Protein AF-Q0CDV8-F1 (afdb_monomer)

Secondary structure (DSSP, 8-state):
----------PPP---PPP-----------PPPB--SEEEEESSHHHHHTTSS-SS--GGGEEEE-TTS-SSS-EEEE-TTSSEEEEE--SSHHHHHHHHHHHHH-SSB-BTT-EEEEEEEEEEPTTT--TT-EEEEEEEEE-S-SEE--TTT--TT-SSSEE-TT-SSTTSPPSS--S-SEEE--HHHHHHHHHHHTTS-----HHHHHHHHTTTTSGGGTTTTSPP-EEEEEEEE-SS----HHHHHHHHHHHHHHTTT---EEEEESSHHHHHHHHHHHHHTTSB-GGGEEEEEEEEEESSPPTT--HHHHHHT---S-HHHHHHHHHHHHHHHHHHHHHTIIIIITT----SS--EETT-TTSS--SSS-------S-TTHHHHHTTSS----------------------------------------------------------------------------------------PPP---------------------------------PPP-------------------------------------------------

InterPro domains:
  IPR009486 Purine nucleoside permease [PF06516] (35-354)
  IPR009486 Purine nucleoside permease [PTHR38643] (19-380)

Organism: Aspergillus terreus (strain NIH 2624 / FGSC A1156) (NCBI:txid341663)

Mean predicted aligned error: 18.51 Å

Solvent-accessible surface area (backbone atoms only — not comparable to full-atom values): 36299 Å² total; per-residue (Å²): 132,88,83,88,82,84,88,87,88,85,82,84,88,80,88,83,86,77,83,82,77,77,78,76,80,76,72,78,73,78,73,82,52,52,54,26,52,34,36,39,37,18,34,48,64,73,51,46,51,56,54,50,88,44,94,90,50,51,33,80,65,36,78,46,76,42,83,62,29,24,95,90,37,38,43,36,29,16,24,84,86,34,46,40,33,37,40,40,19,41,70,34,34,70,33,15,29,42,16,47,34,32,56,58,70,35,84,61,48,45,38,55,68,22,27,37,40,36,38,39,64,17,32,12,29,40,68,59,28,17,52,20,11,37,37,35,33,37,39,29,28,33,66,65,80,44,41,77,48,62,75,92,75,54,57,93,89,56,92,61,48,54,26,32,38,71,44,93,49,61,79,51,67,61,61,51,86,92,47,61,54,38,36,31,35,17,49,48,46,38,54,52,40,51,60,32,25,61,72,40,80,67,45,77,40,72,53,25,60,56,50,24,55,56,30,66,88,42,81,66,23,53,38,22,54,45,78,52,49,76,44,82,36,16,34,36,19,26,83,64,92,74,65,14,65,66,60,50,59,45,42,43,48,42,41,24,56,55,38,62,69,71,50,45,63,26,35,36,40,33,32,58,40,26,39,47,50,32,42,46,58,27,29,72,68,70,30,31,41,57,57,39,42,41,46,38,36,14,8,26,37,65,29,42,47,44,82,93,52,55,38,68,48,46,75,75,70,51,87,45,48,9,45,69,24,5,40,52,26,49,35,48,27,43,50,37,32,54,49,52,47,63,75,37,20,91,84,42,44,67,85,48,57,72,60,81,58,60,58,39,39,64,74,27,77,77,45,86,65,60,87,34,58,80,89,69,74,82,69,92,67,72,73,68,65,65,71,56,64,78,73,71,83,83,76,81,91,75,86,91,82,89,89,83,86,88,83,86,90,82,89,80,90,77,90,89,87,90,86,87,86,83,84,89,87,83,90,87,89,83,91,87,82,89,90,84,91,91,86,88,86,86,86,85,84,86,85,86,84,90,87,89,86,86,85,87,89,86,89,89,85,89,88,84,79,88,86,87,88,88,85,87,80,90,87,83,89,80,91,87,84,84,90,85,85,88,88,85,91,84,88,88,85,89,82,86,89,81,85,90,88,90,90,82,89,80,90,88,86,88,78,82,85,85,84,86,79,88,82,77,87,82,87,87,85,88,85,85,88,77,89,84,81,82,88,83,88,83,86,84,89,85,90,92,87,81,89,80,91,85,90,87,79,91,80,86,89,83,90,88,79,90,85,90,83,89,85,88,133

Foldseek 3Di:
DDDDDDDDDDDDDDDDDDDDDDPDPPDPPLQDALEAQEEEEAADDLLVVLVDPDPVFHQQLDWAAFPQADPVFRTWTATPSSRYIYGHQ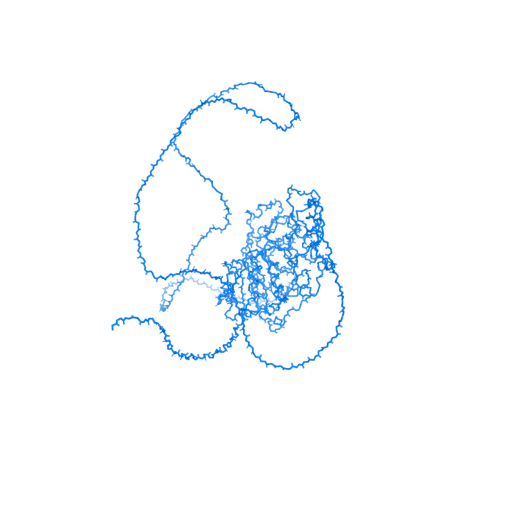HAFLVSLLRNLLRVLPDSRHQALQHFYEYFYAWAWALLFAAFQAKEWAFKEFALAQAQFDDPVPDDPPALHRGDHDPDDHALDEHPDDDWLGMFGEFVQLSVVLLVLLQVFPFDDDPLLQVLLVLQVVDPSSPNHNDDHYYDYFHEYAYSDLAAADSVVVSSQSSQCSQLVNPGHYTTYGRNDSSNQVSQLVSVLVSSHDRNNYIYMYTHQFHRHDHPPDDGVCRPPPDDNRRNVSRSNSSCRSVVSSVVCCVVCVVPESSVGDDGPADGGICVCSVHDHRPGDDPDDPPPDDPVVVVPVVVPPDDDDDDDDDDDDDDDDDDDDDDDDDDDDDDDDDDDDDDDDDDDDDDDDDDDDDDDDDDDDDDDDDDDDDDDDDDDDDDDDDDDDDDDDDDDDDDDDDDDDDDDDDDDDDYDDDDDDDDDDDDDDDDDDDPDDDDDDDDDDDDDDDDDDDDDDDDDDDDDDDDDDDDDDDDDDDDDD

pLDDT: mean 71.14, std 32.16, range [22.19, 98.94]

Radius of gyration: 39.82 Å; Cα contacts (8 Å, |Δi|>4): 845; chains: 1; bounding box: 115×128×134 Å

Structure (mmCIF, N/CA/C/O backbone):
data_AF-Q0CDV8-F1
#
_entry.id   AF-Q0CDV8-F1
#
loop_
_atom_site.group_PDB
_atom_site.id
_atom_site.type_symbol
_atom_site.label_atom_id
_atom_site.label_alt_id
_atom_site.label_comp_id
_atom_site.label_asym_id
_atom_site.label_entity_id
_atom_site.label_seq_id
_atom_site.pdbx_PDB_ins_code
_atom_site.Cartn_x
_atom_site.Cartn_y
_atom_site.Cartn_z
_atom_site.occupancy
_atom_site.B_iso_or_equiv
_atom_site.auth_seq_id
_atom_site.auth_comp_id
_atom_site.auth_asym_id
_atom_site.auth_atom_id
_atom_site.pdbx_PDB_model_num
ATOM 1 N N . MET A 1 1 ? 35.871 -28.100 99.421 1.00 38.22 1 MET A N 1
ATOM 2 C CA . MET A 1 1 ? 37.229 -28.207 98.842 1.00 38.22 1 MET A CA 1
ATOM 3 C C . MET A 1 1 ? 37.082 -28.898 97.495 1.00 38.22 1 MET A C 1
ATOM 5 O O . MET A 1 1 ? 36.375 -29.890 97.465 1.00 38.22 1 MET A O 1
ATOM 9 N N . GLN A 1 2 ? 37.705 -28.362 96.437 1.00 35.00 2 GLN A N 1
ATOM 10 C CA . GLN A 1 2 ? 37.652 -28.840 95.038 1.00 35.00 2 GLN A CA 1
ATOM 11 C C . GLN A 1 2 ? 36.293 -28.752 94.288 1.00 35.00 2 GLN A C 1
ATOM 13 O O . GLN A 1 2 ? 35.215 -28.861 94.861 1.00 35.00 2 GLN A O 1
ATOM 18 N N . LEU A 1 3 ? 36.422 -28.488 92.981 1.00 38.22 3 LEU A N 1
ATOM 19 C CA . LEU A 1 3 ? 35.448 -28.537 91.867 1.00 38.22 3 LEU A CA 1
ATOM 20 C C . LEU A 1 3 ? 35.633 -29.892 91.120 1.00 38.22 3 LEU A C 1
ATOM 22 O O . LEU A 1 3 ? 36.629 -30.551 91.438 1.00 38.22 3 LEU A O 1
ATOM 26 N N . PRO A 1 4 ? 34.806 -30.335 90.130 1.00 56.88 4 PRO A N 1
ATOM 27 C CA . PRO A 1 4 ? 33.959 -29.578 89.178 1.00 56.88 4 PRO A CA 1
ATOM 28 C C . PRO A 1 4 ? 32.495 -30.146 89.110 1.00 56.88 4 PRO A C 1
ATOM 30 O O . PRO A 1 4 ? 32.027 -30.599 90.145 1.00 56.88 4 PRO A O 1
ATOM 33 N N . SER A 1 5 ? 31.660 -30.136 88.045 1.00 38.69 5 SER A N 1
ATOM 34 C CA . SER A 1 5 ? 31.843 -29.836 86.608 1.00 38.69 5 SER A CA 1
ATOM 35 C C . SER A 1 5 ? 30.549 -29.530 85.813 1.00 38.69 5 SER A C 1
ATOM 37 O O . SER A 1 5 ? 29.449 -29.811 86.266 1.00 38.69 5 SER A O 1
ATOM 39 N N . LEU A 1 6 ? 30.757 -28.998 84.599 1.00 39.25 6 LEU A N 1
ATOM 40 C CA . LEU A 1 6 ? 29.980 -29.070 83.339 1.00 39.25 6 LEU A CA 1
ATOM 41 C C . LEU A 1 6 ? 28.431 -29.206 83.305 1.00 39.25 6 LEU A C 1
ATOM 43 O O . LEU A 1 6 ? 27.868 -30.260 83.564 1.00 39.25 6 LEU A O 1
ATOM 47 N N . ALA A 1 7 ? 27.828 -28.180 82.684 1.00 34.78 7 ALA A N 1
ATOM 48 C CA . ALA A 1 7 ? 26.868 -28.228 81.561 1.00 34.78 7 ALA A CA 1
ATOM 49 C C . ALA A 1 7 ? 25.500 -28.946 81.676 1.00 34.78 7 ALA A C 1
ATOM 51 O O . ALA A 1 7 ? 25.410 -30.169 81.629 1.00 34.78 7 ALA A O 1
ATOM 52 N N . SER A 1 8 ? 24.417 -28.170 81.497 1.00 37.88 8 SER A N 1
ATOM 53 C CA . SER A 1 8 ? 23.579 -28.200 80.270 1.00 37.88 8 SER A CA 1
ATOM 54 C C . SER A 1 8 ? 22.548 -27.058 80.251 1.00 37.88 8 SER A C 1
ATOM 56 O O . SER A 1 8 ? 22.254 -26.473 81.290 1.00 37.88 8 SER A O 1
ATOM 58 N N . ALA A 1 9 ? 22.026 -26.703 79.070 1.00 36.91 9 ALA A N 1
ATOM 59 C CA . ALA A 1 9 ? 21.113 -25.568 78.889 1.00 36.91 9 ALA A CA 1
ATOM 60 C C . ALA A 1 9 ? 19.629 -25.986 78.855 1.00 36.91 9 ALA A C 1
ATOM 62 O O . ALA A 1 9 ? 19.287 -27.040 78.324 1.00 36.91 9 ALA A O 1
ATOM 63 N N . LEU A 1 10 ? 18.748 -25.106 79.342 1.00 36.41 10 LEU A N 1
ATOM 64 C CA . LEU A 1 10 ? 17.293 -25.180 79.181 1.00 36.41 10 LEU A CA 1
ATOM 65 C C . LEU A 1 10 ? 16.822 -23.935 78.418 1.00 36.41 10 LEU A C 1
ATOM 67 O O . LEU A 1 10 ? 16.976 -22.814 78.900 1.00 36.41 10 LEU A O 1
ATOM 71 N N . LEU A 1 11 ? 16.266 -24.133 77.221 1.00 37.03 11 LEU A N 1
ATOM 72 C CA . LEU A 1 11 ? 15.681 -23.066 76.404 1.00 37.03 11 LEU A CA 1
ATOM 73 C C . LEU A 1 11 ? 14.189 -22.915 76.718 1.00 37.03 11 LEU A C 1
ATOM 75 O O . LEU A 1 11 ? 13.436 -23.886 76.663 1.00 37.03 11 LEU A O 1
ATOM 79 N N . TYR A 1 12 ? 13.766 -21.688 77.022 1.00 37.69 12 TYR A N 1
ATOM 80 C CA . TYR A 1 12 ? 12.359 -21.351 77.232 1.00 37.69 12 TYR A CA 1
ATOM 81 C C . TYR A 1 12 ? 11.588 -21.301 75.908 1.00 37.69 12 TYR A C 1
ATOM 83 O O . TYR A 1 12 ? 12.103 -20.847 74.885 1.00 37.69 12 TYR A O 1
ATOM 91 N N . ALA A 1 13 ? 10.324 -21.721 75.950 1.00 43.72 13 ALA A N 1
ATOM 92 C CA . ALA A 1 13 ? 9.393 -21.568 74.842 1.00 43.72 13 ALA A CA 1
ATOM 93 C C . ALA A 1 13 ? 8.724 -20.182 74.864 1.00 43.72 13 ALA A C 1
ATOM 95 O O . ALA A 1 13 ? 8.273 -19.733 75.915 1.00 43.72 13 ALA A O 1
ATOM 96 N N . SER A 1 14 ? 8.574 -19.572 73.686 1.00 41.81 14 SER A N 1
ATOM 97 C CA . SER A 1 14 ? 7.681 -18.433 73.441 1.00 41.81 14 SER A CA 1
ATOM 98 C C . SER A 1 14 ? 6.965 -18.643 72.112 1.00 41.81 14 SER A C 1
ATOM 100 O O . SER A 1 14 ? 7.610 -18.778 71.073 1.00 41.81 14 SER A O 1
ATOM 102 N N . ALA A 1 15 ? 5.633 -18.678 72.140 1.00 45.91 15 ALA A N 1
ATOM 103 C CA . ALA A 1 15 ? 4.800 -18.856 70.955 1.00 45.91 15 ALA A CA 1
ATOM 104 C C . ALA A 1 15 ? 4.156 -17.522 70.550 1.00 45.91 15 ALA A C 1
ATOM 106 O O . ALA A 1 15 ? 3.223 -17.058 71.202 1.00 45.91 15 ALA A O 1
ATOM 107 N N . CYS A 1 16 ? 4.627 -16.921 69.456 1.00 38.19 16 CYS A N 1
ATOM 108 C CA . CYS A 1 16 ? 3.953 -15.778 68.840 1.00 38.19 16 CYS A CA 1
ATOM 109 C C . CYS A 1 16 ? 2.885 -16.264 67.854 1.00 38.19 16 CYS A C 1
ATOM 111 O O . CYS A 1 16 ? 3.200 -16.868 66.829 1.00 38.19 16 CYS A O 1
ATOM 113 N N . LEU A 1 17 ? 1.621 -15.964 68.151 1.00 49.03 17 LEU A N 1
ATOM 114 C CA . LEU A 1 17 ? 0.517 -16.095 67.203 1.00 49.03 17 LEU A CA 1
ATOM 115 C C . LEU A 1 17 ? 0.576 -14.937 66.198 1.00 49.03 17 LEU A C 1
ATOM 117 O O . LEU A 1 17 ? 0.549 -13.774 66.596 1.00 49.03 17 LEU A O 1
ATOM 121 N N . LEU A 1 18 ? 0.620 -15.251 64.902 1.00 41.59 18 LEU A N 1
ATOM 122 C CA . LEU A 1 18 ? 0.420 -14.276 63.828 1.00 41.59 18 LEU A CA 1
ATOM 123 C C . LEU A 1 18 ? -1.012 -14.405 63.283 1.00 41.59 18 LEU A C 1
ATOM 125 O O . LEU A 1 18 ? -1.446 -15.527 63.008 1.00 41.59 18 LEU A O 1
ATOM 129 N N . PRO A 1 19 ? -1.759 -13.298 63.111 1.00 46.38 19 PRO A N 1
ATOM 130 C CA . PRO A 1 19 ? -3.092 -13.346 62.529 1.00 46.38 19 PRO A CA 1
ATOM 131 C C . PRO A 1 19 ? -3.009 -13.672 61.033 1.00 46.38 19 PRO A C 1
ATOM 133 O O . PRO A 1 19 ? -2.243 -13.063 60.286 1.00 46.38 19 PRO A O 1
ATOM 136 N N . SER A 1 20 ? -3.831 -14.619 60.580 1.00 42.25 20 SER A N 1
ATOM 137 C CA . SER A 1 20 ? -3.969 -14.915 59.154 1.00 42.25 20 SER A CA 1
ATOM 138 C C . SER A 1 20 ? -4.764 -13.800 58.479 1.00 42.25 20 SER A C 1
ATOM 140 O O . SER A 1 20 ? -5.992 -13.791 58.553 1.00 42.25 20 SER A O 1
ATOM 142 N N . VAL A 1 21 ? -4.077 -12.883 57.794 1.00 44.66 21 VAL A N 1
ATOM 143 C CA . VAL A 1 21 ? -4.729 -11.934 56.881 1.00 44.66 21 VAL A CA 1
ATOM 144 C C . VAL A 1 21 ? -5.452 -12.743 55.805 1.00 44.66 21 VAL A C 1
ATOM 146 O O . VAL A 1 21 ? -4.826 -13.491 55.054 1.00 44.66 21 VAL A O 1
ATOM 149 N N . ALA A 1 22 ? -6.779 -12.631 55.754 1.00 46.66 22 ALA A N 1
ATOM 150 C CA . ALA A 1 22 ? -7.547 -13.170 54.644 1.00 46.66 22 ALA A CA 1
ATOM 151 C C . ALA A 1 22 ? -7.160 -12.386 53.386 1.00 46.66 22 ALA A C 1
ATOM 153 O O . ALA A 1 22 ? -7.276 -11.162 53.368 1.00 46.66 22 ALA A O 1
ATOM 154 N N . GLY A 1 23 ? -6.664 -13.081 52.362 1.00 41.12 23 GLY A N 1
ATOM 155 C CA . GLY A 1 23 ? -6.346 -12.453 51.085 1.00 41.12 23 GLY A CA 1
ATOM 156 C C . GLY A 1 23 ? -7.629 -11.948 50.442 1.00 41.12 23 GLY A C 1
ATOM 157 O O . GLY A 1 23 ? -8.415 -12.759 49.946 1.00 41.12 23 GLY A O 1
ATOM 158 N N . ASP A 1 24 ? -7.844 -10.632 50.483 1.00 41.88 24 ASP A N 1
ATOM 159 C CA . ASP A 1 24 ? -8.965 -10.021 49.785 1.00 41.88 24 ASP A CA 1
ATOM 160 C C . ASP A 1 24 ? -8.849 -10.364 48.300 1.00 41.88 24 ASP A C 1
ATOM 162 O O . ASP A 1 24 ? -7.802 -10.186 47.670 1.00 41.88 24 ASP A O 1
ATOM 166 N N . SER A 1 25 ? -9.912 -10.954 47.767 1.00 42.53 25 SER A N 1
ATOM 167 C CA . SER A 1 25 ? -9.935 -11.448 46.399 1.00 42.53 25 SER A CA 1
ATOM 168 C C . SER A 1 25 ? -10.268 -10.279 45.495 1.00 42.53 25 SER A C 1
ATOM 170 O O . SER A 1 25 ? -11.411 -10.133 45.055 1.00 42.53 25 SER A O 1
ATOM 172 N N . THR A 1 26 ? -9.258 -9.439 45.254 1.00 41.06 26 THR A N 1
ATOM 173 C CA . THR A 1 26 ? -9.325 -8.309 44.334 1.00 41.06 26 THR A CA 1
ATOM 174 C C . THR A 1 26 ? -9.873 -8.795 43.001 1.00 41.06 26 THR A C 1
ATOM 176 O O . THR A 1 26 ? -9.188 -9.425 42.194 1.00 41.06 26 THR A O 1
ATOM 179 N N . LYS A 1 27 ? -11.156 -8.506 42.765 1.00 41.84 27 LYS A N 1
ATOM 180 C CA . LYS A 1 27 ? -11.743 -8.632 41.438 1.00 41.84 27 LYS A CA 1
ATOM 181 C C . LYS A 1 27 ? -10.866 -7.781 40.533 1.00 41.84 27 LYS A C 1
ATOM 183 O O . LYS A 1 27 ? -10.787 -6.572 40.749 1.00 41.84 27 LYS A O 1
ATOM 188 N N . HIS A 1 28 ? -10.220 -8.392 39.540 1.00 42.75 28 HIS A N 1
ATOM 189 C CA . HIS A 1 28 ? -9.692 -7.619 38.427 1.00 42.75 28 HIS A CA 1
ATOM 190 C C . HIS A 1 28 ? -10.870 -6.825 37.868 1.00 42.75 28 HIS A C 1
ATOM 192 O O . HIS A 1 28 ? -11.780 -7.401 37.270 1.00 42.75 28 HIS A O 1
ATOM 198 N N . ALA A 1 29 ? -10.876 -5.514 38.112 1.00 44.78 29 ALA A N 1
ATOM 199 C CA . ALA A 1 29 ? -11.695 -4.614 37.331 1.00 44.78 29 ALA A CA 1
ATOM 200 C C . ALA A 1 29 ? -11.285 -4.861 35.881 1.00 44.78 29 ALA A C 1
ATOM 202 O O . ALA A 1 29 ? -10.101 -4.761 35.550 1.00 44.78 29 ALA A O 1
ATOM 203 N N . SER A 1 30 ? -12.235 -5.267 35.042 1.00 49.03 30 SER A N 1
ATOM 204 C CA . SER A 1 30 ? -11.990 -5.370 33.612 1.00 49.03 30 SER A CA 1
ATOM 205 C C . SER A 1 30 ? -11.626 -3.971 33.136 1.00 49.03 30 SER A C 1
ATOM 207 O O . SER A 1 30 ? -12.508 -3.112 33.073 1.00 49.03 30 SER A O 1
ATOM 209 N N . GLN A 1 31 ? -10.339 -3.729 32.861 1.00 65.06 31 GLN A N 1
ATOM 210 C CA . GLN A 1 31 ? -9.922 -2.508 32.184 1.00 65.06 31 GLN A CA 1
ATOM 211 C C . GLN A 1 31 ? -10.778 -2.399 30.927 1.00 65.06 31 GLN A C 1
ATOM 213 O O . GLN A 1 31 ? -10.859 -3.351 30.146 1.00 65.06 31 GLN A O 1
ATOM 218 N N . HIS A 1 32 ? -11.486 -1.279 30.801 1.00 83.62 32 HIS A N 1
ATOM 219 C CA . HIS A 1 32 ? -12.286 -1.017 29.622 1.00 83.62 32 HIS A CA 1
ATOM 220 C C . HIS A 1 32 ? -11.325 -0.970 28.436 1.00 83.62 32 HIS A C 1
ATOM 222 O O . HIS A 1 32 ? -10.371 -0.193 28.440 1.00 83.62 32 HIS A O 1
ATOM 228 N N . LYS A 1 33 ? -11.514 -1.896 27.498 1.00 94.69 33 LYS A N 1
ATOM 229 C CA . LYS A 1 33 ? -10.622 -2.060 26.358 1.00 94.69 33 LYS A CA 1
ATOM 230 C C . LYS A 1 33 ? -10.873 -0.961 25.343 1.00 94.69 33 LYS A C 1
ATOM 232 O O . LYS A 1 33 ? -12.019 -0.604 25.087 1.00 94.69 33 LYS A O 1
ATOM 237 N N . ILE A 1 34 ? -9.795 -0.492 24.737 1.00 97.94 34 ILE A N 1
ATOM 238 C CA . ILE A 1 34 ? -9.833 0.488 23.659 1.00 97.94 34 ILE A CA 1
ATOM 239 C C . ILE A 1 34 ? -10.344 -0.230 22.401 1.00 97.94 34 ILE A C 1
ATOM 241 O O . ILE A 1 34 ? -9.712 -1.177 21.932 1.00 97.94 34 ILE A O 1
ATOM 245 N N . ALA A 1 35 ? -11.516 0.169 21.907 1.00 98.12 35 ALA A N 1
ATOM 246 C CA . ALA A 1 35 ? -12.254 -0.532 20.854 1.00 98.12 35 ALA A CA 1
ATOM 247 C C . ALA A 1 35 ? -12.554 0.402 19.662 1.00 98.12 35 ALA A C 1
ATOM 249 O O . ALA A 1 35 ? -13.695 0.842 19.496 1.00 98.12 35 ALA A O 1
ATOM 250 N N . PRO A 1 36 ? -11.537 0.750 18.852 1.00 98.62 36 PRO A N 1
ATOM 251 C CA . PRO A 1 36 ? -11.692 1.690 17.753 1.00 98.62 36 PRO A CA 1
ATOM 252 C C . PRO A 1 36 ? -12.557 1.123 16.630 1.00 98.62 36 PRO A C 1
ATOM 254 O O . PRO A 1 36 ? -12.465 -0.054 16.271 1.00 98.62 36 PRO A O 1
ATOM 257 N N . LYS A 1 37 ? -13.359 1.997 16.022 1.00 98.88 37 LYS A N 1
ATOM 258 C CA . LYS A 1 37 ? -14.086 1.719 14.779 1.00 98.88 37 LYS A CA 1
ATOM 259 C C . LYS A 1 37 ? -13.117 1.668 13.599 1.00 98.88 37 LYS A C 1
ATOM 261 O O . LYS A 1 37 ? -13.233 0.778 12.759 1.00 98.88 37 LYS A O 1
ATOM 266 N N . VAL A 1 38 ? -12.137 2.578 13.572 1.00 98.94 38 VAL A N 1
ATOM 267 C CA . VAL A 1 38 ? -11.094 2.660 12.539 1.00 98.94 38 VAL A CA 1
ATOM 268 C C . VAL A 1 38 ? -9.705 2.746 13.173 1.00 98.94 38 VAL A C 1
ATOM 270 O O . VAL A 1 38 ? -9.490 3.486 14.129 1.00 98.94 38 VAL A O 1
ATOM 273 N N . PHE A 1 39 ? -8.756 1.998 12.620 1.00 98.88 39 PHE A N 1
ATOM 274 C CA . PHE A 1 39 ? -7.349 1.985 12.997 1.00 98.88 39 PHE A CA 1
ATOM 275 C C . PHE A 1 39 ? -6.506 2.288 11.756 1.00 98.88 39 PHE A C 1
ATOM 277 O O . PHE A 1 39 ? -6.445 1.488 10.822 1.00 98.88 39 PHE A O 1
ATOM 284 N N . ILE A 1 40 ? -5.885 3.461 11.735 1.00 98.94 40 ILE A N 1
ATOM 285 C CA . ILE A 1 40 ? -4.991 3.914 10.671 1.00 98.94 40 ILE A CA 1
ATOM 286 C C . ILE A 1 40 ? -3.602 3.313 10.925 1.00 98.94 40 ILE A C 1
ATOM 288 O O . ILE A 1 40 ? -3.099 3.360 12.048 1.00 98.94 40 ILE A O 1
ATOM 292 N N . VAL A 1 41 ? -2.984 2.732 9.901 1.00 98.88 41 VAL A N 1
ATOM 293 C CA . VAL A 1 41 ? -1.628 2.173 9.981 1.00 98.88 41 VAL A CA 1
ATOM 294 C C . VAL A 1 41 ? -0.751 2.895 8.968 1.00 98.88 41 VAL A C 1
ATOM 296 O O . VAL A 1 41 ? -0.916 2.706 7.765 1.00 98.88 41 VAL A O 1
ATOM 299 N N . SER A 1 42 ? 0.161 3.713 9.482 1.00 98.75 42 SER A N 1
ATOM 300 C CA . SER A 1 42 ? 1.206 4.418 8.733 1.00 98.75 42 SER A CA 1
ATOM 301 C C . SER A 1 42 ? 2.569 3.800 9.060 1.00 98.75 42 SER A C 1
ATOM 303 O O . SER A 1 42 ? 2.694 3.041 10.024 1.00 98.75 42 SER A O 1
ATOM 305 N N . MET A 1 43 ? 3.600 4.104 8.280 1.00 97.94 43 MET A N 1
ATOM 306 C CA . MET A 1 43 ? 4.909 3.457 8.369 1.00 97.94 43 MET A CA 1
ATOM 307 C C . MET A 1 43 ? 5.962 4.389 8.971 1.00 97.94 43 MET A C 1
ATOM 309 O O . MET A 1 43 ? 6.733 3.951 9.828 1.00 97.94 43 MET A O 1
ATOM 313 N N . PHE A 1 44 ? 5.926 5.679 8.621 1.00 97.75 44 PHE A N 1
ATOM 314 C CA . PHE A 1 44 ? 6.812 6.719 9.161 1.00 97.75 44 PHE A CA 1
ATOM 315 C C . PHE A 1 44 ? 6.093 8.066 9.396 1.00 97.75 44 PHE A C 1
ATOM 317 O O . PHE A 1 44 ? 4.922 8.239 9.054 1.00 97.75 44 PHE A O 1
ATOM 324 N N . GLU A 1 45 ? 6.768 9.021 10.050 1.00 97.81 45 GLU A N 1
ATOM 325 C CA . GLU A 1 45 ? 6.133 10.228 10.611 1.00 97.81 45 GLU A CA 1
ATOM 326 C C . GLU A 1 45 ? 5.402 11.122 9.583 1.00 97.81 45 GLU A C 1
ATOM 328 O O . GLU A 1 45 ? 4.237 11.420 9.829 1.00 97.81 45 GLU A O 1
ATOM 333 N N . PRO A 1 46 ? 5.971 11.512 8.425 1.00 98.31 46 PRO A N 1
ATOM 334 C CA . PRO A 1 46 ? 5.255 12.251 7.377 1.00 98.31 46 PRO A CA 1
ATOM 335 C C . PRO A 1 46 ? 3.903 11.663 6.938 1.00 98.31 46 PRO A C 1
ATOM 337 O O . PRO A 1 46 ? 2.966 12.421 6.694 1.00 98.31 46 PRO A O 1
ATOM 340 N N . GLU A 1 47 ? 3.763 10.336 6.868 1.00 98.38 47 GLU A N 1
ATOM 341 C CA . GLU A 1 47 ? 2.485 9.677 6.546 1.00 98.38 47 GLU A CA 1
ATOM 342 C C . GLU A 1 47 ? 1.484 9.741 7.701 1.00 98.38 47 GLU A C 1
ATOM 344 O O . GLU A 1 47 ? 0.273 9.734 7.480 1.00 98.38 47 GLU A O 1
ATOM 349 N N . ALA A 1 48 ? 1.991 9.786 8.935 1.00 98.38 48 ALA A N 1
ATOM 350 C CA . ALA A 1 48 ? 1.187 9.874 10.141 1.00 98.38 48 ALA A CA 1
ATOM 351 C C . ALA A 1 48 ? 0.737 11.317 10.427 1.00 98.38 48 ALA A C 1
ATOM 353 O O . ALA A 1 48 ? -0.414 11.542 10.808 1.00 98.38 48 ALA A O 1
ATOM 354 N N . ALA A 1 49 ? 1.618 12.287 10.176 1.00 98.06 49 ALA A N 1
ATOM 355 C CA . ALA A 1 49 ? 1.463 13.695 10.522 1.00 98.06 49 ALA A CA 1
ATOM 356 C C . ALA A 1 49 ? 0.351 14.413 9.748 1.00 98.06 49 ALA A C 1
ATOM 358 O O . ALA A 1 49 ? -0.269 15.329 10.284 1.00 98.06 49 ALA A O 1
ATOM 359 N N . VAL A 1 50 ? 0.025 13.969 8.528 1.00 97.62 50 VAL A N 1
ATOM 360 C CA . VAL A 1 50 ? -1.122 14.505 7.765 1.00 97.62 50 VAL A CA 1
ATOM 361 C C . VAL A 1 50 ? -2.485 14.207 8.403 1.00 97.62 50 VAL A C 1
ATOM 363 O O . VAL A 1 50 ? -3.490 14.771 7.980 1.00 97.62 50 VAL A O 1
ATOM 366 N N . TRP A 1 51 ? -2.529 13.360 9.434 1.00 98.00 51 TRP A N 1
ATOM 367 C CA . TRP A 1 51 ? -3.729 13.061 10.218 1.00 98.00 51 TRP A CA 1
ATOM 368 C C . TRP A 1 51 ? -3.789 13.822 11.556 1.00 98.00 51 TRP A C 1
ATOM 370 O O . TRP A 1 51 ? -4.717 13.612 12.337 1.00 98.00 51 TRP A O 1
ATOM 380 N N . TRP A 1 52 ? -2.809 14.682 11.857 1.00 96.94 52 TRP A N 1
ATOM 381 C CA . TRP A 1 52 ? -2.718 15.425 13.121 1.00 96.94 52 TRP A CA 1
ATOM 382 C C . TRP A 1 52 ? -3.130 16.891 12.940 1.00 96.94 52 TRP A C 1
ATOM 384 O O . TRP A 1 52 ? -2.831 17.515 11.926 1.00 96.94 52 TRP A O 1
ATOM 394 N N . GLY A 1 53 ? -3.819 17.465 13.933 1.00 92.12 53 GLY A N 1
ATOM 395 C CA . GLY A 1 53 ? -4.254 18.872 13.895 1.00 92.12 53 GLY A CA 1
ATOM 396 C C . GLY A 1 53 ? -5.305 19.207 12.822 1.00 92.12 53 GLY A C 1
ATOM 397 O O . GLY A 1 53 ? -5.565 20.383 12.566 1.00 92.12 53 GLY A O 1
ATOM 398 N N . ILE A 1 54 ? -5.903 18.191 12.197 1.00 91.94 54 ILE A N 1
ATOM 399 C CA . ILE A 1 54 ? -6.954 18.317 11.181 1.00 91.94 54 ILE A CA 1
ATOM 400 C C . ILE A 1 54 ? -8.306 18.714 11.813 1.00 91.94 54 ILE A C 1
ATOM 402 O O . ILE A 1 54 ? -8.551 18.422 12.984 1.00 91.94 54 ILE A O 1
ATOM 406 N N . PRO A 1 55 ? -9.223 19.360 11.065 1.00 89.69 55 PRO A N 1
ATOM 407 C CA . PRO A 1 55 ? -10.514 19.795 11.609 1.00 89.69 55 PRO A CA 1
ATOM 408 C C . PRO A 1 55 ? -11.518 18.652 11.838 1.00 89.69 55 PRO A C 1
ATOM 410 O O . PRO A 1 55 ? -12.502 18.855 12.544 1.00 89.69 55 PRO A O 1
ATOM 413 N N . ASP A 1 56 ? -11.301 17.480 11.231 1.00 93.31 56 ASP A N 1
ATOM 414 C CA . ASP A 1 56 ? -12.247 16.358 11.269 1.00 93.31 56 ASP A CA 1
ATOM 415 C C . ASP A 1 56 ? -12.142 15.511 12.553 1.00 93.31 56 ASP A C 1
ATOM 417 O O . ASP A 1 56 ? -13.157 15.006 13.031 1.00 93.31 56 ASP A O 1
ATOM 421 N N . PHE A 1 57 ? -10.939 15.349 13.121 1.00 95.62 57 PHE A N 1
ATOM 422 C CA . PHE A 1 57 ? -10.703 14.667 14.400 1.00 95.62 57 PHE A CA 1
ATOM 423 C C . PHE A 1 57 ? -9.295 14.942 14.957 1.00 95.62 57 PHE A C 1
ATOM 425 O O . PHE A 1 57 ? -8.359 15.202 14.210 1.00 95.62 57 PHE A O 1
ATOM 432 N N . ASP A 1 58 ? -9.126 14.821 16.277 1.00 96.31 58 ASP A N 1
ATOM 433 C CA . ASP A 1 58 ? -7.824 14.920 16.951 1.00 96.31 58 ASP A CA 1
ATOM 434 C C . ASP A 1 58 ? -7.359 13.542 17.442 1.00 96.31 58 ASP A C 1
ATOM 436 O O . ASP A 1 58 ? -7.917 13.008 18.401 1.00 96.31 58 ASP A O 1
ATOM 440 N N . LEU A 1 59 ? -6.342 12.967 16.791 1.00 97.31 59 LEU A N 1
ATOM 441 C CA . LEU A 1 59 ? -5.716 11.700 17.194 1.00 97.31 59 LEU A CA 1
ATOM 442 C C . LEU A 1 59 ? -4.816 11.817 18.432 1.00 97.31 59 LEU A C 1
ATOM 444 O O . LEU A 1 59 ? -4.535 10.800 19.058 1.00 97.31 59 LEU A O 1
ATOM 448 N N . LEU A 1 60 ? -4.344 13.013 18.794 1.00 97.00 60 LEU A N 1
ATOM 449 C CA . LEU A 1 60 ? -3.340 13.199 19.850 1.00 97.00 60 LEU A CA 1
ATOM 450 C C . LEU A 1 60 ? -3.964 13.366 21.249 1.00 97.00 60 LEU A C 1
ATOM 452 O O . LEU A 1 60 ? -3.264 13.655 22.220 1.00 97.00 60 LEU A O 1
ATOM 456 N N . ALA A 1 61 ? -5.278 13.148 21.365 1.00 97.44 61 ALA A N 1
ATOM 457 C CA . ALA A 1 61 ? -6.024 13.227 22.617 1.00 97.44 61 ALA A CA 1
ATOM 458 C C . ALA A 1 61 ? -5.620 12.144 23.639 1.00 97.44 61 ALA A C 1
ATOM 460 O O . ALA A 1 61 ? -5.633 12.413 24.843 1.00 97.44 61 ALA A O 1
ATOM 461 N N . HIS A 1 62 ? -5.235 10.943 23.183 1.00 97.75 62 HIS A N 1
ATOM 462 C CA . HIS A 1 62 ? -4.642 9.890 24.019 1.00 97.75 62 HIS A CA 1
ATOM 463 C C . HIS A 1 62 ? -3.435 9.249 23.331 1.00 97.75 62 HIS A C 1
ATOM 465 O O . HIS A 1 62 ? -3.543 8.794 22.195 1.00 97.75 62 HIS A O 1
ATOM 471 N N . ASN A 1 63 ? -2.326 9.112 24.064 1.00 97.31 63 ASN A N 1
ATOM 472 C CA . ASN A 1 63 ? -1.146 8.351 23.644 1.00 97.31 63 ASN A CA 1
ATOM 473 C C . ASN A 1 63 ? -1.038 7.082 24.501 1.00 97.31 63 ASN A C 1
ATOM 475 O O . ASN A 1 63 ? -0.988 7.160 25.731 1.00 97.31 63 ASN A O 1
ATOM 479 N N . ILE A 1 64 ? -1.028 5.912 23.862 1.00 98.06 64 ILE A N 1
ATOM 480 C CA . ILE A 1 64 ? -1.073 4.601 24.519 1.00 98.06 64 ILE A CA 1
ATOM 481 C C . ILE A 1 64 ? 0.180 3.801 24.160 1.00 98.06 64 ILE A C 1
ATOM 483 O O . ILE A 1 64 ? 0.240 3.175 23.104 1.00 98.06 64 ILE A O 1
ATOM 487 N N . THR A 1 65 ? 1.166 3.777 25.057 1.00 97.62 65 THR A N 1
ATOM 488 C CA . THR A 1 65 ? 2.425 3.045 24.854 1.00 97.62 65 THR A CA 1
ATOM 489 C C . THR A 1 65 ? 2.207 1.532 24.822 1.00 97.62 65 THR A C 1
ATOM 491 O O . THR A 1 65 ? 1.696 0.948 25.784 1.00 97.62 65 THR A O 1
ATOM 494 N N . VAL A 1 66 ? 2.632 0.868 23.743 1.00 97.25 66 VAL A N 1
ATOM 495 C CA . VAL A 1 66 ? 2.443 -0.577 23.539 1.00 97.25 66 VAL A CA 1
ATOM 496 C C . VAL A 1 66 ? 3.782 -1.324 23.612 1.00 97.25 66 VAL A C 1
ATOM 498 O O . VAL A 1 66 ? 4.646 -1.137 22.755 1.00 97.25 66 VAL A O 1
ATOM 501 N N . PRO A 1 67 ? 3.981 -2.233 24.587 1.00 96.00 67 PRO A N 1
ATOM 502 C CA . PRO A 1 67 ? 5.201 -3.034 24.672 1.00 96.00 67 PRO A CA 1
ATOM 503 C C . PRO A 1 67 ? 5.467 -3.865 23.403 1.00 96.00 67 PRO A C 1
ATOM 505 O O . PRO A 1 67 ? 4.693 -4.755 23.043 1.00 96.00 67 PRO A O 1
ATOM 508 N N . GLY A 1 68 ? 6.598 -3.594 22.748 1.00 95.38 68 GLY A N 1
ATOM 509 C CA . GLY A 1 68 ? 7.015 -4.246 21.500 1.00 95.38 68 GLY A CA 1
ATOM 510 C C . GLY A 1 68 ? 6.515 -3.574 20.214 1.00 95.38 68 GLY A C 1
ATOM 511 O O . GLY A 1 68 ? 6.764 -4.107 19.138 1.00 95.38 68 GLY A O 1
ATOM 512 N N . ALA A 1 69 ? 5.866 -2.408 20.307 1.00 96.94 69 ALA A N 1
ATOM 513 C CA . ALA A 1 69 ? 5.835 -1.460 19.194 1.00 96.94 69 ALA A CA 1
ATOM 514 C C . ALA A 1 69 ? 7.246 -0.908 18.890 1.00 96.94 69 ALA A C 1
ATOM 516 O O . ALA A 1 69 ? 8.200 -1.160 19.637 1.00 96.94 69 ALA A O 1
ATOM 517 N N . SER A 1 70 ? 7.374 -0.164 17.788 1.00 96.62 70 SER A N 1
ATOM 518 C CA . SER A 1 70 ? 8.634 0.440 17.345 1.00 96.62 70 SER A CA 1
ATOM 519 C C . SER A 1 70 ? 9.295 1.268 18.460 1.00 96.62 70 SER A C 1
ATOM 521 O O . SER A 1 70 ? 8.614 2.036 19.136 1.00 96.62 70 SER A O 1
ATOM 523 N N . PRO A 1 71 ? 10.625 1.188 18.656 1.00 94.88 71 PRO A N 1
ATOM 524 C CA . PRO A 1 71 ? 11.320 2.037 19.624 1.00 94.88 71 PRO A CA 1
ATOM 525 C C . PRO A 1 71 ? 11.366 3.517 19.206 1.00 94.88 71 PRO A C 1
ATOM 527 O O . PRO A 1 71 ? 11.668 4.358 20.050 1.00 94.88 71 PRO A O 1
ATOM 530 N N . LEU A 1 72 ? 11.087 3.830 17.933 1.00 96.12 72 LEU A N 1
ATOM 531 C CA . LEU A 1 72 ? 10.906 5.201 17.437 1.00 96.12 72 LEU A CA 1
ATOM 532 C C . LEU A 1 72 ? 9.455 5.671 17.604 1.00 96.12 72 LEU A C 1
ATOM 534 O O . LEU A 1 72 ? 9.218 6.831 17.921 1.00 96.12 72 LEU A O 1
ATOM 538 N N . PHE A 1 73 ? 8.498 4.752 17.444 1.00 96.56 73 PHE A N 1
ATOM 539 C CA . PHE A 1 73 ? 7.061 5.018 17.505 1.00 96.56 73 PHE A CA 1
ATOM 540 C C . PHE A 1 73 ? 6.373 4.035 18.478 1.00 96.56 73 PHE A C 1
ATOM 542 O O . PHE A 1 73 ? 5.739 3.065 18.051 1.00 96.56 73 PHE A O 1
ATOM 549 N N . PRO A 1 74 ? 6.548 4.219 19.802 1.00 96.81 74 PRO A N 1
ATOM 550 C CA . PRO A 1 74 ? 6.114 3.242 20.803 1.00 96.81 74 PRO A CA 1
ATOM 551 C C . PRO A 1 74 ? 4.635 3.379 21.198 1.00 96.81 74 PRO A C 1
ATOM 553 O O . PRO A 1 74 ? 4.114 2.522 21.918 1.00 96.81 74 PRO A O 1
ATOM 556 N N . ASP A 1 75 ? 3.976 4.456 20.766 1.00 97.88 75 ASP A N 1
ATOM 557 C CA . ASP A 1 75 ? 2.617 4.830 21.149 1.00 97.88 75 ASP A CA 1
ATOM 558 C C . ASP A 1 75 ? 1.608 4.571 20.020 1.00 97.88 75 ASP A C 1
ATOM 560 O O . ASP A 1 75 ? 1.885 4.765 18.837 1.00 97.88 75 ASP A O 1
ATOM 564 N N . VAL A 1 76 ? 0.399 4.168 20.409 1.00 98.62 76 VAL A N 1
ATOM 565 C CA . VAL A 1 76 ? -0.812 4.290 19.591 1.00 98.62 76 VAL A CA 1
ATOM 566 C C . VAL A 1 76 ? -1.484 5.612 19.954 1.00 98.62 76 VAL A C 1
ATOM 568 O O . VAL A 1 76 ? -1.749 5.857 21.132 1.00 98.62 76 VAL A O 1
ATOM 571 N N . HIS A 1 77 ? -1.786 6.438 18.958 1.00 98.50 77 HIS A N 1
ATOM 572 C CA . HIS A 1 77 ? -2.531 7.688 19.122 1.00 98.50 77 HIS A CA 1
ATOM 573 C C . HIS A 1 77 ? -4.029 7.416 18.926 1.00 98.50 77 HIS A C 1
ATOM 575 O O . HIS A 1 77 ? -4.383 6.682 18.007 1.00 98.50 77 HIS A O 1
ATOM 581 N N . CYS A 1 78 ? -4.916 7.952 19.766 1.00 98.62 78 CYS A N 1
ATOM 582 C CA . CYS A 1 78 ? -6.367 7.762 19.643 1.00 98.62 78 CYS A CA 1
ATOM 583 C C . CYS A 1 78 ? -7.169 9.038 19.931 1.00 98.62 78 CYS A C 1
ATOM 585 O O . CYS A 1 78 ? -6.829 9.828 20.815 1.00 98.62 78 CYS A O 1
ATOM 587 N N . THR A 1 79 ? -8.313 9.171 19.251 1.00 98.62 79 THR A N 1
ATOM 588 C CA . THR A 1 79 ? -9.304 10.225 19.509 1.00 98.62 79 THR A CA 1
ATOM 589 C C . THR A 1 79 ? -9.839 10.187 20.934 1.00 98.62 79 THR A C 1
ATOM 591 O O . THR A 1 79 ? -9.828 9.146 21.587 1.00 98.62 79 THR A O 1
ATOM 594 N N . ALA A 1 80 ? -10.355 11.316 21.429 1.00 97.56 80 ALA A N 1
ATOM 595 C CA . ALA A 1 80 ? -10.823 11.446 22.814 1.00 97.56 80 ALA A CA 1
ATOM 596 C C . ALA A 1 80 ? -11.876 10.387 23.222 1.00 97.56 80 ALA A C 1
ATOM 598 O O . ALA A 1 80 ? -11.899 9.943 24.373 1.00 97.56 80 ALA A O 1
ATOM 599 N N . ASP A 1 81 ? -12.713 9.968 22.268 1.00 97.06 81 ASP A N 1
ATOM 600 C CA . ASP A 1 81 ? -13.734 8.917 22.373 1.00 97.06 81 ASP A CA 1
ATOM 601 C C . ASP A 1 81 ? -13.228 7.503 22.011 1.00 97.06 81 ASP A C 1
ATOM 603 O O . ASP A 1 81 ? -13.964 6.529 22.151 1.00 97.06 81 ASP A O 1
ATOM 607 N N . HIS A 1 82 ? -11.968 7.391 21.589 1.00 98.06 82 HIS A N 1
ATOM 608 C CA . HIS A 1 82 ? -11.279 6.200 21.093 1.00 98.06 82 HIS A CA 1
ATOM 609 C C . HIS A 1 82 ? -11.887 5.550 19.836 1.00 98.06 82 HIS A C 1
ATOM 611 O O . HIS A 1 82 ? -11.539 4.413 19.519 1.00 98.06 82 HIS A O 1
ATOM 617 N N . HIS A 1 83 ? -12.773 6.226 19.094 1.00 98.12 83 HIS A N 1
ATOM 618 C CA . HIS A 1 83 ? -13.351 5.659 17.870 1.00 98.12 83 HIS A CA 1
ATOM 619 C C . HIS A 1 83 ? -12.353 5.557 16.708 1.00 98.12 83 HIS A C 1
ATOM 621 O O . HIS A 1 83 ? -12.515 4.669 15.866 1.00 98.12 83 HIS A O 1
ATOM 627 N N . ILE A 1 84 ? -11.338 6.421 16.661 1.00 98.81 84 ILE A N 1
ATOM 628 C CA . ILE A 1 84 ? -10.264 6.378 15.665 1.00 98.81 84 ILE A CA 1
ATOM 629 C C . ILE A 1 84 ? -8.935 6.271 16.411 1.00 98.81 84 ILE A C 1
ATOM 631 O O . ILE A 1 84 ? -8.680 7.040 17.336 1.00 98.81 84 ILE A O 1
ATOM 635 N N . CYS A 1 85 ? -8.088 5.332 16.000 1.00 98.88 85 CYS A N 1
ATOM 636 C CA . CYS A 1 85 ? -6.710 5.224 16.472 1.00 98.88 85 CYS A CA 1
ATOM 637 C C . CYS A 1 85 ? -5.730 5.165 15.294 1.00 98.88 85 CYS A C 1
ATOM 639 O O . CYS A 1 85 ? -6.118 4.844 14.171 1.00 98.88 85 CYS A O 1
ATOM 641 N N . GLN A 1 86 ? -4.457 5.444 15.553 1.00 98.81 86 GLN A N 1
ATOM 642 C CA . GLN A 1 86 ? -3.364 5.401 14.589 1.00 98.81 86 GLN A CA 1
ATOM 643 C C . GLN A 1 86 ? -2.126 4.738 15.201 1.00 98.81 86 GLN A C 1
ATOM 645 O O . GLN A 1 86 ? -1.812 4.934 16.376 1.00 98.81 86 GLN A O 1
ATOM 650 N N . LEU A 1 87 ? -1.423 3.956 14.385 1.00 98.19 87 LEU A N 1
ATOM 651 C CA . LEU A 1 87 ? -0.133 3.344 14.686 1.00 98.19 87 LEU A CA 1
ATOM 652 C C . LEU A 1 87 ? 0.861 3.725 13.590 1.00 98.19 87 LEU A C 1
ATOM 654 O O . LEU A 1 87 ? 0.511 3.679 12.410 1.00 98.19 87 LEU A O 1
ATOM 658 N N . VAL A 1 88 ? 2.097 4.030 13.981 1.00 98.62 88 VAL A N 1
ATOM 659 C CA . VAL A 1 88 ? 3.230 4.169 13.058 1.00 98.62 88 VAL A CA 1
ATOM 660 C C . VAL A 1 88 ? 4.129 2.947 13.234 1.00 98.62 88 VAL A C 1
ATOM 662 O O . VAL A 1 88 ? 4.582 2.666 14.344 1.00 98.62 88 VAL A O 1
ATOM 665 N N . THR A 1 89 ? 4.342 2.151 12.185 1.00 98.38 89 THR A N 1
ATOM 666 C CA . THR A 1 89 ? 4.984 0.834 12.345 1.00 98.38 89 THR A CA 1
ATOM 667 C C . THR A 1 89 ? 6.500 0.883 12.487 1.00 98.38 89 THR A C 1
ATOM 669 O O . THR A 1 89 ? 7.075 -0.020 13.105 1.00 98.38 89 THR A O 1
ATOM 672 N N . GLY A 1 90 ? 7.137 1.908 11.916 1.00 96.94 90 GLY A N 1
ATOM 673 C CA . GLY A 1 90 ? 8.501 1.823 11.401 1.00 96.94 90 GLY A CA 1
ATOM 674 C C . GLY A 1 90 ? 8.520 1.136 10.028 1.00 96.94 90 GLY A C 1
ATOM 675 O O . GLY A 1 90 ? 7.741 0.211 9.787 1.00 96.94 90 GLY A O 1
ATOM 676 N N . GLU A 1 91 ? 9.406 1.591 9.147 1.00 96.50 91 GLU A N 1
ATOM 677 C CA . GLU A 1 91 ? 9.550 1.113 7.762 1.00 96.50 91 GLU A CA 1
ATOM 678 C C . GLU A 1 91 ? 10.115 -0.319 7.685 1.00 96.50 91 GLU A C 1
ATOM 680 O O . GLU A 1 91 ? 10.894 -0.743 8.549 1.00 96.50 91 GLU A O 1
ATOM 685 N N . GLY A 1 92 ? 9.757 -1.055 6.629 1.00 96.94 92 GLY A N 1
ATOM 686 C CA . GLY A 1 92 ? 10.263 -2.404 6.336 1.00 96.94 92 GLY A CA 1
ATOM 687 C C . GLY A 1 92 ? 9.556 -3.558 7.067 1.00 96.94 92 GLY A C 1
ATOM 688 O O . GLY A 1 92 ? 8.937 -3.393 8.126 1.00 96.94 92 GLY A O 1
ATOM 689 N N . GLU A 1 93 ? 9.667 -4.774 6.514 1.00 97.44 93 GLU A N 1
ATOM 690 C CA . GLU A 1 93 ? 8.805 -5.915 6.873 1.00 97.44 93 GLU A CA 1
ATOM 691 C C . GLU A 1 93 ? 8.932 -6.326 8.348 1.00 97.44 93 GLU A C 1
ATOM 693 O O . GLU A 1 93 ? 7.948 -6.681 9.002 1.00 97.44 93 GLU A O 1
ATOM 698 N N . ILE A 1 94 ? 10.143 -6.258 8.906 1.00 97.31 94 ILE A N 1
ATOM 699 C CA . ILE A 1 94 ? 10.421 -6.685 10.286 1.00 97.31 94 ILE A CA 1
ATOM 700 C C . ILE A 1 94 ? 9.783 -5.731 11.308 1.00 97.31 94 ILE A C 1
ATOM 702 O O . ILE A 1 94 ? 9.239 -6.199 12.315 1.00 97.31 94 ILE A O 1
ATOM 706 N N . ASN A 1 95 ? 9.811 -4.420 11.052 1.00 98.12 95 ASN A N 1
ATOM 707 C CA . ASN A 1 95 ? 9.184 -3.423 11.921 1.00 98.12 95 ASN A CA 1
ATOM 708 C C . ASN A 1 95 ? 7.659 -3.529 11.830 1.00 98.12 95 ASN A C 1
ATOM 710 O O . ASN A 1 95 ? 7.002 -3.694 12.858 1.00 98.12 95 ASN A O 1
ATOM 714 N N . ALA A 1 96 ? 7.110 -3.570 10.612 1.00 98.56 96 ALA A N 1
ATOM 715 C CA . ALA A 1 96 ? 5.687 -3.780 10.360 1.00 98.56 96 ALA A CA 1
ATOM 716 C C . ALA A 1 96 ? 5.131 -5.028 11.068 1.00 98.56 96 ALA A C 1
ATOM 718 O O . ALA A 1 96 ? 4.212 -4.922 11.885 1.00 98.56 96 ALA A O 1
ATOM 719 N N . ALA A 1 97 ? 5.730 -6.203 10.842 1.00 98.56 97 ALA A N 1
ATOM 720 C CA . ALA A 1 97 ? 5.271 -7.447 11.458 1.00 98.56 97 ALA A CA 1
ATOM 721 C C . ALA A 1 97 ? 5.352 -7.417 12.994 1.00 98.56 97 ALA A C 1
ATOM 723 O O . ALA A 1 97 ? 4.449 -7.922 13.663 1.00 98.56 97 ALA A O 1
ATOM 724 N N . THR A 1 98 ? 6.419 -6.843 13.562 1.00 98.56 98 THR A N 1
ATOM 725 C CA . THR A 1 98 ? 6.634 -6.812 15.020 1.00 98.56 98 THR A CA 1
ATOM 726 C C . THR A 1 98 ? 5.686 -5.827 15.699 1.00 98.56 98 THR A C 1
ATOM 728 O O . THR A 1 98 ? 4.954 -6.207 16.617 1.00 98.56 98 THR A O 1
ATOM 731 N N . THR A 1 99 ? 5.639 -4.588 15.205 1.00 98.75 99 THR A N 1
ATOM 732 C CA . THR A 1 99 ? 4.845 -3.499 15.778 1.00 98.75 99 THR A CA 1
ATOM 733 C C . THR A 1 99 ? 3.347 -3.797 15.696 1.00 98.75 99 THR A C 1
ATOM 735 O O . THR A 1 99 ? 2.644 -3.708 16.707 1.00 98.75 99 THR A O 1
ATOM 738 N N . VAL A 1 100 ? 2.853 -4.251 14.536 1.00 98.88 100 VAL A N 1
ATOM 739 C CA . VAL A 1 100 ? 1.434 -4.609 14.363 1.00 98.88 100 VAL A CA 1
ATOM 740 C C . VAL A 1 100 ? 1.068 -5.811 15.234 1.00 98.88 100 VAL A C 1
ATOM 742 O O . VAL A 1 100 ? 0.050 -5.760 15.926 1.00 98.88 100 VAL A O 1
ATOM 745 N N . ALA A 1 101 ? 1.902 -6.861 15.289 1.00 98.81 101 ALA A N 1
ATOM 746 C CA . ALA A 1 101 ? 1.650 -8.020 16.150 1.00 98.81 101 ALA A CA 1
ATOM 747 C C . ALA A 1 101 ? 1.549 -7.634 17.637 1.00 98.81 101 ALA A C 1
ATOM 749 O O . ALA A 1 101 ? 0.638 -8.096 18.330 1.00 98.81 101 ALA A O 1
ATOM 750 N N . SER A 1 102 ? 2.433 -6.760 18.125 1.00 98.69 102 SER A N 1
ATOM 751 C CA . SER A 1 102 ? 2.387 -6.269 19.506 1.00 98.69 102 SER A CA 1
ATOM 752 C C . SER A 1 102 ? 1.087 -5.531 19.834 1.00 98.69 102 SER A C 1
ATOM 754 O O . SER A 1 102 ? 0.527 -5.742 20.911 1.00 98.69 102 SER A O 1
ATOM 756 N N . VAL A 1 103 ? 0.555 -4.729 18.906 1.00 98.62 103 VAL A N 1
ATOM 757 C CA . VAL A 1 103 ? -0.736 -4.041 19.080 1.00 98.62 103 VAL A CA 1
ATOM 758 C C . VAL A 1 103 ? -1.906 -5.028 19.064 1.00 98.62 103 VAL A C 1
ATOM 760 O O . VAL A 1 103 ? -2.682 -5.065 20.021 1.00 98.62 103 VAL A O 1
ATOM 763 N N . VAL A 1 104 ? -2.028 -5.876 18.038 1.00 98.62 104 VAL A N 1
ATOM 764 C CA . VAL A 1 104 ? -3.223 -6.730 17.850 1.00 98.62 104 VAL A CA 1
ATOM 765 C C . VAL A 1 104 ? -3.330 -7.893 18.844 1.00 98.62 104 VAL A C 1
ATOM 767 O O . VAL A 1 104 ? -4.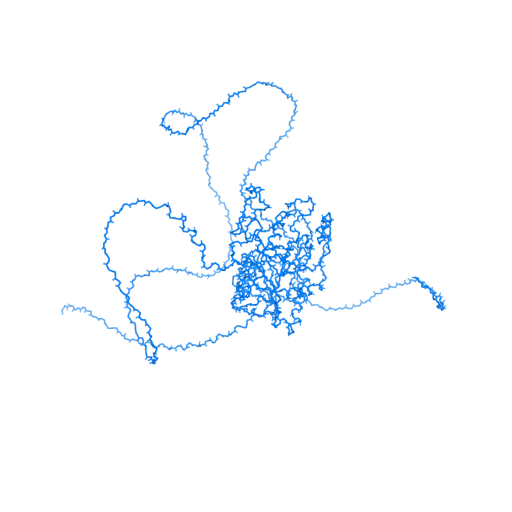428 -8.395 19.093 1.00 98.62 104 VAL A O 1
ATOM 770 N N . PHE A 1 105 ? -2.219 -8.313 19.459 1.00 98.56 105 PHE A N 1
ATOM 771 C CA . PHE A 1 105 ? -2.231 -9.293 20.553 1.00 98.56 105 PHE A CA 1
ATOM 772 C C . PHE A 1 105 ? -2.261 -8.665 21.958 1.00 98.56 105 PHE A C 1
ATOM 774 O O . PHE A 1 105 ? -2.457 -9.401 22.933 1.00 98.56 105 PHE A O 1
ATOM 781 N N . SER A 1 106 ? -2.130 -7.339 22.080 1.00 97.81 106 SER A N 1
ATOM 782 C CA . SER A 1 106 ? -2.175 -6.628 23.363 1.00 97.81 106 SER A CA 1
ATOM 783 C C . SER A 1 106 ? -3.501 -6.831 24.109 1.00 97.81 106 SER A C 1
ATOM 785 O O . SER A 1 106 ? -4.580 -6.968 23.529 1.00 97.81 106 SER A O 1
ATOM 787 N N . SER A 1 107 ? -3.439 -6.822 25.442 1.00 96.19 107 SER A N 1
ATOM 788 C CA . SER A 1 107 ? -4.630 -6.845 26.297 1.00 96.19 107 SER A CA 1
ATOM 789 C C . SER A 1 107 ? -5.369 -5.505 26.358 1.00 96.19 107 SER A C 1
ATOM 791 O O . SER A 1 107 ? -6.506 -5.491 26.825 1.00 96.19 107 SER A O 1
ATOM 793 N N . LEU A 1 108 ? -4.742 -4.410 25.910 1.00 97.44 108 LEU A N 1
ATOM 794 C CA . LEU A 1 108 ? -5.286 -3.046 25.973 1.00 97.44 108 LEU A CA 1
ATOM 795 C C . LEU A 1 108 ? -6.483 -2.833 25.031 1.00 97.44 108 LEU A C 1
ATOM 797 O O . LEU A 1 108 ? -7.396 -2.081 25.366 1.00 97.44 108 LEU A O 1
ATOM 801 N N . PHE A 1 109 ? -6.495 -3.513 23.883 1.00 98.38 109 PHE A N 1
ATOM 802 C CA . PHE A 1 109 ? -7.454 -3.271 22.805 1.00 98.38 109 PHE A CA 1
ATOM 803 C C . PHE A 1 109 ? -8.506 -4.381 22.665 1.00 98.38 109 PHE A C 1
ATOM 805 O O . PHE A 1 109 ? -8.271 -5.535 23.043 1.00 98.38 109 PHE A O 1
ATOM 812 N N . ASP A 1 110 ? -9.659 -4.052 22.085 1.00 98.38 110 ASP A N 1
ATOM 813 C CA . ASP A 1 110 ? -10.575 -5.006 21.451 1.00 98.38 110 ASP A CA 1
ATOM 814 C C . ASP A 1 110 ? -10.727 -4.632 19.976 1.00 98.38 110 ASP A C 1
ATOM 816 O O . ASP A 1 110 ? -11.374 -3.642 19.652 1.00 98.38 110 ASP A O 1
ATOM 820 N N . LEU A 1 111 ? -10.086 -5.395 19.088 1.00 98.75 111 LEU A N 1
ATOM 821 C CA . LEU A 1 111 ? -10.008 -5.064 17.662 1.00 98.75 111 LEU A CA 1
ATOM 822 C C . LEU A 1 111 ? -10.936 -5.933 16.799 1.00 98.75 111 LEU A C 1
ATOM 824 O O . LEU A 1 111 ? -10.831 -5.955 15.573 1.00 98.75 111 LEU A O 1
ATOM 828 N N . THR A 1 112 ? -11.861 -6.661 17.434 1.00 98.38 112 THR A N 1
ATOM 829 C CA . THR A 1 112 ? -12.722 -7.663 16.781 1.00 98.38 112 THR A CA 1
ATOM 830 C C . THR A 1 112 ? -13.671 -7.081 15.732 1.00 98.38 112 THR A C 1
ATOM 832 O O . THR A 1 112 ? -14.050 -7.786 14.799 1.00 98.38 112 THR A O 1
ATOM 835 N N . HIS A 1 113 ? -14.031 -5.802 15.861 1.00 98.50 113 HIS A N 1
ATOM 836 C CA . HIS A 1 113 ? -14.941 -5.087 14.956 1.00 98.50 113 HIS A CA 1
ATOM 837 C C . HIS A 1 113 ? -14.266 -3.898 14.245 1.00 98.50 113 HIS A C 1
ATOM 839 O O . HIS A 1 113 ? -14.927 -3.144 13.537 1.00 98.50 113 HIS A O 1
ATOM 845 N N . THR A 1 114 ? -12.954 -3.733 14.419 1.00 98.94 114 THR A N 1
ATOM 846 C CA . THR A 1 114 ? -12.175 -2.596 13.917 1.00 98.94 114 THR A CA 1
ATOM 847 C C . THR A 1 114 ? -11.872 -2.714 12.426 1.00 98.94 114 THR A C 1
ATOM 849 O O . THR A 1 114 ? -11.517 -3.790 11.944 1.00 98.94 114 THR A O 1
ATOM 852 N N . TYR A 1 115 ? -11.951 -1.593 11.708 1.00 98.94 115 TYR A N 1
ATOM 853 C CA . TYR A 1 115 ? -11.444 -1.455 10.344 1.00 98.94 115 TYR A CA 1
ATOM 854 C C . TYR A 1 115 ? -9.994 -1.004 10.342 1.00 98.94 115 TYR A C 1
ATOM 856 O O . TYR A 1 115 ? -9.667 -0.001 10.966 1.00 98.94 115 TYR A O 1
ATOM 864 N N . PHE A 1 116 ? -9.137 -1.713 9.614 1.00 98.94 116 PHE A N 1
ATOM 865 C CA . PHE A 1 116 ? -7.730 -1.346 9.464 1.00 98.94 116 PHE A CA 1
ATOM 866 C C . PHE A 1 116 ? -7.541 -0.636 8.128 1.00 98.94 116 PHE A C 1
ATOM 868 O O . PHE A 1 116 ? -7.729 -1.252 7.081 1.00 98.94 116 PHE A O 1
ATOM 875 N N . LEU A 1 117 ? -7.181 0.646 8.170 1.00 98.94 117 LEU A N 1
ATOM 876 C CA . LEU A 1 117 ? -6.810 1.440 7.003 1.00 98.94 117 LEU A CA 1
ATOM 877 C C . LEU A 1 117 ? -5.285 1.550 6.965 1.00 98.94 117 LEU A C 1
ATOM 879 O O . LEU A 1 117 ? -4.695 2.402 7.625 1.00 98.94 117 LEU A O 1
ATOM 883 N N . ILE A 1 118 ? -4.657 0.655 6.209 1.00 98.94 118 ILE A N 1
ATOM 884 C CA . ILE A 1 118 ? -3.221 0.686 5.933 1.00 98.94 118 ILE A CA 1
ATOM 885 C C . ILE A 1 118 ? -3.011 1.791 4.892 1.00 98.94 118 ILE A C 1
ATOM 887 O O . ILE A 1 118 ? -3.582 1.707 3.804 1.00 98.94 118 ILE A O 1
ATOM 891 N N . ALA A 1 119 ? -2.293 2.853 5.261 1.00 98.69 119 ALA A N 1
ATOM 892 C CA . ALA A 1 119 ? -2.221 4.110 4.521 1.00 98.69 119 ALA A CA 1
ATOM 893 C C . ALA A 1 119 ? -0.807 4.708 4.566 1.00 98.69 119 ALA A C 1
ATOM 895 O O . ALA A 1 119 ? -0.425 5.349 5.549 1.00 98.69 119 ALA A O 1
ATOM 896 N N . GLY A 1 120 ? -0.078 4.536 3.462 1.00 98.62 120 GLY A N 1
ATOM 897 C CA . GLY A 1 120 ? 1.269 5.070 3.260 1.00 98.62 120 GLY A CA 1
ATOM 898 C C . GLY A 1 120 ? 1.576 5.389 1.794 1.00 98.62 120 GLY A C 1
ATOM 899 O O . GLY A 1 120 ? 0.793 5.065 0.900 1.00 98.62 120 GLY A O 1
ATOM 900 N N . ILE A 1 121 ? 2.703 6.034 1.516 1.00 98.81 121 ILE A N 1
ATOM 901 C CA . ILE A 1 121 ? 3.143 6.326 0.145 1.00 98.81 121 ILE A CA 1
ATOM 902 C C . ILE A 1 121 ? 3.673 5.066 -0.562 1.00 98.81 121 ILE A C 1
ATOM 904 O O . ILE A 1 121 ? 3.816 4.001 0.042 1.00 98.81 121 ILE A O 1
ATOM 908 N N . ALA A 1 122 ? 3.908 5.173 -1.868 1.00 98.50 122 ALA A N 1
ATOM 909 C CA . ALA A 1 122 ? 4.382 4.102 -2.734 1.00 98.50 122 ALA A CA 1
ATOM 910 C C . ALA A 1 122 ? 5.025 4.644 -4.016 1.00 98.50 122 ALA A C 1
ATOM 912 O O . ALA A 1 122 ? 4.557 5.637 -4.580 1.00 98.50 122 ALA A O 1
ATOM 913 N N . GLY A 1 123 ? 5.979 3.897 -4.572 1.00 98.50 123 GLY A N 1
ATOM 914 C CA . GLY A 1 123 ? 6.349 4.051 -5.976 1.00 98.50 123 GLY A CA 1
ATOM 915 C C . GLY A 1 123 ? 5.221 3.530 -6.872 1.00 98.50 123 GLY A C 1
ATOM 916 O O . GLY A 1 123 ? 4.727 2.418 -6.681 1.00 98.50 123 GLY A O 1
ATOM 917 N N . ILE A 1 124 ? 4.771 4.321 -7.846 1.00 98.62 124 ILE A N 1
ATOM 918 C CA . ILE A 1 124 ? 3.662 3.982 -8.750 1.00 98.62 124 ILE A CA 1
ATOM 919 C C . ILE A 1 124 ? 4.193 3.392 -10.068 1.00 98.62 124 ILE A C 1
ATOM 921 O O . ILE A 1 124 ? 5.159 3.887 -10.649 1.00 98.62 124 ILE A O 1
ATOM 925 N N . ASN A 1 125 ? 3.545 2.351 -10.588 1.00 98.50 125 ASN A N 1
ATOM 926 C CA . ASN A 1 125 ? 3.812 1.824 -11.928 1.00 98.50 125 ASN A CA 1
ATOM 927 C C . ASN A 1 125 ? 3.218 2.783 -12.989 1.00 98.50 125 ASN A C 1
ATOM 929 O O . ASN A 1 125 ? 1.990 2.927 -13.035 1.00 98.50 125 ASN A O 1
ATOM 933 N N . PRO A 1 126 ? 4.022 3.396 -13.882 1.00 98.31 126 PRO A N 1
ATOM 934 C CA . PRO A 1 126 ? 3.535 4.339 -14.897 1.00 98.31 126 PRO A CA 1
ATOM 935 C C . PRO A 1 126 ? 2.592 3.721 -15.948 1.00 98.31 126 PRO A C 1
ATOM 937 O O . PRO A 1 126 ? 1.910 4.450 -16.668 1.00 98.31 126 PRO A O 1
ATOM 940 N N . GLU A 1 127 ? 2.515 2.390 -16.043 1.00 97.56 127 GLU A N 1
ATOM 941 C CA . GLU A 1 127 ? 1.563 1.673 -16.913 1.00 97.56 127 GLU A CA 1
ATOM 942 C C . GLU A 1 127 ? 0.182 1.495 -16.248 1.00 97.56 127 GLU A C 1
ATOM 944 O O . GLU A 1 127 ? -0.799 1.137 -16.902 1.00 97.56 127 GLU A O 1
ATOM 949 N N . ALA A 1 128 ? 0.079 1.763 -14.940 1.00 97.69 128 ALA A N 1
ATOM 950 C CA . ALA A 1 128 ? -1.132 1.554 -14.148 1.00 97.69 128 ALA A CA 1
ATOM 951 C C . ALA A 1 128 ? -1.643 2.803 -13.407 1.00 97.69 128 ALA A C 1
ATOM 953 O O . ALA A 1 128 ? -2.844 2.870 -13.140 1.00 97.69 128 ALA A O 1
ATOM 954 N N . GLY A 1 129 ? -0.783 3.781 -13.101 1.00 97.88 129 GLY A N 1
ATOM 955 C CA . GLY A 1 129 ? -1.145 4.988 -12.353 1.00 97.88 129 GLY A CA 1
ATOM 956 C C . GLY A 1 129 ? -0.237 6.195 -12.618 1.00 97.88 129 GLY A C 1
ATOM 957 O O . GLY A 1 129 ? 0.570 6.201 -13.543 1.00 97.88 129 GLY A O 1
ATOM 958 N N . THR A 1 130 ? -0.396 7.224 -11.785 1.00 98.69 130 THR A N 1
ATOM 959 C CA . THR A 1 130 ? 0.246 8.549 -11.870 1.00 98.69 130 THR A CA 1
ATOM 960 C C . THR A 1 130 ? 0.803 8.962 -10.507 1.00 98.69 130 THR A C 1
ATOM 962 O O . THR A 1 130 ? 0.265 8.554 -9.476 1.00 98.69 130 THR A O 1
ATOM 965 N N . LEU A 1 131 ? 1.816 9.840 -10.498 1.00 98.81 131 LEU A N 1
ATOM 966 C CA . LEU A 1 131 ? 2.217 10.594 -9.303 1.00 98.81 131 LEU A CA 1
ATOM 967 C C . LEU A 1 131 ? 1.003 11.252 -8.633 1.00 98.81 131 LEU A C 1
ATOM 969 O O . LEU A 1 131 ? 0.061 11.667 -9.317 1.00 98.81 131 LEU A O 1
ATOM 973 N N . ALA A 1 132 ? 1.049 11.313 -7.304 1.00 98.69 132 ALA A N 1
ATOM 974 C CA . ALA A 1 132 ? -0.012 11.725 -6.387 1.00 98.69 132 ALA A CA 1
ATOM 975 C C . ALA A 1 132 ? -1.349 10.958 -6.513 1.00 98.69 132 ALA A C 1
ATOM 977 O O . ALA A 1 132 ? -2.275 11.230 -5.751 1.00 98.69 132 ALA A O 1
ATOM 978 N N . GLY A 1 133 ? -1.472 9.992 -7.432 1.00 98.75 133 GLY A N 1
ATOM 979 C CA . GLY A 1 133 ? -2.640 9.120 -7.540 1.00 98.75 133 GLY A CA 1
ATOM 980 C C . GLY A 1 133 ? -2.788 8.203 -6.326 1.00 98.75 133 GLY A C 1
ATOM 981 O O . GLY A 1 133 ? -1.810 7.903 -5.640 1.00 98.75 133 GLY A O 1
ATOM 982 N N . VAL A 1 134 ? -4.016 7.748 -6.078 1.00 98.94 134 VAL A N 1
ATOM 983 C CA . VAL A 1 134 ? -4.381 6.908 -4.928 1.00 98.94 134 VAL A CA 1
ATOM 984 C C . VAL A 1 134 ? -4.731 5.511 -5.428 1.00 98.94 134 VAL A C 1
ATOM 986 O O . VAL A 1 134 ? -5.640 5.358 -6.242 1.00 98.94 134 VAL A O 1
ATOM 989 N N . ALA A 1 135 ? -4.040 4.491 -4.939 1.00 98.88 135 ALA A N 1
ATOM 990 C CA . ALA A 1 135 ? -4.297 3.090 -5.239 1.00 98.88 135 ALA A CA 1
ATOM 991 C C . ALA A 1 135 ? -4.993 2.403 -4.060 1.00 98.88 135 ALA A C 1
ATOM 993 O O . ALA A 1 135 ? -4.507 2.460 -2.932 1.00 98.88 135 ALA A O 1
ATOM 994 N N . LEU A 1 136 ? -6.110 1.725 -4.330 1.00 98.88 136 LEU A N 1
ATOM 995 C CA . LEU A 1 136 ? -6.750 0.801 -3.392 1.00 98.88 136 LEU A CA 1
ATOM 996 C C . LEU A 1 136 ? -6.467 -0.634 -3.853 1.00 98.88 136 LEU A C 1
ATOM 998 O O . LEU A 1 136 ? -6.876 -1.019 -4.956 1.00 98.88 136 LEU A O 1
ATOM 1002 N N . SER A 1 137 ? -5.786 -1.414 -3.009 1.00 98.81 137 SER A N 1
ATOM 1003 C CA . SER A 1 137 ? -5.274 -2.751 -3.350 1.00 98.81 137 SER A CA 1
ATOM 1004 C C . SER A 1 137 ? -6.248 -3.884 -2.998 1.00 98.81 137 SER A C 1
ATOM 1006 O O . SER A 1 137 ? -6.955 -3.801 -1.993 1.00 98.81 137 SER A O 1
ATOM 1008 N N . ARG A 1 138 ? -6.314 -4.952 -3.815 1.00 98.19 138 ARG A N 1
ATOM 1009 C CA . ARG A 1 138 ? -6.992 -6.224 -3.460 1.00 98.19 138 ARG A CA 1
ATOM 1010 C C . ARG A 1 138 ? -5.985 -7.281 -3.006 1.00 98.19 138 ARG A C 1
ATOM 1012 O O . ARG A 1 138 ? -6.254 -7.990 -2.043 1.00 98.19 138 ARG A O 1
ATOM 1019 N N . PHE A 1 139 ? -4.841 -7.367 -3.667 1.00 98.69 139 PHE A N 1
ATOM 1020 C CA . PHE A 1 139 ? -3.710 -8.199 -3.295 1.00 98.69 139 PHE A CA 1
ATOM 1021 C C . PHE A 1 139 ? -2.554 -7.363 -2.758 1.00 98.69 139 PHE A C 1
ATOM 1023 O O . PHE A 1 139 ? -2.299 -6.253 -3.234 1.00 98.69 139 PHE A O 1
ATOM 1030 N N . ALA A 1 140 ? -1.809 -7.970 -1.839 1.00 98.56 140 ALA A N 1
ATOM 1031 C CA . ALA A 1 140 ? -0.435 -7.603 -1.537 1.00 98.56 140 ALA A CA 1
ATOM 1032 C C . ALA A 1 140 ? 0.462 -8.818 -1.833 1.00 98.56 140 ALA A C 1
ATOM 1034 O O . ALA A 1 140 ? 0.215 -9.928 -1.341 1.00 98.56 140 ALA A O 1
ATOM 1035 N N . VAL A 1 141 ? 1.451 -8.632 -2.708 1.00 98.38 141 VAL A N 1
ATOM 1036 C CA . VAL A 1 141 ? 2.296 -9.709 -3.246 1.00 98.38 141 VAL A CA 1
ATOM 1037 C C . VAL A 1 141 ? 3.749 -9.462 -2.872 1.00 98.38 141 VAL A C 1
ATOM 1039 O O . VAL A 1 141 ? 4.334 -8.472 -3.295 1.00 98.38 141 VAL A O 1
ATOM 1042 N N . GLN A 1 142 ? 4.354 -10.383 -2.132 1.00 97.50 142 GLN A N 1
ATOM 1043 C CA . GLN A 1 142 ? 5.743 -10.288 -1.700 1.00 97.50 142 GLN A CA 1
ATOM 1044 C C . GLN A 1 142 ? 6.671 -10.764 -2.833 1.00 97.50 142 GLN A C 1
ATOM 1046 O O . GLN A 1 142 ? 7.018 -11.942 -2.933 1.00 97.50 142 GLN A O 1
ATOM 1051 N N . VAL A 1 143 ? 7.026 -9.848 -3.737 1.00 96.81 143 VAL A N 1
ATOM 1052 C CA . VAL A 1 143 ? 7.688 -10.175 -5.012 1.00 96.81 143 VAL A CA 1
ATOM 1053 C C . VAL A 1 143 ? 9.170 -10.537 -4.868 1.00 96.81 143 VAL A C 1
ATOM 1055 O O . VAL A 1 143 ? 9.697 -11.255 -5.722 1.00 96.81 143 VAL A O 1
ATOM 1058 N N . ALA A 1 144 ? 9.830 -10.088 -3.795 1.00 95.19 144 ALA A N 1
ATOM 1059 C CA . ALA A 1 144 ? 11.262 -10.279 -3.561 1.00 95.19 144 ALA A CA 1
ATOM 1060 C C . ALA A 1 144 ? 11.603 -11.568 -2.787 1.00 95.19 144 ALA A C 1
ATOM 1062 O O . ALA A 1 144 ? 12.746 -12.026 -2.843 1.00 95.19 144 ALA A O 1
ATOM 1063 N N . LEU A 1 145 ? 10.631 -12.210 -2.123 1.00 94.94 145 LEU A N 1
ATOM 1064 C CA . LEU A 1 145 ? 10.803 -13.512 -1.459 1.00 94.94 145 LEU A CA 1
ATOM 1065 C C . LEU A 1 145 ? 10.947 -14.641 -2.491 1.00 94.94 145 LEU A C 1
ATOM 1067 O O . LEU A 1 145 ? 10.064 -15.476 -2.660 1.00 94.94 145 LEU A O 1
ATOM 1071 N N . GLN A 1 146 ? 12.088 -14.702 -3.170 1.00 95.75 146 GLN A N 1
ATOM 1072 C CA . GLN A 1 146 ? 12.414 -15.698 -4.196 1.00 95.75 146 GLN A CA 1
ATOM 1073 C C . GLN A 1 146 ? 13.843 -16.238 -4.004 1.00 95.75 146 GLN A C 1
ATOM 1075 O O . GLN A 1 146 ? 14.467 -16.040 -2.959 1.00 95.75 146 GLN A O 1
ATOM 1080 N N . TYR A 1 147 ? 14.368 -16.977 -4.982 1.00 96.25 147 TYR A N 1
ATOM 1081 C CA . TYR A 1 147 ? 15.812 -17.078 -5.176 1.00 96.25 147 TYR A CA 1
ATOM 1082 C C . TYR A 1 147 ? 16.278 -15.918 -6.057 1.00 96.25 147 TYR A C 1
ATOM 1084 O O . TYR A 1 147 ? 15.653 -15.640 -7.080 1.00 96.25 147 TYR A O 1
ATOM 1092 N N . GLU A 1 148 ? 17.404 -15.306 -5.699 1.00 95.81 148 GLU A N 1
ATOM 1093 C CA . GLU A 1 148 ? 18.114 -14.334 -6.531 1.00 95.81 148 GLU A CA 1
ATOM 1094 C C . GLU A 1 148 ? 19.502 -14.880 -6.909 1.00 95.81 148 GLU A C 1
ATOM 1096 O O . GLU A 1 148 ? 20.176 -15.519 -6.095 1.00 95.81 148 GLU A O 1
ATOM 1101 N N . ILE A 1 149 ? 19.925 -14.635 -8.151 1.00 95.31 149 ILE A N 1
ATOM 1102 C CA . ILE A 1 149 ? 21.289 -14.864 -8.650 1.00 95.31 149 ILE A CA 1
ATOM 1103 C C . ILE A 1 149 ? 21.916 -13.509 -8.980 1.00 95.31 149 ILE A C 1
ATOM 1105 O O . ILE A 1 149 ? 21.250 -12.664 -9.574 1.00 95.31 149 ILE A O 1
ATOM 1109 N N . ASP A 1 150 ? 23.198 -13.310 -8.660 1.00 95.12 150 ASP A N 1
ATOM 1110 C CA . ASP A 1 150 ? 23.919 -12.093 -9.050 1.00 95.12 150 ASP A CA 1
ATOM 1111 C C . ASP A 1 150 ? 23.795 -11.859 -10.563 1.00 95.12 150 ASP A C 1
ATOM 1113 O O . ASP A 1 150 ? 24.123 -12.732 -11.370 1.00 95.12 150 ASP A O 1
ATOM 1117 N N . LEU A 1 151 ? 23.327 -10.671 -10.957 1.00 92.12 151 LEU A N 1
ATOM 1118 C CA . LEU A 1 151 ? 23.035 -10.341 -12.354 1.00 92.12 151 LEU A CA 1
ATOM 1119 C C . LEU A 1 151 ? 24.260 -10.491 -13.281 1.00 92.12 151 LEU A C 1
ATOM 1121 O O . LEU A 1 151 ? 24.101 -10.684 -14.484 1.00 92.12 151 LEU A O 1
ATOM 1125 N N . ARG A 1 152 ? 25.482 -10.443 -12.732 1.00 95.62 152 ARG A N 1
ATOM 1126 C CA . ARG A 1 152 ? 26.751 -10.629 -13.461 1.00 95.62 152 ARG A CA 1
ATOM 1127 C C . ARG A 1 152 ? 27.088 -12.101 -13.722 1.00 95.62 152 ARG A C 1
ATOM 1129 O O . ARG A 1 152 ? 27.893 -12.385 -14.604 1.00 95.62 152 ARG A O 1
ATOM 1136 N N . GLU A 1 153 ? 26.481 -13.018 -12.972 1.00 96.38 153 GLU A N 1
ATOM 1137 C CA . GLU A 1 153 ? 26.618 -14.476 -13.109 1.00 96.38 153 GLU A CA 1
ATOM 1138 C C . GLU A 1 153 ? 25.371 -15.122 -13.750 1.00 96.38 153 GLU A C 1
ATOM 1140 O O . GLU A 1 153 ? 25.297 -16.345 -13.893 1.00 96.38 153 GLU A O 1
ATOM 1145 N N . LEU A 1 154 ? 24.384 -14.311 -14.153 1.00 94.56 154 LEU A N 1
ATOM 1146 C CA . LEU A 1 154 ? 23.095 -14.783 -14.646 1.00 94.56 154 LEU A CA 1
ATOM 1147 C C . LEU A 1 154 ? 23.231 -15.579 -15.967 1.00 94.56 154 LEU A C 1
ATOM 1149 O O . LEU A 1 154 ? 23.824 -15.080 -16.929 1.00 94.56 154 LEU A O 1
ATOM 1153 N N . PRO A 1 155 ? 22.653 -16.794 -16.076 1.00 91.62 155 PRO A N 1
ATOM 1154 C CA . PRO A 1 155 ? 22.661 -17.555 -17.323 1.00 91.62 155 PRO A CA 1
ATOM 1155 C C . PRO A 1 155 ? 21.952 -16.811 -18.460 1.00 91.62 155 PRO A C 1
ATOM 1157 O O . PRO A 1 155 ? 20.865 -16.273 -18.273 1.00 91.62 155 PRO A O 1
ATOM 1160 N N . ALA A 1 156 ? 22.501 -16.872 -19.676 1.00 91.88 156 ALA A N 1
ATOM 1161 C CA . ALA A 1 156 ? 21.979 -16.156 -20.852 1.00 91.88 156 ALA A CA 1
ATOM 1162 C C . ALA A 1 156 ? 20.542 -16.540 -21.285 1.00 91.88 156 ALA A C 1
ATOM 1164 O O . ALA A 1 156 ? 19.987 -15.928 -22.195 1.00 91.88 156 ALA A O 1
ATOM 1165 N N . ASN A 1 157 ? 19.938 -17.556 -20.661 1.00 90.31 157 ASN A N 1
ATOM 1166 C CA . ASN A 1 157 ? 18.548 -17.971 -20.860 1.00 90.31 157 ASN A CA 1
ATOM 1167 C C . ASN A 1 157 ? 17.588 -17.508 -19.739 1.00 90.31 157 ASN A C 1
ATOM 1169 O O . ASN A 1 157 ? 16.428 -17.921 -19.739 1.00 90.31 157 ASN A O 1
ATOM 1173 N N . PHE A 1 158 ? 18.055 -16.711 -18.772 1.00 94.38 158 PHE A N 1
ATOM 1174 C CA . PHE A 1 158 ? 17.240 -16.086 -17.726 1.00 94.38 158 PHE A CA 1
ATOM 1175 C C . PHE A 1 158 ? 17.004 -14.609 -18.073 1.00 94.38 158 PHE A C 1
ATOM 1177 O O . PHE A 1 158 ? 17.930 -13.888 -18.431 1.00 94.38 158 PHE A O 1
ATOM 1184 N N . SER A 1 159 ? 15.760 -14.144 -17.946 1.00 90.94 159 SER A N 1
ATOM 1185 C CA . SER A 1 159 ? 15.364 -12.752 -18.224 1.00 90.94 159 SER A CA 1
ATOM 1186 C C . SER A 1 159 ? 15.338 -11.845 -16.986 1.00 90.94 159 SER A C 1
ATOM 1188 O O . SER A 1 159 ? 14.971 -10.680 -17.090 1.00 90.94 159 SER A O 1
ATOM 1190 N N . THR A 1 160 ? 15.639 -12.393 -15.810 1.00 95.44 160 THR A N 1
ATOM 1191 C CA . THR A 1 160 ? 15.701 -11.708 -14.510 1.00 95.44 160 THR A CA 1
ATOM 1192 C C . THR A 1 160 ? 16.537 -12.559 -13.550 1.00 95.44 160 THR A C 1
ATOM 1194 O O . THR A 1 160 ? 16.643 -13.773 -13.745 1.00 95.44 160 THR A O 1
ATOM 1197 N N . SER A 1 161 ? 17.129 -11.934 -12.530 1.00 94.50 161 SER A N 1
ATOM 1198 C CA . SER A 1 161 ? 17.827 -12.608 -11.429 1.00 94.50 161 SER A CA 1
ATOM 1199 C C . SER A 1 161 ? 16.892 -13.402 -10.509 1.00 94.50 161 SER A C 1
ATOM 1201 O O . SER A 1 161 ? 17.348 -14.348 -9.867 1.00 94.50 161 SER A O 1
ATOM 1203 N N . TYR A 1 162 ? 15.603 -13.049 -10.475 1.00 95.81 162 TYR A N 1
ATOM 1204 C CA . TYR A 1 162 ? 14.600 -13.597 -9.559 1.00 95.81 162 TYR A CA 1
ATOM 1205 C C . TYR A 1 162 ? 13.885 -14.831 -10.132 1.00 95.81 162 TYR A C 1
ATOM 1207 O O . TYR A 1 162 ? 13.382 -14.810 -11.260 1.00 95.81 162 TYR A O 1
ATOM 1215 N N . PHE A 1 163 ? 13.795 -15.907 -9.345 1.00 95.50 163 PHE A N 1
ATOM 1216 C CA . PHE A 1 163 ? 12.908 -17.039 -9.632 1.00 95.50 163 PHE A CA 1
ATOM 1217 C C . PHE A 1 163 ? 12.409 -17.738 -8.349 1.00 95.50 163 PHE A C 1
ATOM 1219 O O . PHE A 1 163 ? 13.184 -17.885 -7.402 1.00 95.50 163 PHE A O 1
ATOM 1226 N N . PRO A 1 164 ? 11.147 -18.212 -8.275 1.00 94.81 164 PRO A N 1
ATOM 1227 C CA . PRO A 1 164 ? 10.558 -18.645 -7.000 1.00 94.81 164 PRO A CA 1
ATOM 1228 C C . PRO A 1 164 ? 11.198 -19.886 -6.360 1.00 94.81 164 PRO A C 1
ATOM 1230 O O . PRO A 1 164 ? 11.797 -20.733 -7.029 1.00 94.81 164 PRO A O 1
ATOM 1233 N N . GLN A 1 165 ? 11.011 -20.060 -5.050 1.00 94.75 165 GLN A N 1
ATOM 1234 C CA . GLN A 1 165 ? 11.537 -21.221 -4.334 1.00 94.75 165 GLN A CA 1
ATOM 1235 C C . GLN A 1 165 ? 10.901 -22.517 -4.847 1.00 94.75 165 GLN A C 1
ATOM 1237 O O . GLN A 1 165 ? 9.714 -22.593 -5.172 1.00 94.75 165 GLN A O 1
ATOM 1242 N N . GLY A 1 166 ? 11.719 -23.563 -4.964 1.00 94.25 166 GLY A N 1
ATOM 1243 C CA . GLY A 1 166 ? 11.314 -24.840 -5.555 1.00 94.25 166 GLY A CA 1
ATOM 1244 C C . GLY A 1 166 ? 11.072 -24.822 -7.075 1.00 94.25 166 GLY A C 1
ATOM 1245 O O . GLY A 1 166 ? 10.825 -25.894 -7.630 1.00 94.25 166 GLY A O 1
ATOM 1246 N N . ALA A 1 167 ? 11.164 -23.667 -7.747 1.00 93.81 167 ALA A N 1
ATOM 1247 C CA . ALA A 1 167 ? 11.165 -23.553 -9.206 1.00 93.81 167 ALA A CA 1
ATOM 1248 C C . ALA A 1 167 ? 12.576 -23.767 -9.796 1.00 93.81 167 ALA A C 1
ATOM 1250 O O . ALA A 1 167 ? 13.564 -23.893 -9.069 1.00 93.81 167 ALA A O 1
ATOM 1251 N N . THR A 1 168 ? 12.681 -23.814 -11.129 1.00 93.69 168 THR A N 1
ATOM 1252 C CA . THR A 1 168 ? 13.967 -23.929 -11.852 1.00 93.69 168 THR A CA 1
ATOM 1253 C C . THR A 1 168 ? 14.141 -22.909 -12.982 1.00 93.69 168 THR A C 1
ATOM 1255 O O . THR A 1 168 ? 15.116 -22.995 -13.727 1.00 93.69 168 THR A O 1
ATOM 1258 N N . ALA A 1 169 ? 13.194 -21.986 -13.153 1.00 93.62 169 ALA A N 1
ATOM 1259 C CA . ALA A 1 169 ? 13.252 -20.881 -14.109 1.00 93.62 169 ALA A CA 1
ATOM 1260 C C . ALA A 1 169 ? 12.350 -19.719 -13.636 1.00 93.62 169 ALA A C 1
ATOM 1262 O O . ALA A 1 169 ? 11.423 -19.969 -12.856 1.00 93.62 169 ALA A O 1
ATOM 1263 N N . PRO A 1 170 ? 12.570 -18.477 -14.112 1.00 94.31 170 PRO A N 1
ATOM 1264 C CA . PRO A 1 170 ? 11.688 -17.345 -13.828 1.00 94.31 170 PRO A CA 1
ATOM 1265 C C . PRO A 1 170 ? 10.247 -17.583 -14.299 1.00 94.31 170 PRO A C 1
ATOM 1267 O O . PRO A 1 170 ? 10.001 -18.382 -15.204 1.00 94.31 170 PRO A O 1
ATOM 1270 N N . PHE A 1 171 ? 9.300 -16.864 -13.691 1.00 92.69 171 PHE A N 1
ATOM 1271 C CA . PHE A 1 171 ? 7.863 -16.872 -14.030 1.00 92.69 171 PHE A CA 1
ATOM 1272 C C . PHE A 1 171 ? 7.167 -18.251 -13.964 1.00 92.69 171 PHE A C 1
ATOM 1274 O O . PHE A 1 171 ? 6.062 -18.429 -14.469 1.00 92.69 171 PHE A O 1
ATOM 1281 N N . GLN A 1 172 ? 7.785 -19.233 -13.305 1.00 92.94 172 GLN A N 1
ATOM 1282 C CA . GLN A 1 172 ? 7.097 -20.427 -12.811 1.00 92.94 172 GLN A CA 1
ATOM 1283 C C . GLN A 1 172 ? 6.334 -20.091 -11.517 1.00 92.94 172 GLN A C 1
ATOM 1285 O O . GLN A 1 172 ? 6.648 -19.111 -10.846 1.00 92.94 172 GLN A O 1
ATOM 1290 N N . TYR A 1 173 ? 5.357 -20.913 -11.125 1.00 91.56 173 TYR A N 1
ATOM 1291 C CA . TYR A 1 173 ? 4.724 -20.785 -9.806 1.00 91.56 173 TYR A CA 1
ATOM 1292 C C . TYR A 1 173 ? 5.646 -21.357 -8.706 1.00 91.56 173 TYR A C 1
ATOM 1294 O O . TYR A 1 173 ? 6.266 -22.397 -8.961 1.00 91.56 173 TYR A O 1
ATOM 1302 N N . PRO A 1 174 ? 5.730 -20.765 -7.494 1.00 91.19 174 PRO A N 1
ATOM 1303 C CA . PRO A 1 174 ? 6.496 -21.328 -6.379 1.00 91.19 174 PRO A CA 1
ATOM 1304 C C . PRO A 1 174 ? 6.172 -22.803 -6.100 1.00 91.19 174 PRO A C 1
ATOM 1306 O O . PRO A 1 174 ? 5.018 -23.215 -5.957 1.00 91.19 174 PRO A O 1
ATOM 1309 N N . GLY A 1 175 ? 7.233 -23.611 -6.041 1.00 91.38 175 GLY A N 1
ATOM 1310 C CA . GLY A 1 175 ? 7.207 -25.040 -5.728 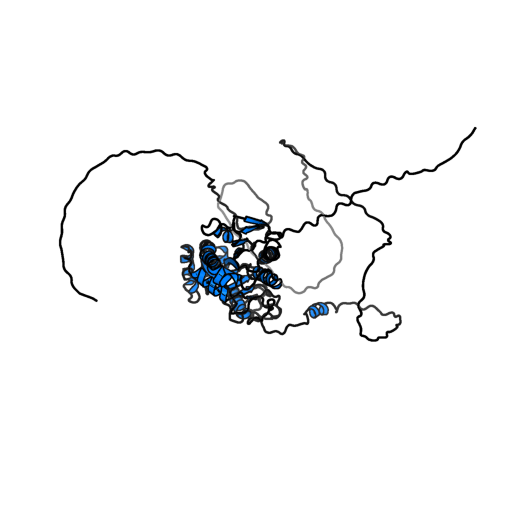1.00 91.38 175 GLY A CA 1
ATOM 1311 C C . GLY A 1 175 ? 7.506 -25.350 -4.258 1.00 91.38 175 GLY A C 1
ATOM 1312 O O . GLY A 1 175 ? 7.308 -26.488 -3.826 1.00 91.38 175 GLY A O 1
ATOM 1313 N N . ASP A 1 176 ? 7.975 -24.363 -3.499 1.00 93.06 176 ASP A N 1
ATOM 1314 C CA . ASP A 1 176 ? 7.990 -24.272 -2.039 1.00 93.06 176 ASP A CA 1
ATOM 1315 C C . ASP A 1 176 ? 7.318 -22.934 -1.677 1.00 93.06 176 ASP A C 1
ATOM 1317 O O . ASP A 1 176 ? 7.592 -21.935 -2.331 1.00 93.06 176 ASP A O 1
ATOM 1321 N N . ILE A 1 177 ? 6.410 -22.938 -0.695 1.00 91.44 177 ILE A N 1
ATOM 1322 C CA . ILE A 1 177 ? 5.593 -21.782 -0.276 1.00 91.44 177 ILE A CA 1
ATOM 1323 C C . ILE A 1 177 ? 5.729 -21.650 1.247 1.00 91.44 177 ILE A C 1
ATOM 1325 O O . ILE A 1 177 ? 5.640 -22.661 1.956 1.00 91.44 177 ILE A O 1
ATOM 1329 N N . TYR A 1 178 ? 5.969 -20.438 1.741 1.00 93.62 178 TYR A N 1
ATOM 1330 C CA . TYR A 1 178 ? 6.213 -20.105 3.146 1.00 93.62 178 TYR A CA 1
ATOM 1331 C C . TYR A 1 178 ? 4.982 -19.514 3.850 1.00 93.62 178 TYR A C 1
ATOM 1333 O O . TYR A 1 178 ? 4.868 -19.680 5.065 1.00 93.62 178 TYR A O 1
ATOM 1341 N N . GLY A 1 179 ? 4.050 -18.910 3.106 1.00 93.81 179 GLY A N 1
ATOM 1342 C CA . GLY A 1 179 ? 2.740 -18.438 3.572 1.00 93.81 179 GLY A CA 1
ATOM 1343 C C . GLY A 1 179 ? 2.487 -16.950 3.324 1.00 93.81 179 GLY A C 1
ATOM 1344 O O . GLY A 1 179 ? 1.336 -16.536 3.232 1.00 93.81 179 GLY A O 1
ATOM 1345 N N . THR A 1 180 ? 3.546 -16.156 3.172 1.00 96.00 180 THR A N 1
ATOM 1346 C CA . THR A 1 180 ? 3.487 -14.690 3.063 1.00 96.00 180 THR A CA 1
ATOM 1347 C C . THR A 1 180 ? 3.603 -14.173 1.626 1.00 96.00 180 THR A C 1
ATOM 1349 O O . THR A 1 180 ? 3.675 -12.965 1.421 1.00 96.00 180 THR A O 1
ATOM 1352 N N . GLU A 1 181 ? 3.625 -15.059 0.624 1.00 96.19 181 GLU A N 1
ATOM 1353 C CA . GLU A 1 181 ? 3.797 -14.723 -0.796 1.00 96.19 181 GLU A CA 1
ATOM 1354 C C . GLU A 1 181 ? 2.671 -13.843 -1.360 1.00 96.19 181 GLU A C 1
ATOM 1356 O O . GLU A 1 181 ? 2.940 -12.908 -2.112 1.00 96.19 181 GLU A O 1
ATOM 1361 N N . VAL A 1 182 ? 1.413 -14.143 -1.017 1.00 97.56 182 VAL A N 1
ATOM 1362 C CA . VAL A 1 182 ? 0.224 -13.424 -1.503 1.00 97.56 182 VAL A CA 1
ATOM 1363 C C . VAL A 1 182 ? -0.842 -13.380 -0.412 1.00 97.56 182 VAL A C 1
ATOM 1365 O O . VAL A 1 182 ? -1.294 -14.431 0.057 1.00 97.56 182 VAL A O 1
ATOM 1368 N N . PHE A 1 183 ? -1.302 -12.172 -0.090 1.00 98.38 183 PHE A N 1
ATOM 1369 C CA . PHE A 1 183 ? -2.518 -11.933 0.686 1.00 98.38 183 PHE A CA 1
ATOM 1370 C C . PHE A 1 183 ? -3.601 -11.326 -0.200 1.00 98.38 183 PHE A C 1
ATOM 1372 O O . PHE A 1 183 ? -3.295 -10.472 -1.030 1.00 98.38 183 PHE A O 1
ATOM 1379 N N . GLU A 1 184 ? -4.858 -11.714 0.011 1.00 98.44 184 GLU A N 1
ATOM 1380 C CA . GLU A 1 184 ? -6.027 -11.070 -0.596 1.00 98.44 184 GLU A CA 1
ATOM 1381 C C . GLU A 1 184 ? -6.914 -10.433 0.483 1.00 98.44 184 GLU A C 1
ATOM 1383 O O . GLU A 1 184 ? -7.279 -11.094 1.457 1.00 98.44 184 GLU A O 1
ATOM 1388 N N . VAL A 1 185 ? -7.278 -9.160 0.310 1.00 98.69 185 VAL A N 1
ATOM 1389 C CA . VAL A 1 185 ? -8.227 -8.431 1.166 1.00 98.69 185 VAL A CA 1
ATOM 1390 C C . VAL A 1 185 ? -9.617 -8.348 0.526 1.00 98.69 185 VAL A C 1
ATOM 1392 O O . VAL A 1 185 ? -9.827 -8.673 -0.642 1.00 98.69 185 VAL A O 1
ATOM 1395 N N . ASN A 1 186 ? -10.605 -7.926 1.310 1.00 98.69 186 ASN A N 1
ATOM 1396 C CA . ASN A 1 186 ? -12.017 -7.923 0.933 1.00 98.69 186 ASN A CA 1
ATOM 1397 C C . ASN A 1 186 ? -12.307 -6.991 -0.263 1.00 98.69 186 ASN A C 1
ATOM 1399 O O . ASN A 1 186 ? -12.357 -5.769 -0.116 1.00 98.69 186 ASN A O 1
ATOM 1403 N N . ALA A 1 187 ? -12.564 -7.559 -1.446 1.00 98.38 187 ALA A N 1
ATOM 1404 C CA . ALA A 1 187 ? -12.775 -6.786 -2.673 1.00 98.38 187 ALA A CA 1
ATOM 1405 C C . ALA A 1 187 ? -14.065 -5.945 -2.649 1.00 98.38 187 ALA A C 1
ATOM 1407 O O . ALA A 1 187 ? -14.110 -4.876 -3.259 1.00 98.38 187 ALA A O 1
ATOM 1408 N N . ALA A 1 188 ? -15.099 -6.384 -1.922 1.00 98.81 188 ALA A N 1
ATOM 1409 C CA . ALA A 1 188 ? -16.319 -5.600 -1.735 1.00 98.81 188 ALA A CA 1
ATOM 1410 C C . ALA A 1 188 ? -16.052 -4.359 -0.865 1.00 98.81 188 ALA A C 1
ATOM 1412 O O . ALA A 1 188 ? -16.478 -3.256 -1.209 1.00 98.81 188 ALA A O 1
ATOM 1413 N N . LEU A 1 189 ? -15.275 -4.515 0.214 1.00 98.94 189 LEU A N 1
ATOM 1414 C CA . LEU A 1 189 ? -14.830 -3.391 1.041 1.00 98.94 189 LEU A CA 1
ATOM 1415 C C . LEU A 1 189 ? -13.888 -2.455 0.270 1.00 98.94 189 LEU A C 1
ATOM 1417 O O . LEU A 1 189 ? -14.047 -1.241 0.363 1.00 98.94 189 LEU A O 1
ATOM 1421 N N . ARG A 1 190 ? -12.973 -2.992 -0.548 1.00 98.75 190 ARG A N 1
ATOM 1422 C CA . ARG A 1 190 ? -12.099 -2.199 -1.431 1.00 98.75 190 ARG A CA 1
ATOM 1423 C C . ARG A 1 190 ? -12.904 -1.327 -2.399 1.00 98.75 190 ARG A C 1
ATOM 1425 O O . ARG A 1 190 ? -12.591 -0.152 -2.553 1.00 98.75 190 ARG A O 1
ATOM 1432 N N . GLY A 1 191 ? -13.955 -1.873 -3.017 1.00 98.81 191 GLY A N 1
ATOM 1433 C CA . GLY A 1 191 ? -14.833 -1.115 -3.918 1.00 98.81 191 GLY A CA 1
ATOM 1434 C C . GLY A 1 191 ? -15.600 0.007 -3.206 1.00 98.81 191 GLY A C 1
ATOM 1435 O O . GLY A 1 191 ? -15.728 1.110 -3.743 1.00 98.81 191 GLY A O 1
ATOM 1436 N N . LEU A 1 192 ? -16.048 -0.229 -1.966 1.00 98.81 192 LEU A N 1
ATOM 1437 C CA . LEU A 1 192 ? -16.641 0.811 -1.117 1.00 98.81 192 LEU A CA 1
ATOM 1438 C C . LEU A 1 192 ? -15.607 1.886 -0.740 1.00 98.81 192 LEU A C 1
ATOM 1440 O O . LEU A 1 192 ? -15.883 3.072 -0.905 1.00 98.81 192 LEU A O 1
ATOM 1444 N N . ALA A 1 193 ? -14.404 1.491 -0.317 1.00 98.88 193 ALA A N 1
ATOM 1445 C CA . ALA A 1 193 ? -13.303 2.398 0.017 1.00 98.88 193 ALA A CA 1
ATOM 1446 C C . ALA A 1 193 ? -12.892 3.274 -1.178 1.00 98.88 193 ALA A C 1
ATOM 1448 O O . ALA A 1 193 ? -12.800 4.491 -1.046 1.00 98.88 193 ALA A O 1
ATOM 1449 N N . ALA A 1 194 ? -12.751 2.690 -2.370 1.00 98.88 194 ALA A N 1
ATOM 1450 C CA . ALA A 1 194 ? -12.482 3.435 -3.596 1.00 98.88 194 ALA A CA 1
ATOM 1451 C C . ALA A 1 194 ? -13.636 4.389 -3.961 1.00 98.88 194 ALA A C 1
ATOM 1453 O O . ALA A 1 194 ? -13.394 5.489 -4.449 1.00 98.88 194 ALA A O 1
ATOM 1454 N N . THR A 1 195 ? -14.891 4.014 -3.696 1.00 98.81 195 THR A N 1
ATOM 1455 C CA . THR A 1 195 ? -16.060 4.891 -3.907 1.00 98.81 195 THR A CA 1
ATOM 1456 C C . THR A 1 195 ? -16.094 6.064 -2.923 1.00 98.81 195 THR A C 1
ATOM 1458 O O . THR A 1 195 ? -16.474 7.166 -3.309 1.00 98.81 195 THR A O 1
ATOM 1461 N N . MET A 1 196 ? -15.647 5.860 -1.681 1.00 98.81 196 MET A N 1
ATOM 1462 C CA . MET A 1 196 ? -15.476 6.930 -0.694 1.00 98.81 196 MET A CA 1
ATOM 1463 C C . MET A 1 196 ? -14.322 7.867 -1.077 1.00 98.81 196 MET A C 1
ATOM 1465 O O . MET A 1 196 ? -14.541 9.064 -1.239 1.00 98.81 196 MET A O 1
ATOM 1469 N N . ALA A 1 197 ? -13.127 7.325 -1.329 1.00 98.88 197 ALA A N 1
ATOM 1470 C CA . ALA A 1 197 ? -11.943 8.090 -1.726 1.00 98.88 197 ALA A CA 1
ATOM 1471 C C . ALA A 1 197 ? -12.154 8.939 -2.997 1.00 98.88 197 ALA A C 1
ATOM 1473 O O . ALA A 1 197 ? -11.597 10.027 -3.108 1.00 98.88 197 ALA A O 1
ATOM 1474 N N . ARG A 1 198 ? -12.989 8.488 -3.949 1.00 98.75 198 ARG A N 1
ATOM 1475 C CA . ARG A 1 198 ? -13.335 9.229 -5.186 1.00 98.75 198 ARG A CA 1
ATOM 1476 C C . ARG A 1 198 ? -14.076 10.554 -4.959 1.00 98.75 198 ARG A C 1
ATOM 1478 O O . ARG A 1 198 ? -14.240 11.300 -5.919 1.00 98.75 198 ARG A O 1
ATOM 1485 N N . LYS A 1 199 ? -14.519 10.856 -3.735 1.00 98.50 199 LYS A N 1
ATOM 1486 C CA . LYS A 1 199 ? -15.068 12.172 -3.366 1.00 98.50 199 LYS A CA 1
ATOM 1487 C C . LYS A 1 199 ? -13.987 13.247 -3.190 1.00 98.50 199 LYS A C 1
ATOM 1489 O O . LYS A 1 199 ? -14.309 14.430 -3.244 1.00 98.50 199 LYS A O 1
ATOM 1494 N N . ALA A 1 200 ? -12.741 12.850 -2.930 1.00 98.44 200 ALA A N 1
ATOM 1495 C CA . ALA A 1 200 ? -11.669 13.766 -2.570 1.00 98.44 200 ALA A CA 1
ATOM 1496 C C . ALA A 1 200 ? -11.168 14.584 -3.769 1.00 98.44 200 ALA A C 1
ATOM 1498 O O . ALA A 1 200 ? -10.848 14.036 -4.825 1.00 98.44 200 ALA A O 1
ATOM 1499 N N . GLU A 1 201 ? -11.010 15.894 -3.576 1.00 98.31 201 GLU A N 1
ATOM 1500 C CA . GLU A 1 201 ? -10.204 16.724 -4.471 1.00 98.31 201 GLU A CA 1
ATOM 1501 C C . GLU A 1 201 ? -8.725 16.427 -4.196 1.00 98.31 201 GLU A C 1
ATOM 1503 O O . GLU A 1 201 ? -8.197 16.805 -3.150 1.00 98.31 201 GLU A O 1
ATOM 1508 N N . LEU A 1 202 ? -8.056 15.713 -5.103 1.00 98.75 202 LEU A N 1
ATOM 1509 C CA . LEU A 1 202 ? -6.670 15.283 -4.912 1.00 98.75 202 LEU A CA 1
ATOM 1510 C C . LEU A 1 202 ? -5.670 16.421 -5.182 1.00 98.75 202 LEU A C 1
ATOM 1512 O O . LEU A 1 202 ? -5.750 17.117 -6.194 1.00 98.75 202 LEU A O 1
ATOM 1516 N N . ALA A 1 203 ? -4.699 16.573 -4.281 1.00 98.62 203 ALA A N 1
ATOM 1517 C CA . ALA A 1 203 ? -3.557 17.467 -4.419 1.00 98.62 203 ALA A CA 1
ATOM 1518 C C . ALA A 1 203 ? -2.652 17.057 -5.590 1.00 98.62 203 ALA A C 1
ATOM 1520 O O . ALA A 1 203 ? -2.532 15.876 -5.929 1.00 98.62 203 ALA A O 1
ATOM 1521 N N . ASP A 1 204 ? -1.984 18.047 -6.186 1.00 98.56 204 ASP A N 1
ATOM 1522 C CA . ASP A 1 204 ? -1.052 17.862 -7.296 1.00 98.56 204 ASP A CA 1
ATOM 1523 C C . ASP A 1 204 ? -0.032 19.015 -7.358 1.00 98.56 204 ASP A C 1
ATOM 1525 O O . ASP A 1 204 ? -0.383 20.165 -7.084 1.00 98.56 204 ASP A O 1
ATOM 1529 N N . SER A 1 205 ? 1.206 18.747 -7.781 1.00 98.44 205 SER A N 1
ATOM 1530 C CA . SER A 1 205 ? 2.279 19.748 -7.887 1.00 98.44 205 SER A CA 1
ATOM 1531 C C . SER A 1 205 ? 2.614 20.095 -9.343 1.00 98.44 205 SER A C 1
ATOM 1533 O O . SER A 1 205 ? 2.451 19.286 -10.259 1.00 98.44 205 SER A O 1
ATOM 1535 N N . THR A 1 206 ? 3.114 21.311 -9.585 1.00 98.44 206 THR A N 1
ATOM 1536 C CA . THR A 1 206 ? 3.576 21.727 -10.924 1.00 98.44 206 THR A CA 1
ATOM 1537 C C . THR A 1 206 ? 4.699 20.820 -11.429 1.00 98.44 206 THR A C 1
ATOM 1539 O O . THR A 1 206 ? 4.638 20.348 -12.562 1.00 98.44 206 THR A O 1
ATOM 1542 N N . LEU A 1 207 ? 5.663 20.483 -10.564 1.00 98.50 207 LEU A N 1
ATOM 1543 C CA . LEU A 1 207 ? 6.769 19.598 -10.924 1.00 98.50 207 LEU A CA 1
ATOM 1544 C C . LEU A 1 207 ? 6.285 18.182 -11.266 1.00 98.50 207 LEU A C 1
ATOM 1546 O O . LEU A 1 207 ? 6.735 17.626 -12.263 1.00 98.50 207 LEU A O 1
ATOM 1550 N N . ALA A 1 208 ? 5.307 17.626 -10.540 1.00 98.62 208 ALA A N 1
ATOM 1551 C CA . ALA A 1 208 ? 4.707 16.345 -10.910 1.00 98.62 208 ALA A CA 1
ATOM 1552 C C . ALA A 1 208 ? 4.013 16.419 -12.279 1.00 98.62 208 ALA A C 1
ATOM 1554 O O . ALA A 1 208 ? 4.126 15.487 -13.077 1.00 98.62 208 ALA A O 1
ATOM 1555 N N . LYS A 1 209 ? 3.286 17.507 -12.581 1.00 98.56 209 LYS A N 1
ATOM 1556 C CA . LYS A 1 209 ? 2.615 17.711 -13.887 1.00 98.56 209 LYS A CA 1
ATOM 1557 C C . LYS A 1 209 ? 3.620 17.732 -15.039 1.00 98.56 209 LYS A C 1
ATOM 1559 O O . LYS A 1 209 ? 3.398 17.063 -16.048 1.00 98.56 209 LYS A O 1
ATOM 1564 N N . GLU A 1 210 ? 4.736 18.436 -14.861 1.00 98.38 210 GLU A N 1
ATOM 1565 C CA . GLU A 1 210 ? 5.842 18.503 -15.824 1.00 98.38 210 GLU A CA 1
ATOM 1566 C C . GLU A 1 210 ? 6.586 17.165 -15.952 1.00 98.38 210 GLU A C 1
ATOM 1568 O O . GLU A 1 210 ? 6.838 16.694 -17.063 1.00 98.38 210 GLU A O 1
ATOM 1573 N N . TYR A 1 211 ? 6.895 16.504 -14.831 1.00 98.62 211 TYR A N 1
ATOM 1574 C CA . TYR A 1 211 ? 7.620 15.233 -14.814 1.00 98.62 211 TYR A CA 1
ATOM 1575 C C . TYR A 1 211 ? 6.863 14.131 -15.560 1.00 98.62 211 TYR A C 1
ATOM 1577 O O . TYR A 1 211 ? 7.459 13.372 -16.326 1.00 98.62 211 TYR A O 1
ATOM 1585 N N . ARG A 1 212 ? 5.536 14.086 -15.405 1.00 98.56 212 ARG A N 1
ATOM 1586 C CA . ARG A 1 212 ? 4.657 13.130 -16.090 1.00 98.56 212 ARG A CA 1
ATOM 1587 C C . ARG A 1 212 ? 4.674 13.253 -17.613 1.00 98.56 212 ARG A C 1
ATOM 1589 O O . ARG A 1 212 ? 4.566 12.235 -18.292 1.00 98.56 212 ARG A O 1
ATOM 1596 N N . GLN A 1 213 ? 4.924 14.440 -18.171 1.00 98.00 213 GLN A N 1
ATOM 1597 C CA . GLN A 1 213 ? 5.034 14.602 -19.630 1.00 98.00 213 GLN A CA 1
ATOM 1598 C C . GLN A 1 213 ? 6.234 13.851 -20.230 1.00 98.00 213 GLN A C 1
ATOM 1600 O O . GLN A 1 213 ? 6.208 13.502 -21.409 1.00 98.00 213 GLN A O 1
ATOM 1605 N N . LYS A 1 214 ? 7.254 13.509 -19.426 1.00 98.19 214 LYS A N 1
ATOM 1606 C CA . LYS A 1 214 ? 8.404 12.696 -19.866 1.00 98.19 214 LYS A CA 1
ATOM 1607 C C . LYS A 1 214 ? 8.000 11.285 -20.317 1.00 98.19 214 LYS A C 1
ATOM 1609 O O . LYS A 1 214 ? 8.744 10.657 -21.062 1.00 98.19 214 LYS A O 1
ATOM 1614 N N . TYR A 1 215 ? 6.830 10.799 -19.896 1.00 98.31 215 TYR A N 1
ATOM 1615 C CA . TYR A 1 215 ? 6.291 9.486 -20.258 1.00 98.31 215 TYR A CA 1
ATOM 1616 C C . TYR A 1 215 ? 5.435 9.494 -21.539 1.00 98.31 215 TYR A C 1
ATOM 1618 O O . TYR A 1 215 ? 5.169 8.430 -22.096 1.00 98.31 215 TYR A O 1
ATOM 1626 N N . ALA A 1 216 ? 5.032 10.668 -22.041 1.00 97.44 216 ALA A N 1
ATOM 1627 C CA . ALA A 1 216 ? 4.041 10.809 -23.116 1.00 97.44 216 ALA A CA 1
ATOM 1628 C C . ALA A 1 216 ? 4.477 10.270 -24.497 1.00 97.44 216 ALA A C 1
ATOM 1630 O O . ALA A 1 216 ? 3.665 10.201 -25.418 1.00 97.44 216 ALA A O 1
ATOM 1631 N N . SER A 1 217 ? 5.744 9.879 -24.658 1.00 95.75 217 SER A N 1
ATOM 1632 C CA . SER A 1 217 ? 6.284 9.281 -25.885 1.00 95.75 217 SER A CA 1
ATOM 1633 C C . SER A 1 217 ? 5.937 7.797 -26.073 1.00 95.75 217 SER A C 1
ATOM 1635 O O . SER A 1 217 ? 6.062 7.294 -27.189 1.00 95.75 217 SER A O 1
ATOM 1637 N N . GLU A 1 218 ? 5.473 7.091 -25.033 1.00 96.44 218 GLU A N 1
ATOM 1638 C CA . GLU A 1 218 ? 5.081 5.677 -25.113 1.00 96.44 218 GLU A CA 1
ATOM 1639 C C . GLU A 1 218 ? 3.637 5.456 -24.632 1.00 96.44 218 GLU A C 1
ATOM 1641 O O . GLU A 1 218 ? 3.316 5.643 -23.461 1.00 96.44 218 GLU A O 1
ATOM 1646 N N . ALA A 1 219 ? 2.760 4.972 -25.520 1.00 96.31 219 ALA A N 1
ATOM 1647 C CA . ALA A 1 219 ? 1.317 4.852 -25.260 1.00 96.31 219 ALA A CA 1
ATOM 1648 C C . ALA A 1 219 ? 0.934 3.956 -24.057 1.00 96.31 219 ALA A C 1
ATOM 1650 O O . ALA A 1 219 ? -0.129 4.152 -23.459 1.00 96.31 219 ALA A O 1
ATOM 1651 N N . ARG A 1 220 ? 1.800 3.004 -23.666 1.00 95.94 220 ARG A N 1
ATOM 1652 C CA . ARG A 1 220 ? 1.615 2.183 -22.452 1.00 95.94 220 ARG A CA 1
ATOM 1653 C C . ARG A 1 220 ? 1.618 3.013 -21.165 1.00 95.94 220 ARG A C 1
ATOM 1655 O O . ARG A 1 220 ? 0.953 2.641 -20.210 1.00 95.94 220 ARG A O 1
ATOM 1662 N N . TYR A 1 221 ? 2.285 4.167 -21.167 1.00 97.62 221 TYR A N 1
ATOM 1663 C CA . TYR A 1 221 ? 2.353 5.085 -20.032 1.00 97.62 221 TYR A CA 1
ATOM 1664 C C . TYR A 1 221 ? 1.265 6.176 -20.058 1.00 97.62 221 TYR A C 1
ATOM 1666 O O . TYR A 1 221 ? 1.408 7.227 -19.435 1.00 97.62 221 TYR A O 1
ATOM 1674 N N . SER A 1 222 ? 0.151 5.951 -20.761 1.00 97.25 222 SER A N 1
ATOM 1675 C CA . SER A 1 222 ? -0.991 6.880 -20.762 1.00 97.25 222 SER A CA 1
ATOM 1676 C C . SER A 1 222 ? -1.520 7.172 -19.348 1.00 97.25 222 SER A C 1
ATOM 1678 O O . SER A 1 222 ? -1.844 8.322 -19.051 1.00 97.25 222 SER A O 1
ATOM 1680 N N . ALA A 1 223 ? -1.509 6.179 -18.449 1.00 97.69 223 ALA A N 1
ATOM 1681 C CA . ALA A 1 223 ? -1.848 6.359 -17.035 1.00 97.69 223 ALA A CA 1
ATOM 1682 C C . ALA A 1 223 ? -0.915 7.361 -16.325 1.00 97.69 223 ALA A C 1
ATOM 1684 O O . ALA A 1 223 ? -1.405 8.255 -15.636 1.00 97.69 223 ALA A O 1
ATOM 1685 N N . ALA A 1 224 ? 0.400 7.280 -16.561 1.00 98.12 224 ALA A N 1
ATOM 1686 C CA . ALA A 1 224 ? 1.378 8.217 -16.008 1.00 98.12 224 ALA A CA 1
ATOM 1687 C C . ALA A 1 224 ? 1.134 9.670 -16.426 1.00 98.12 224 ALA A C 1
ATOM 1689 O O . ALA A 1 224 ? 1.455 10.571 -15.663 1.00 98.12 224 ALA A O 1
ATOM 1690 N N . THR A 1 225 ? 0.576 9.919 -17.616 1.00 97.94 225 THR A N 1
ATOM 1691 C CA . THR A 1 225 ? 0.341 11.287 -18.119 1.00 97.94 225 THR A CA 1
ATOM 1692 C C . THR A 1 225 ? -0.912 11.970 -17.556 1.00 97.94 225 THR A C 1
ATOM 1694 O O . THR A 1 225 ? -1.096 13.169 -17.768 1.00 97.94 225 THR A O 1
ATOM 1697 N N . ALA A 1 226 ? -1.776 11.232 -16.852 1.00 98.00 226 ALA A N 1
ATOM 1698 C CA . ALA A 1 226 ? -3.049 11.732 -16.337 1.00 98.00 226 ALA A CA 1
ATOM 1699 C C . ALA A 1 226 ? -2.899 12.583 -15.060 1.00 98.00 226 ALA A C 1
ATOM 1701 O O . ALA A 1 226 ? -1.884 12.532 -14.363 1.00 98.00 226 ALA A O 1
ATOM 1702 N N . ALA A 1 227 ? -3.944 13.349 -14.727 1.00 98.44 227 ALA A N 1
ATOM 1703 C CA . ALA A 1 227 ? -4.085 13.991 -13.418 1.00 98.44 227 ALA A CA 1
ATOM 1704 C C . ALA A 1 227 ? -4.295 12.940 -12.300 1.00 98.44 227 ALA A C 1
ATOM 1706 O O . ALA A 1 227 ? -4.757 11.835 -12.603 1.00 98.44 227 ALA A O 1
ATOM 1707 N N . PRO A 1 228 ? -3.990 13.252 -11.022 1.00 98.62 228 PRO A N 1
ATOM 1708 C CA . PRO A 1 228 ? -4.157 12.314 -9.913 1.00 98.62 228 PRO A CA 1
ATOM 1709 C C . PRO A 1 228 ? -5.599 11.813 -9.807 1.00 98.62 228 PRO A C 1
ATOM 1711 O O . PRO A 1 228 ? -6.550 12.587 -9.919 1.00 98.62 228 PRO A O 1
ATOM 1714 N N . ALA A 1 229 ? -5.760 10.508 -9.597 1.00 98.50 229 ALA A N 1
ATOM 1715 C CA . ALA A 1 229 ? -7.057 9.843 -9.540 1.00 98.50 229 ALA A CA 1
ATOM 1716 C C . ALA A 1 229 ? -7.019 8.633 -8.595 1.00 98.50 229 ALA A C 1
ATOM 1718 O O . ALA A 1 229 ? -5.946 8.120 -8.271 1.00 98.50 229 ALA A O 1
ATOM 1719 N N . VAL A 1 230 ? -8.201 8.157 -8.193 1.00 98.81 230 VAL A N 1
ATOM 1720 C CA . VAL A 1 230 ? -8.370 6.949 -7.372 1.00 98.81 230 VAL A CA 1
ATOM 1721 C C . VAL A 1 230 ? -8.533 5.715 -8.263 1.00 98.81 230 VAL A C 1
ATOM 1723 O O . VAL A 1 230 ? -9.583 5.508 -8.886 1.00 98.81 230 VAL A O 1
ATOM 1726 N N . VAL A 1 231 ? -7.500 4.877 -8.295 1.00 98.44 231 VAL A N 1
ATOM 1727 C CA . VAL A 1 231 ? -7.432 3.632 -9.065 1.00 98.44 231 VAL A CA 1
ATOM 1728 C C . VAL A 1 231 ? -7.604 2.401 -8.174 1.00 98.44 231 VAL A C 1
ATOM 1730 O O . VAL A 1 231 ? -7.237 2.378 -7.002 1.00 98.44 231 VAL A O 1
ATOM 1733 N N . GLU A 1 232 ? -8.180 1.354 -8.756 1.00 98.69 232 GLU A N 1
ATOM 1734 C CA . GLU A 1 232 ? -8.326 0.041 -8.132 1.00 98.69 232 GLU A CA 1
ATOM 1735 C C . GLU A 1 232 ? -7.394 -0.948 -8.832 1.00 98.69 232 GLU A C 1
ATOM 1737 O O . GLU A 1 232 ? -7.534 -1.219 -10.028 1.00 98.69 232 GLU A O 1
ATOM 1742 N N . CYS A 1 233 ? -6.417 -1.447 -8.086 1.00 98.19 233 CYS A N 1
ATOM 1743 C CA . CYS A 1 233 ? -5.301 -2.247 -8.582 1.00 98.19 233 CYS A CA 1
ATOM 1744 C C . CYS A 1 233 ? -4.699 -3.026 -7.398 1.00 98.19 233 CYS A C 1
ATOM 1746 O O . CYS A 1 233 ? -5.482 -3.402 -6.526 1.00 98.19 233 CYS A O 1
ATOM 1748 N N . ASP A 1 234 ? -3.392 -3.317 -7.379 1.00 98.62 234 ASP A N 1
ATOM 1749 C CA . ASP A 1 234 ? -2.722 -4.159 -6.374 1.00 98.62 234 ASP A CA 1
ATOM 1750 C C . ASP A 1 234 ? -1.263 -3.727 -6.097 1.00 98.62 234 ASP A C 1
ATOM 1752 O O . ASP A 1 234 ? -0.616 -3.097 -6.944 1.00 98.62 234 ASP A O 1
ATOM 1756 N N . VAL A 1 235 ? -0.735 -4.095 -4.920 1.00 98.75 235 VAL A N 1
ATOM 1757 C CA . VAL A 1 235 ? 0.597 -3.687 -4.429 1.00 98.75 235 VAL A CA 1
ATOM 1758 C C . VAL A 1 235 ? 1.612 -4.838 -4.448 1.00 98.75 235 VAL A C 1
ATOM 1760 O O . VAL A 1 235 ? 1.291 -5.984 -4.120 1.00 98.75 235 VAL A O 1
ATOM 1763 N N . ALA A 1 236 ? 2.855 -4.526 -4.818 1.00 98.56 236 ALA A N 1
ATOM 1764 C CA . ALA A 1 236 ? 4.011 -5.403 -4.662 1.00 98.56 236 ALA A CA 1
ATOM 1765 C C . ALA A 1 236 ? 4.827 -4.984 -3.427 1.00 98.56 236 ALA A C 1
ATOM 1767 O O . ALA A 1 236 ? 5.271 -3.841 -3.328 1.00 98.56 236 ALA A O 1
ATOM 1768 N N . THR A 1 237 ? 5.031 -5.908 -2.490 1.00 98.31 237 THR A N 1
ATOM 1769 C CA . THR A 1 237 ? 5.865 -5.719 -1.296 1.00 98.31 237 THR A CA 1
ATOM 1770 C C . THR A 1 237 ? 7.270 -6.284 -1.512 1.00 98.31 237 THR A C 1
ATOM 1772 O O . THR A 1 237 ? 7.428 -7.327 -2.150 1.00 98.31 237 THR A O 1
ATOM 1775 N N . SER A 1 238 ? 8.284 -5.586 -0.997 1.00 97.44 238 SER A N 1
ATOM 1776 C CA . SER A 1 238 ? 9.696 -5.978 -1.053 1.00 97.44 238 SER A CA 1
ATOM 1777 C C . SER A 1 238 ? 10.508 -5.263 0.034 1.00 97.44 238 SER A C 1
ATOM 1779 O O . SER A 1 238 ? 10.554 -4.037 0.042 1.00 97.44 238 SER A O 1
ATOM 1781 N N . ASP A 1 239 ? 11.239 -5.997 0.881 1.00 94.44 239 ASP A N 1
ATOM 1782 C CA . ASP A 1 239 ? 12.268 -5.438 1.783 1.00 94.44 239 ASP A CA 1
ATOM 1783 C C . ASP A 1 239 ? 13.349 -4.607 1.042 1.00 94.44 239 ASP A C 1
ATOM 1785 O O . ASP A 1 239 ? 14.006 -3.761 1.646 1.00 94.44 239 ASP A O 1
ATOM 1789 N N . VAL A 1 240 ? 13.540 -4.809 -0.271 1.00 92.62 240 VAL A N 1
ATOM 1790 C CA . VAL A 1 240 ? 14.422 -3.984 -1.118 1.00 92.62 240 VAL A CA 1
ATOM 1791 C C .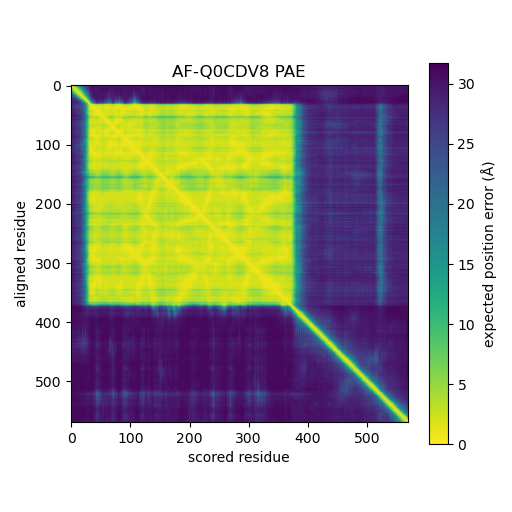 VAL A 1 240 ? 13.621 -2.880 -1.810 1.00 92.62 240 VAL A C 1
ATOM 1793 O O . VAL A 1 240 ? 12.751 -3.181 -2.630 1.00 92.62 240 VAL A O 1
ATOM 1796 N N . TYR A 1 241 ? 13.980 -1.615 -1.578 1.00 94.06 241 TYR A N 1
ATOM 1797 C CA . TYR A 1 241 ? 13.509 -0.488 -2.389 1.00 94.06 241 TYR A CA 1
ATOM 1798 C C . TYR A 1 241 ? 14.132 -0.573 -3.795 1.00 94.06 241 TYR A C 1
ATOM 1800 O O . TYR A 1 241 ? 15.354 -0.499 -3.950 1.00 94.06 241 TYR A O 1
ATOM 1808 N N . TYR A 1 242 ? 13.308 -0.759 -4.830 1.00 94.69 242 TYR A N 1
ATOM 1809 C CA . TYR A 1 242 ? 13.759 -1.043 -6.196 1.00 94.69 242 TYR A CA 1
ATOM 1810 C C . TYR A 1 242 ? 13.303 0.008 -7.213 1.00 94.69 242 TYR A C 1
ATOM 1812 O O . TYR A 1 242 ? 12.253 0.625 -7.069 1.00 94.69 242 TYR A O 1
ATOM 1820 N N . SER A 1 243 ? 14.062 0.166 -8.303 1.00 95.38 243 SER A N 1
ATOM 1821 C CA . SER A 1 243 ? 13.601 0.915 -9.477 1.00 95.38 243 SER A CA 1
ATOM 1822 C C . SER A 1 243 ? 14.224 0.397 -10.774 1.00 95.38 243 SER A C 1
ATOM 1824 O O . SER A 1 243 ? 15.403 0.038 -10.813 1.00 95.38 243 SER A O 1
ATOM 1826 N N . GLY A 1 244 ? 13.449 0.401 -11.862 1.00 96.00 244 GLY A N 1
ATOM 1827 C CA . GLY A 1 244 ? 13.966 0.203 -13.219 1.00 96.00 244 GLY A CA 1
ATOM 1828 C C . GLY A 1 244 ? 13.185 -0.793 -14.077 1.00 96.00 244 GLY A C 1
ATOM 1829 O O . GLY A 1 244 ? 12.807 -1.870 -13.629 1.00 96.00 244 GLY A O 1
ATOM 1830 N N . ASN A 1 245 ? 13.035 -0.461 -15.365 1.00 95.69 245 ASN A N 1
ATOM 1831 C CA . ASN A 1 245 ? 12.172 -1.157 -16.336 1.00 95.69 245 ASN A CA 1
ATOM 1832 C C . ASN A 1 245 ? 12.287 -2.696 -16.348 1.00 95.69 245 ASN A C 1
ATOM 1834 O O . ASN A 1 245 ? 11.280 -3.375 -16.525 1.00 95.69 245 ASN A O 1
ATOM 1838 N N . LEU A 1 246 ? 13.492 -3.253 -16.176 1.00 94.94 246 LEU A N 1
ATOM 1839 C CA . LEU A 1 246 ? 13.709 -4.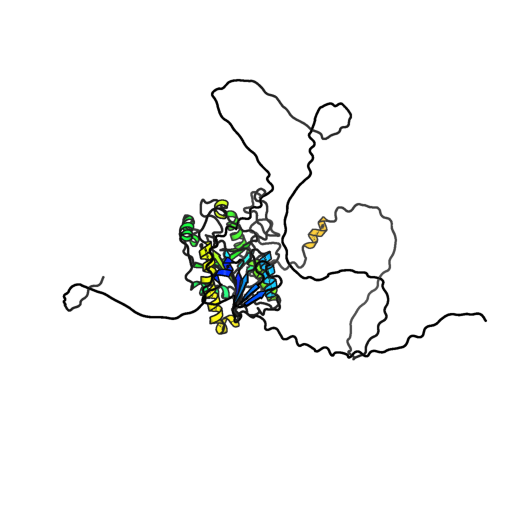706 -16.210 1.00 94.94 246 LEU A CA 1
ATOM 1840 C C . LEU A 1 246 ? 13.241 -5.413 -14.931 1.00 94.94 246 LEU A C 1
ATOM 1842 O O . LEU A 1 246 ? 12.652 -6.487 -15.020 1.00 94.94 246 LEU A O 1
ATOM 1846 N N . LEU A 1 247 ? 13.497 -4.822 -13.760 1.00 95.00 247 LEU A N 1
ATOM 1847 C CA . LEU A 1 247 ? 13.146 -5.418 -12.470 1.00 95.00 247 LEU A CA 1
ATOM 1848 C C . LEU A 1 247 ? 11.660 -5.209 -12.174 1.00 95.00 247 LEU A C 1
ATOM 1850 O O . LEU A 1 247 ? 10.942 -6.175 -11.932 1.00 95.00 247 LEU A O 1
ATOM 1854 N N . SER A 1 248 ? 11.166 -3.982 -12.341 1.00 96.38 248 SER A N 1
ATOM 1855 C CA . SER A 1 248 ? 9.747 -3.659 -12.180 1.00 96.38 248 SER A CA 1
ATOM 1856 C C . SER A 1 248 ? 8.863 -4.432 -13.174 1.00 96.38 248 SER A C 1
ATOM 1858 O O . SER A 1 248 ? 7.794 -4.907 -12.805 1.00 96.38 248 SER A O 1
ATOM 1860 N N . GLY A 1 249 ? 9.335 -4.661 -14.409 1.00 96.31 249 GLY A N 1
ATOM 1861 C CA . GLY A 1 249 ? 8.671 -5.518 -15.404 1.00 96.31 249 GLY A CA 1
ATOM 1862 C C . GLY A 1 249 ? 8.845 -7.033 -15.192 1.00 96.31 249 GLY A C 1
ATOM 1863 O O . GLY A 1 249 ? 8.174 -7.829 -15.854 1.00 96.31 249 GLY A O 1
ATOM 1864 N N . ALA A 1 250 ? 9.732 -7.459 -14.286 1.00 96.50 250 ALA A N 1
ATOM 1865 C CA . ALA A 1 250 ? 9.793 -8.837 -13.802 1.00 96.50 250 ALA A CA 1
ATOM 1866 C C . ALA A 1 250 ? 8.845 -9.041 -12.611 1.00 96.50 250 ALA A C 1
ATOM 1868 O O . ALA A 1 250 ? 8.133 -10.043 -12.575 1.00 96.50 250 ALA A O 1
ATOM 1869 N N . PHE A 1 251 ? 8.784 -8.081 -11.685 1.00 97.38 251 PHE A N 1
ATOM 1870 C CA . PHE A 1 251 ? 7.859 -8.104 -10.553 1.00 97.38 251 PHE A CA 1
ATOM 1871 C C . PHE A 1 251 ? 6.388 -7.985 -10.986 1.00 97.38 251 PHE A C 1
ATOM 1873 O O . PHE A 1 251 ? 5.561 -8.730 -10.474 1.00 97.38 251 PHE A O 1
ATOM 1880 N N . ASP A 1 252 ? 6.080 -7.198 -12.020 1.00 96.75 252 ASP A N 1
ATOM 1881 C CA . ASP A 1 252 ? 4.768 -7.173 -12.694 1.00 96.75 252 ASP A CA 1
ATOM 1882 C C . ASP A 1 252 ? 4.298 -8.584 -13.118 1.00 96.75 252 ASP A C 1
ATOM 1884 O O . ASP A 1 252 ? 3.219 -9.051 -12.752 1.00 96.75 252 ASP A O 1
ATOM 1888 N N . LYS A 1 253 ? 5.178 -9.341 -13.788 1.00 96.44 253 LYS A N 1
ATOM 1889 C CA . LYS A 1 253 ? 4.926 -10.738 -14.194 1.00 96.44 253 LYS A CA 1
ATOM 1890 C C . LYS A 1 253 ? 4.875 -11.720 -13.025 1.00 96.44 253 LYS A C 1
ATOM 1892 O O . LYS A 1 253 ? 4.273 -12.782 -13.146 1.00 96.44 253 LYS A O 1
ATOM 1897 N N . ILE A 1 254 ? 5.529 -11.408 -11.910 1.00 95.94 254 ILE A N 1
ATOM 1898 C CA . ILE A 1 254 ? 5.436 -12.204 -10.684 1.00 95.94 254 ILE A CA 1
ATOM 1899 C C . ILE A 1 254 ? 4.066 -11.988 -10.037 1.00 95.94 254 ILE A C 1
ATOM 1901 O O . ILE A 1 254 ? 3.436 -12.978 -9.678 1.00 95.94 254 ILE A O 1
ATOM 1905 N N . VAL A 1 255 ? 3.556 -10.751 -9.982 1.00 97.12 255 VAL A N 1
ATOM 1906 C CA . VAL A 1 255 ? 2.179 -10.459 -9.547 1.00 97.12 255 VAL A CA 1
ATOM 1907 C C . VAL A 1 255 ? 1.169 -11.196 -10.427 1.00 97.12 255 VAL A C 1
ATOM 1909 O O . VAL A 1 255 ? 0.337 -11.922 -9.885 1.00 97.12 255 VAL A O 1
ATOM 1912 N N . ASP A 1 256 ? 1.278 -11.102 -11.756 1.00 95.88 256 ASP A N 1
ATOM 1913 C CA . ASP A 1 256 ? 0.435 -11.846 -12.708 1.00 95.88 256 ASP A CA 1
ATOM 1914 C C . ASP A 1 256 ? 0.435 -13.362 -12.424 1.00 95.88 256 ASP A C 1
ATOM 1916 O O . ASP A 1 256 ? -0.606 -13.939 -12.096 1.00 95.88 256 ASP A O 1
ATOM 1920 N N . VAL A 1 257 ? 1.607 -14.009 -12.440 1.00 94.62 257 VAL A N 1
ATOM 1921 C CA . VAL A 1 257 ? 1.716 -15.463 -12.228 1.00 94.62 257 VAL A CA 1
ATOM 1922 C C . VAL A 1 257 ? 1.227 -15.873 -10.838 1.00 94.62 257 VAL A C 1
ATOM 1924 O O . VAL A 1 257 ? 0.533 -16.884 -10.712 1.00 94.62 257 VAL A O 1
ATOM 1927 N N . TRP A 1 258 ? 1.568 -15.126 -9.784 1.00 95.06 258 TRP A N 1
ATOM 1928 C CA . TRP A 1 258 ? 1.265 -15.512 -8.402 1.00 95.06 258 TRP A CA 1
ATOM 1929 C C . TRP A 1 258 ? -0.218 -15.323 -8.058 1.00 95.06 258 TRP A C 1
ATOM 1931 O O . TRP A 1 258 ? -0.772 -16.162 -7.342 1.00 95.06 258 TRP A O 1
ATOM 1941 N N . THR A 1 259 ? -0.872 -14.308 -8.638 1.00 95.50 259 THR A N 1
ATOM 1942 C CA . THR A 1 259 ? -2.318 -14.015 -8.514 1.00 95.50 259 THR A CA 1
ATOM 1943 C C . THR A 1 259 ? -3.187 -14.685 -9.592 1.00 95.50 259 THR A C 1
ATOM 1945 O O . THR A 1 259 ? -4.377 -14.378 -9.713 1.00 95.50 259 THR A O 1
ATOM 1948 N N . ASN A 1 260 ? -2.611 -15.616 -10.368 1.00 93.19 260 ASN A N 1
ATOM 1949 C CA . ASN A 1 260 ? -3.294 -16.396 -11.410 1.00 93.19 260 ASN A CA 1
ATOM 1950 C C . ASN A 1 260 ? -3.953 -15.516 -12.501 1.00 93.19 260 ASN A C 1
ATOM 1952 O O . ASN A 1 260 ? -5.071 -15.781 -12.939 1.00 93.19 260 ASN A O 1
ATOM 1956 N N . GLY A 1 261 ? -3.267 -14.444 -12.909 1.00 94.56 261 GLY A N 1
ATOM 1957 C CA . GLY A 1 261 ? -3.708 -13.501 -13.942 1.00 94.56 261 GLY A CA 1
ATOM 1958 C C . GLY A 1 261 ? -4.840 -12.560 -13.521 1.00 94.56 261 GLY A C 1
ATOM 1959 O O . GLY A 1 261 ? -5.527 -12.012 -14.382 1.00 94.56 261 GLY A O 1
ATOM 1960 N N . THR A 1 262 ? -5.088 -12.403 -12.214 1.00 95.25 262 THR A N 1
ATOM 1961 C CA . THR A 1 262 ? -6.196 -11.570 -11.702 1.00 95.25 262 THR A CA 1
ATOM 1962 C C . THR A 1 262 ? -5.750 -10.319 -10.938 1.00 95.25 262 THR A C 1
ATOM 1964 O O . THR A 1 262 ? -6.578 -9.444 -10.675 1.00 95.25 262 THR A O 1
ATOM 1967 N N . GLY A 1 263 ? -4.473 -10.226 -10.561 1.00 96.12 263 GLY A N 1
ATOM 1968 C CA . GLY A 1 263 ? -3.877 -9.039 -9.953 1.00 96.12 263 GLY A CA 1
ATOM 1969 C C . GLY A 1 263 ? -3.356 -8.046 -10.992 1.00 96.12 263 GLY A C 1
ATOM 1970 O O . GLY A 1 263 ? -2.987 -8.422 -12.103 1.00 96.12 263 GLY A O 1
ATOM 1971 N N . ARG A 1 264 ? -3.310 -6.765 -10.623 1.00 97.00 264 ARG A N 1
ATOM 1972 C CA . ARG A 1 264 ? -2.826 -5.652 -11.445 1.00 97.00 264 ARG A CA 1
ATOM 1973 C C . ARG A 1 264 ? -1.839 -4.803 -10.647 1.00 97.00 264 ARG A C 1
ATOM 1975 O O . ARG A 1 264 ? -2.241 -3.880 -9.942 1.00 97.00 264 ARG A O 1
ATOM 1982 N N . TYR A 1 265 ? -0.550 -5.079 -10.803 1.00 97.69 265 TYR A N 1
ATOM 1983 C CA . TYR A 1 265 ? 0.522 -4.340 -10.138 1.00 97.69 265 TYR A CA 1
ATOM 1984 C C . TYR A 1 265 ? 0.500 -2.838 -10.475 1.00 97.69 265 TYR A C 1
ATOM 1986 O O . TYR A 1 265 ? 0.658 -2.437 -11.633 1.00 97.69 265 TYR A O 1
ATOM 1994 N N . CYS A 1 266 ? 0.317 -2.000 -9.452 1.00 97.00 266 CYS A N 1
ATOM 1995 C CA . CYS A 1 266 ? 0.307 -0.544 -9.593 1.00 97.00 266 CYS A CA 1
ATOM 1996 C C . CYS A 1 266 ? 1.150 0.224 -8.572 1.00 97.00 266 CYS A C 1
ATOM 1998 O O . CYS A 1 266 ? 1.501 1.363 -8.865 1.00 97.00 266 CYS A O 1
ATOM 2000 N N . THR A 1 267 ? 1.460 -0.357 -7.412 1.00 98.69 267 THR A N 1
ATOM 2001 C CA . THR A 1 267 ? 2.201 0.307 -6.324 1.00 98.69 267 THR A CA 1
ATOM 2002 C C . THR A 1 267 ? 3.277 -0.593 -5.727 1.00 98.69 267 THR A C 1
ATOM 2004 O O . THR A 1 267 ? 3.132 -1.817 -5.733 1.00 98.69 267 THR A O 1
ATOM 2007 N N . THR A 1 268 ? 4.340 0.015 -5.201 1.00 98.31 268 THR A N 1
ATOM 2008 C CA . THR A 1 268 ? 5.404 -0.633 -4.422 1.00 98.31 268 THR A CA 1
ATOM 2009 C C . THR A 1 268 ? 5.291 -0.279 -2.939 1.00 98.31 268 THR A C 1
ATOM 2011 O O . THR A 1 268 ? 4.863 0.817 -2.590 1.00 98.31 268 THR A O 1
ATOM 2014 N N . ALA A 1 269 ? 5.669 -1.200 -2.056 1.00 97.75 269 ALA A N 1
ATOM 2015 C CA . ALA A 1 269 ? 5.672 -1.001 -0.606 1.00 97.75 269 ALA A CA 1
ATOM 2016 C C . ALA A 1 269 ? 6.716 -1.902 0.070 1.00 97.75 269 ALA A C 1
ATOM 2018 O O . ALA A 1 269 ? 7.224 -2.833 -0.560 1.00 97.75 269 ALA A O 1
ATOM 2019 N N . GLN A 1 270 ? 6.985 -1.692 1.363 1.00 98.25 270 GLN A N 1
ATOM 2020 C CA . GLN A 1 270 ? 7.828 -2.602 2.152 1.00 98.25 270 GLN A CA 1
ATOM 2021 C C . GLN A 1 270 ? 7.067 -3.259 3.324 1.00 98.25 270 GLN A C 1
ATOM 2023 O O . GLN A 1 270 ? 7.569 -4.200 3.915 1.00 98.25 270 GLN A O 1
ATOM 2028 N N . GLU A 1 271 ? 5.838 -2.840 3.652 1.00 98.50 271 GLU A N 1
ATOM 2029 C CA . GLU A 1 271 ? 5.169 -3.226 4.913 1.00 98.50 271 GLU A CA 1
ATOM 2030 C C . GLU A 1 271 ? 3.891 -4.056 4.754 1.00 98.50 271 GLU A C 1
ATOM 2032 O O . GLU A 1 271 ? 3.425 -4.647 5.734 1.00 98.50 271 GLU A O 1
ATOM 2037 N N . ASP A 1 272 ? 3.282 -4.093 3.565 1.00 98.50 272 ASP A N 1
ATOM 2038 C CA . ASP A 1 272 ? 1.889 -4.543 3.432 1.00 98.50 272 ASP A CA 1
ATOM 2039 C C . ASP A 1 272 ? 1.738 -6.045 3.721 1.00 98.50 272 ASP A C 1
ATOM 2041 O O . ASP A 1 272 ? 0.969 -6.417 4.609 1.00 98.50 272 ASP A O 1
ATOM 2045 N N . ASN A 1 273 ? 2.529 -6.921 3.087 1.00 98.50 273 ASN A N 1
ATOM 2046 C CA . ASN A 1 273 ? 2.513 -8.362 3.395 1.00 98.50 273 ASN A CA 1
ATOM 2047 C C . ASN A 1 273 ? 2.854 -8.672 4.871 1.00 98.50 273 ASN A C 1
ATOM 2049 O O . ASN A 1 273 ? 2.310 -9.618 5.442 1.00 98.50 273 ASN A O 1
ATOM 2053 N N . ALA A 1 274 ? 3.704 -7.868 5.514 1.00 98.56 274 ALA A N 1
ATOM 2054 C CA . ALA A 1 274 ? 4.086 -8.041 6.916 1.00 98.56 274 ALA A CA 1
ATOM 2055 C C . ALA A 1 274 ? 2.968 -7.631 7.895 1.00 98.56 274 ALA A C 1
ATOM 2057 O O . ALA A 1 274 ? 2.670 -8.351 8.854 1.00 98.56 274 ALA A O 1
ATOM 2058 N N . THR A 1 275 ? 2.303 -6.509 7.614 1.00 98.88 275 THR A N 1
ATOM 2059 C CA . THR A 1 275 ? 1.121 -6.025 8.345 1.00 98.88 275 THR A CA 1
ATOM 2060 C C . THR A 1 275 ? -0.046 -7.002 8.198 1.00 98.88 275 THR A C 1
ATOM 2062 O O . THR A 1 275 ? -0.704 -7.358 9.180 1.00 98.88 275 THR A O 1
ATOM 2065 N N . LEU A 1 276 ? -0.277 -7.496 6.979 1.00 98.88 276 LEU A N 1
ATOM 2066 C CA . LEU A 1 276 ? -1.343 -8.448 6.680 1.00 98.88 276 LEU A CA 1
ATOM 2067 C C . LEU A 1 276 ? -1.102 -9.808 7.347 1.00 98.88 276 LEU A C 1
ATOM 2069 O O . LEU A 1 276 ? -2.042 -10.354 7.917 1.00 98.88 276 LEU A O 1
ATOM 2073 N N . GLU A 1 277 ? 0.131 -10.322 7.399 1.00 98.81 277 GLU A N 1
ATOM 2074 C CA . GLU A 1 277 ? 0.434 -11.568 8.123 1.00 98.81 277 GLU A CA 1
ATOM 2075 C C . GLU A 1 277 ? 0.150 -11.457 9.633 1.00 98.81 277 GLU A C 1
ATOM 2077 O O . GLU A 1 277 ? -0.395 -12.381 10.248 1.00 98.81 277 GLU A O 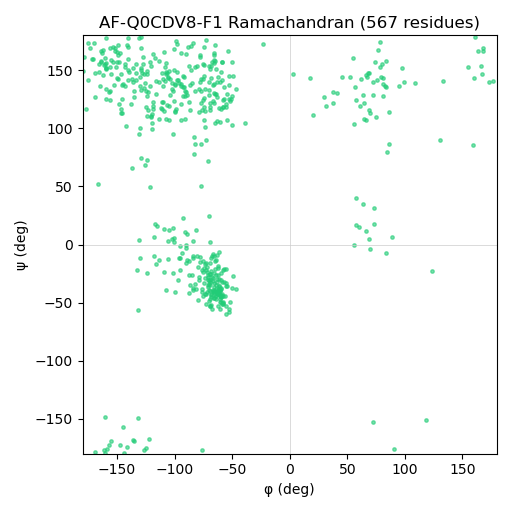1
ATOM 2082 N N . ALA A 1 278 ? 0.462 -10.312 10.251 1.00 98.81 278 ALA A N 1
ATOM 2083 C CA . ALA A 1 278 ? 0.108 -10.058 11.647 1.00 98.81 278 ALA A CA 1
ATOM 2084 C C . ALA A 1 278 ? -1.422 -10.062 11.853 1.00 98.81 278 ALA A C 1
ATOM 2086 O O . ALA A 1 278 ? -1.915 -10.682 12.800 1.00 98.81 278 ALA A O 1
ATOM 2087 N N . LEU A 1 279 ? -2.178 -9.449 10.933 1.00 98.94 279 LEU A N 1
ATOM 2088 C CA . LEU A 1 279 ? -3.646 -9.403 10.953 1.00 98.94 279 LEU A CA 1
ATOM 2089 C C . LEU A 1 279 ? -4.305 -10.763 10.640 1.00 98.94 279 LEU A C 1
ATOM 2091 O O . LEU A 1 279 ? -5.324 -11.097 11.252 1.00 98.94 279 LEU A O 1
ATOM 2095 N N . VAL A 1 280 ? -3.729 -11.596 9.764 1.00 98.75 280 VAL A N 1
ATOM 2096 C CA . VAL A 1 280 ? -4.177 -12.986 9.535 1.00 98.75 280 VAL A CA 1
ATOM 2097 C C . VAL A 1 280 ? -4.023 -13.793 10.822 1.00 98.75 280 VAL A C 1
ATOM 2099 O O . VAL A 1 280 ? -5.004 -14.355 11.316 1.00 98.75 280 VAL A O 1
ATOM 2102 N N . ARG A 1 281 ? -2.829 -13.793 11.431 1.00 98.69 281 ARG A N 1
ATOM 2103 C CA . ARG A 1 281 ? -2.556 -14.514 12.690 1.00 98.69 281 ARG A CA 1
ATOM 2104 C C . ARG A 1 281 ? -3.447 -14.040 13.842 1.00 98.69 281 ARG A C 1
ATOM 2106 O O . ARG A 1 281 ? -3.901 -14.855 14.645 1.00 98.69 281 ARG A O 1
ATOM 2113 N N . ALA A 1 282 ? -3.727 -12.741 13.921 1.00 98.81 282 ALA A N 1
ATOM 2114 C CA . ALA A 1 282 ? -4.651 -12.163 14.896 1.00 98.81 282 ALA A CA 1
ATOM 2115 C C . ALA A 1 282 ? -6.103 -12.629 14.670 1.00 98.81 282 ALA A C 1
ATOM 2117 O O . ALA A 1 282 ? -6.788 -13.025 15.619 1.00 98.81 282 ALA A O 1
ATOM 2118 N N . THR A 1 283 ? -6.545 -12.689 13.412 1.00 98.81 283 THR A N 1
ATOM 2119 C CA . THR A 1 283 ? -7.882 -13.168 13.024 1.00 98.81 283 THR A CA 1
ATOM 2120 C C . THR A 1 283 ? -8.057 -14.661 13.328 1.00 98.81 283 THR A C 1
ATOM 2122 O O . THR A 1 283 ? -9.067 -15.051 13.913 1.00 98.81 283 THR A O 1
ATOM 2125 N N . MET A 1 284 ? -7.036 -15.495 13.078 1.00 98.44 284 MET A N 1
ATOM 2126 C CA . MET A 1 284 ? -7.016 -16.919 13.479 1.00 98.44 284 MET A CA 1
ATOM 2127 C C . MET A 1 284 ? -7.203 -17.140 14.992 1.00 98.44 284 MET A C 1
ATOM 2129 O O . MET A 1 284 ? -7.596 -18.227 15.422 1.00 98.44 284 MET A O 1
ATOM 2133 N N . HIS A 1 285 ? -6.925 -16.121 15.808 1.00 98.38 285 HIS A N 1
ATOM 2134 C CA . HIS A 1 285 ? -7.077 -16.136 17.262 1.00 98.38 285 HIS A CA 1
ATOM 2135 C C . HIS A 1 285 ? -8.233 -15.258 17.774 1.00 98.38 285 HIS A C 1
ATOM 2137 O O . HIS A 1 285 ? -8.322 -15.020 18.982 1.00 98.38 285 HIS A O 1
ATOM 2143 N N . GLY A 1 286 ? -9.128 -14.801 16.888 1.00 98.06 286 GLY A N 1
ATOM 2144 C CA . GLY A 1 286 ? -10.310 -14.014 17.251 1.00 98.06 286 GLY A CA 1
ATOM 2145 C C . GLY A 1 286 ? -9.975 -12.660 17.881 1.00 98.06 286 GLY A C 1
ATOM 2146 O O . GLY A 1 286 ? -10.651 -12.238 18.816 1.00 98.06 286 GLY A O 1
ATOM 2147 N N . LYS A 1 287 ? -8.889 -12.018 17.433 1.00 98.62 287 LYS A N 1
ATOM 2148 C CA . LYS A 1 287 ? -8.452 -10.689 17.899 1.00 98.62 287 LYS A CA 1
ATOM 2149 C C . LYS A 1 287 ? -8.897 -9.551 16.987 1.00 98.62 287 LYS A C 1
ATOM 2151 O O . LYS A 1 287 ? -9.128 -8.449 17.470 1.00 98.62 287 LYS A O 1
ATOM 2156 N N . THR A 1 288 ? -9.014 -9.846 15.699 1.00 98.75 288 THR A N 1
ATOM 2157 C CA . THR A 1 288 ? -9.349 -8.941 14.595 1.00 98.75 288 THR A CA 1
ATOM 2158 C C . THR A 1 288 ? -10.280 -9.659 13.620 1.00 98.75 288 THR A C 1
ATOM 2160 O O . THR A 1 288 ? -10.430 -10.880 13.705 1.00 98.75 288 THR A O 1
ATOM 2163 N N . ASP A 1 289 ? -10.855 -8.928 12.666 1.00 98.69 289 ASP A N 1
ATOM 2164 C CA . ASP A 1 289 ? -11.531 -9.507 11.501 1.00 98.69 289 ASP A CA 1
ATOM 2165 C C . ASP A 1 289 ? -10.842 -9.048 10.208 1.00 98.69 289 ASP A C 1
ATOM 2167 O O . ASP A 1 289 ? -10.899 -7.876 9.835 1.00 98.69 289 ASP A O 1
ATOM 2171 N N . PHE A 1 290 ? -10.205 -9.986 9.505 1.00 98.81 290 PHE A N 1
ATOM 2172 C CA . PHE A 1 290 ? -9.508 -9.720 8.245 1.00 98.81 290 PHE A CA 1
ATOM 2173 C C . PHE A 1 290 ? -10.439 -9.224 7.121 1.00 98.81 290 PHE A C 1
ATOM 2175 O O . PHE A 1 290 ? -9.981 -8.592 6.170 1.00 98.81 290 PHE A O 1
ATOM 2182 N N . ALA A 1 291 ? -11.759 -9.433 7.231 1.00 98.75 291 ALA A N 1
ATOM 2183 C CA . ALA A 1 291 ? -12.731 -8.865 6.297 1.00 98.75 291 ALA A CA 1
ATOM 2184 C C . ALA A 1 291 ? -12.856 -7.332 6.403 1.00 98.75 291 ALA A C 1
ATOM 2186 O O . ALA A 1 291 ? -13.463 -6.723 5.520 1.00 98.75 291 ALA A O 1
ATOM 2187 N N . ARG A 1 292 ? -12.292 -6.708 7.449 1.00 98.88 292 ARG A N 1
ATOM 2188 C CA . ARG A 1 292 ? -12.317 -5.257 7.701 1.00 98.88 292 ARG A CA 1
ATOM 2189 C C . ARG A 1 292 ? -11.014 -4.524 7.319 1.00 98.88 292 ARG A C 1
ATOM 2191 O O . ARG A 1 292 ? -10.822 -3.378 7.721 1.00 98.88 292 ARG A O 1
ATOM 2198 N N . VAL A 1 293 ? -10.113 -5.153 6.560 1.00 98.94 293 VAL A N 1
ATOM 2199 C CA . VAL A 1 293 ? -8.827 -4.549 6.156 1.00 98.94 293 VAL A CA 1
ATOM 2200 C C . VAL A 1 293 ? -8.925 -3.843 4.798 1.00 98.94 293 VAL A C 1
ATOM 2202 O O . VAL A 1 293 ? -9.486 -4.383 3.844 1.00 98.94 293 VAL A O 1
ATOM 2205 N N . ILE A 1 294 ? -8.346 -2.644 4.718 1.00 98.94 294 ILE A N 1
ATOM 2206 C CA . ILE A 1 294 ? -8.205 -1.799 3.529 1.00 98.94 294 ILE A CA 1
ATOM 2207 C C . ILE A 1 294 ? -6.717 -1.470 3.362 1.00 98.94 294 ILE A C 1
ATOM 2209 O O . ILE A 1 294 ? -6.071 -1.046 4.318 1.00 98.94 294 ILE A O 1
ATOM 2213 N N . VAL A 1 295 ? -6.190 -1.632 2.147 1.00 98.94 295 VAL A N 1
ATOM 2214 C CA . VAL A 1 295 ? -4.830 -1.215 1.773 1.00 98.94 295 VAL A CA 1
ATOM 2215 C C . VAL A 1 295 ? -4.935 -0.056 0.788 1.00 98.94 295 VAL A C 1
ATOM 2217 O O . VAL A 1 295 ? -5.501 -0.217 -0.297 1.00 98.94 295 VAL A O 1
ATOM 2220 N N . MET A 1 296 ? -4.409 1.102 1.180 1.00 98.88 296 MET A N 1
ATOM 2221 C CA . MET A 1 296 ? -4.370 2.336 0.403 1.00 98.88 296 MET A CA 1
ATOM 2222 C C . MET A 1 296 ? -2.922 2.818 0.276 1.00 98.88 296 MET A C 1
ATOM 2224 O O . MET A 1 296 ? -2.225 2.974 1.276 1.00 98.88 296 MET A O 1
ATOM 2228 N N . ARG A 1 297 ? -2.478 3.084 -0.954 1.00 98.81 297 ARG A N 1
ATOM 2229 C CA . ARG A 1 297 ? -1.130 3.586 -1.247 1.00 98.81 297 ARG A CA 1
ATOM 2230 C C . ARG A 1 297 ? -1.178 4.813 -2.164 1.00 98.81 297 ARG A C 1
ATOM 2232 O O . ARG A 1 297 ? -2.034 4.862 -3.047 1.00 98.81 297 ARG A O 1
ATOM 2239 N N . THR A 1 298 ? -0.294 5.800 -1.990 1.00 98.88 298 THR A N 1
ATOM 2240 C CA . THR A 1 298 ? -0.258 7.018 -2.837 1.00 98.88 298 THR A CA 1
ATOM 2241 C C . THR A 1 298 ? 1.076 7.223 -3.557 1.00 98.88 298 THR A C 1
ATOM 2243 O O . THR A 1 298 ? 2.140 7.047 -2.978 1.00 98.88 298 THR A O 1
ATOM 2246 N N . GLY A 1 299 ? 1.024 7.594 -4.842 1.00 98.69 299 GLY A N 1
ATOM 2247 C CA . GLY A 1 299 ? 2.193 7.615 -5.733 1.00 98.69 299 GLY A CA 1
ATOM 2248 C C . GLY A 1 299 ? 3.191 8.752 -5.473 1.00 98.69 299 GLY A C 1
ATOM 2249 O O . GLY A 1 299 ? 3.057 9.813 -6.086 1.00 98.69 299 GLY A O 1
ATOM 2250 N N . SER A 1 300 ? 4.196 8.551 -4.620 1.00 98.50 300 SER A N 1
ATOM 2251 C CA . SER A 1 300 ? 5.256 9.535 -4.318 1.00 98.50 300 SER A CA 1
A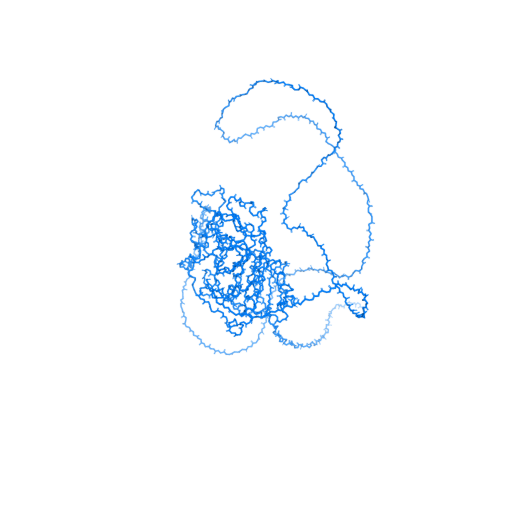TOM 2252 C C . SER A 1 300 ? 6.231 9.758 -5.476 1.00 98.50 300 SER A C 1
ATOM 2254 O O . SER A 1 300 ? 6.726 10.866 -5.694 1.00 98.50 300 SER A O 1
ATOM 2256 N N . ASP A 1 301 ? 6.484 8.701 -6.233 1.00 98.69 301 ASP A N 1
ATOM 2257 C CA . ASP A 1 301 ? 7.506 8.575 -7.268 1.00 98.69 301 ASP A CA 1
ATOM 2258 C C . ASP A 1 301 ? 7.075 7.485 -8.267 1.00 98.69 301 ASP A C 1
ATOM 2260 O O . ASP A 1 301 ? 6.104 6.773 -8.019 1.00 98.69 301 ASP A O 1
ATOM 2264 N N . PHE A 1 302 ? 7.750 7.357 -9.412 1.00 98.69 302 PHE A N 1
ATOM 2265 C CA . PHE A 1 302 ? 7.543 6.238 -10.339 1.00 98.69 302 PHE A CA 1
ATOM 2266 C C . PHE A 1 302 ? 8.537 5.085 -10.108 1.00 98.69 302 PHE A C 1
ATOM 2268 O O . PHE A 1 302 ? 9.751 5.294 -10.035 1.00 98.69 302 PHE A O 1
ATOM 2275 N N . ASP A 1 303 ? 8.041 3.844 -10.159 1.00 97.75 303 ASP A N 1
ATOM 2276 C CA . ASP A 1 303 ? 8.820 2.611 -9.937 1.00 97.75 303 ASP A CA 1
ATOM 2277 C C . ASP A 1 303 ? 9.869 2.302 -11.032 1.00 97.75 303 ASP A C 1
ATOM 2279 O O . ASP A 1 303 ? 10.675 1.374 -10.906 1.00 97.75 303 ASP A O 1
ATOM 2283 N N . ARG A 1 304 ? 9.852 3.032 -12.151 1.00 98.00 304 ARG A N 1
ATOM 2284 C CA . ARG A 1 304 ? 10.719 2.821 -13.319 1.00 98.00 304 ARG A CA 1
ATOM 2285 C C . ARG A 1 304 ? 10.864 4.121 -14.122 1.00 98.00 304 ARG A C 1
ATOM 2287 O O . ARG A 1 304 ? 9.945 4.932 -14.102 1.00 98.00 304 ARG A O 1
ATOM 2294 N N . PRO A 1 305 ? 11.978 4.326 -14.848 1.00 97.94 305 PRO A N 1
ATOM 2295 C CA . PRO A 1 305 ? 12.227 5.571 -15.564 1.00 97.94 305 PRO A CA 1
ATOM 2296 C C . PRO A 1 305 ? 11.324 5.812 -16.783 1.00 97.94 305 PRO A C 1
ATOM 2298 O O . PRO A 1 305 ? 10.936 4.854 -17.466 1.00 97.94 305 PRO A O 1
ATOM 2301 N N . PRO A 1 306 ? 11.107 7.092 -17.153 1.00 97.75 306 PRO A N 1
ATOM 2302 C CA . PRO A 1 306 ? 10.554 7.442 -18.453 1.00 97.75 306 PRO A CA 1
ATOM 2303 C C . PRO A 1 306 ? 11.532 7.068 -19.584 1.00 97.75 306 PRO A C 1
ATOM 2305 O O . PRO A 1 306 ? 12.728 6.854 -19.339 1.00 97.75 306 PRO A O 1
ATOM 2308 N N . PRO A 1 307 ? 11.057 7.000 -20.840 1.00 96.75 307 PRO A N 1
ATOM 2309 C CA . PRO A 1 307 ? 11.871 6.581 -21.978 1.00 96.75 307 PRO A CA 1
ATOM 2310 C C . PRO A 1 307 ? 13.167 7.395 -22.116 1.00 96.75 307 PRO A C 1
ATOM 2312 O O . PRO A 1 307 ? 13.160 8.624 -22.099 1.00 96.75 307 PRO A O 1
ATOM 2315 N N . GLY A 1 308 ? 14.298 6.697 -22.249 1.00 95.75 308 GLY A N 1
ATOM 2316 C CA . GLY A 1 308 ? 15.628 7.300 -22.399 1.00 95.75 308 GLY A CA 1
ATOM 2317 C C . GLY A 1 308 ? 16.344 7.710 -21.103 1.00 95.75 308 GLY A C 1
ATOM 2318 O O . GLY A 1 308 ? 17.523 8.051 -21.173 1.00 95.75 308 GLY A O 1
ATOM 2319 N N . VAL A 1 309 ? 15.705 7.644 -19.927 1.00 97.50 309 VAL A N 1
ATOM 2320 C CA . VAL A 1 309 ? 16.351 7.987 -18.642 1.00 97.50 309 VAL A CA 1
ATOM 2321 C C . VAL A 1 309 ? 16.994 6.748 -17.982 1.00 97.50 309 VAL A C 1
ATOM 2323 O O . VAL A 1 309 ? 16.335 5.714 -17.853 1.00 97.50 309 VAL A O 1
ATOM 2326 N N . PRO A 1 310 ? 18.260 6.811 -17.516 1.00 97.69 310 PRO A N 1
ATOM 2327 C CA . PRO A 1 310 ? 18.887 5.721 -16.762 1.00 97.69 310 PRO A CA 1
ATOM 2328 C C . PRO A 1 310 ? 18.223 5.484 -15.396 1.00 97.69 310 PRO A C 1
ATOM 2330 O O . PRO A 1 310 ? 17.982 6.431 -14.651 1.00 97.69 310 PRO A O 1
ATOM 2333 N N . ALA A 1 311 ? 18.016 4.221 -15.009 1.00 97.50 311 ALA A N 1
ATOM 2334 C CA . ALA A 1 311 ? 17.355 3.871 -13.742 1.00 97.50 311 ALA A CA 1
ATOM 2335 C C . ALA A 1 311 ? 18.084 4.408 -12.490 1.00 97.50 311 ALA A C 1
ATOM 2337 O O . ALA A 1 311 ? 17.432 4.884 -11.568 1.00 97.50 311 ALA A O 1
ATOM 2338 N N . LEU A 1 312 ? 19.425 4.425 -12.478 1.00 97.06 312 LEU A N 1
ATOM 2339 C CA . LEU A 1 312 ? 20.195 5.018 -11.373 1.00 97.06 312 LEU A CA 1
ATOM 2340 C C . LEU A 1 312 ? 19.948 6.531 -11.241 1.00 97.06 312 LEU A C 1
ATOM 2342 O O . LEU A 1 312 ? 19.803 7.037 -10.135 1.00 97.06 312 LEU A O 1
ATOM 2346 N N . GLN A 1 313 ? 19.864 7.249 -12.366 1.00 97.62 313 GLN A N 1
ATOM 2347 C CA . GLN A 1 313 ? 19.540 8.676 -12.354 1.00 97.62 313 GLN A CA 1
ATOM 2348 C C . GLN A 1 313 ? 18.103 8.904 -11.871 1.00 97.62 313 GLN A C 1
ATOM 2350 O O . GLN A 1 313 ? 17.853 9.822 -11.097 1.00 97.62 313 GLN A O 1
ATOM 2355 N N . HIS A 1 314 ? 17.180 8.045 -12.304 1.00 97.62 314 HIS A N 1
ATOM 2356 C CA . HIS A 1 314 ? 15.777 8.092 -11.912 1.00 97.62 314 HIS A CA 1
ATOM 2357 C C . HIS A 1 314 ? 15.569 7.955 -10.403 1.00 97.62 314 HIS A C 1
ATOM 2359 O O . HIS A 1 314 ? 14.801 8.714 -9.825 1.00 97.62 314 HIS A O 1
ATOM 2365 N N . LEU A 1 315 ? 16.271 7.000 -9.791 1.00 96.81 315 LEU A N 1
ATOM 2366 C CA . LEU A 1 315 ? 16.158 6.679 -8.373 1.00 96.81 315 LEU A CA 1
ATOM 2367 C C . LEU A 1 315 ? 16.871 7.695 -7.467 1.00 96.81 315 LEU A C 1
ATOM 2369 O O . LEU A 1 315 ? 16.371 7.995 -6.392 1.00 96.81 315 LEU A O 1
ATOM 2373 N N . VAL A 1 316 ? 18.044 8.201 -7.873 1.00 96.75 316 VAL A N 1
ATOM 2374 C CA . VAL A 1 316 ? 18.952 8.922 -6.954 1.00 96.75 316 VAL A CA 1
ATOM 2375 C C . VAL A 1 316 ? 19.040 10.431 -7.227 1.00 96.75 316 VAL A C 1
ATOM 2377 O O . VAL A 1 316 ? 19.398 11.186 -6.328 1.00 96.75 316 VAL A O 1
ATOM 2380 N N . TYR A 1 317 ? 18.738 10.900 -8.446 1.00 97.25 317 TYR A N 1
ATOM 2381 C CA . TYR A 1 317 ? 19.013 12.292 -8.857 1.00 97.25 317 TYR A CA 1
ATOM 2382 C C . TYR A 1 317 ? 17.832 13.043 -9.488 1.00 97.25 317 TYR A C 1
ATOM 2384 O O . TYR A 1 317 ? 17.917 14.256 -9.677 1.00 97.25 317 TYR A O 1
ATOM 2392 N N . ASN A 1 318 ? 16.745 12.358 -9.844 1.00 96.81 318 ASN A N 1
ATOM 2393 C CA . ASN A 1 318 ? 15.565 12.990 -10.426 1.00 96.81 318 ASN A CA 1
ATOM 2394 C C . ASN A 1 318 ? 14.532 13.318 -9.340 1.00 96.81 318 ASN A C 1
ATOM 2396 O O . ASN A 1 318 ? 13.804 12.430 -8.903 1.00 96.81 318 ASN A O 1
ATOM 2400 N N . ASP A 1 319 ? 14.374 14.599 -9.000 1.00 96.88 319 ASP A N 1
ATOM 2401 C CA . ASP A 1 319 ? 13.136 15.043 -8.352 1.00 96.88 319 ASP A CA 1
ATOM 2402 C C . ASP A 1 319 ? 11.955 14.850 -9.324 1.00 96.88 319 ASP A C 1
ATOM 2404 O O . ASP A 1 319 ? 12.010 15.236 -10.501 1.00 96.88 319 ASP A O 1
ATOM 2408 N N . GLN A 1 320 ? 10.907 14.197 -8.824 1.00 98.00 320 GLN A N 1
ATOM 2409 C CA . GLN A 1 320 ? 9.681 13.876 -9.552 1.00 98.00 320 GLN A CA 1
ATOM 2410 C C . GLN A 1 320 ? 8.501 14.763 -9.119 1.00 98.00 320 GLN A C 1
ATOM 2412 O O . GLN A 1 320 ? 7.472 14.778 -9.789 1.00 98.00 320 GLN A O 1
ATOM 2417 N N . GLY A 1 321 ? 8.624 15.501 -8.008 1.00 98.19 321 GLY A N 1
ATOM 2418 C CA . GLY A 1 321 ? 7.586 16.375 -7.455 1.00 98.19 321 GLY A CA 1
ATOM 2419 C C . GLY A 1 321 ? 6.354 15.670 -6.873 1.00 98.19 321 GLY A C 1
ATOM 2420 O O . GLY A 1 321 ? 5.395 16.354 -6.507 1.00 98.19 321 GLY A O 1
ATOM 2421 N N . GLY A 1 322 ? 6.336 14.333 -6.817 1.00 98.31 322 GLY A N 1
ATOM 2422 C CA . GLY A 1 322 ? 5.178 13.540 -6.388 1.00 98.31 322 GLY A CA 1
ATOM 2423 C C . GLY A 1 322 ? 5.048 13.346 -4.873 1.00 98.31 322 GLY A C 1
ATOM 2424 O O . GLY A 1 322 ? 3.928 13.212 -4.392 1.00 98.31 322 GLY A O 1
ATOM 2425 N N . TYR A 1 323 ? 6.152 13.389 -4.116 1.00 98.62 323 TYR A N 1
ATOM 2426 C CA . TYR A 1 323 ? 6.187 13.063 -2.682 1.00 98.62 323 TYR A CA 1
ATOM 2427 C C . TYR A 1 323 ? 5.190 13.883 -1.847 1.00 98.62 323 TYR A C 1
ATOM 2429 O O . TYR A 1 323 ? 4.272 13.319 -1.256 1.00 98.62 323 TYR A O 1
ATOM 2437 N N . THR A 1 324 ? 5.308 15.215 -1.845 1.00 98.44 324 THR A N 1
ATOM 2438 C CA . THR A 1 324 ? 4.445 16.097 -1.041 1.00 98.44 324 THR A CA 1
ATOM 2439 C C . THR A 1 324 ? 2.947 15.933 -1.347 1.00 98.44 324 THR A C 1
ATOM 2441 O O . THR A 1 324 ? 2.192 15.699 -0.403 1.00 98.44 324 THR A O 1
ATOM 2444 N N . PRO A 1 325 ? 2.473 15.991 -2.614 1.00 98.69 325 PRO A N 1
ATOM 2445 C CA . PRO A 1 325 ? 1.055 15.770 -2.901 1.00 98.69 325 PRO A CA 1
ATOM 2446 C C . PRO A 1 325 ? 0.603 14.314 -2.681 1.00 98.69 325 PRO A C 1
ATOM 2448 O O . PRO A 1 325 ? -0.568 14.099 -2.388 1.00 98.69 325 PRO A O 1
ATOM 2451 N N . ALA A 1 326 ? 1.486 13.309 -2.764 1.00 98.81 326 ALA A N 1
ATOM 2452 C CA . ALA A 1 326 ? 1.142 11.930 -2.400 1.00 98.81 326 ALA A CA 1
ATOM 2453 C C . ALA A 1 326 ? 0.902 11.774 -0.891 1.00 98.81 326 ALA A C 1
ATOM 2455 O O . ALA A 1 326 ? -0.092 11.159 -0.501 1.00 98.81 326 ALA A O 1
ATOM 2456 N N . VAL A 1 327 ? 1.761 12.374 -0.060 1.00 98.56 327 VAL A N 1
ATOM 2457 C CA . VAL A 1 327 ? 1.594 12.439 1.401 1.00 98.56 327 VAL A CA 1
ATOM 2458 C C . VAL A 1 327 ? 0.298 13.180 1.758 1.00 98.56 327 VAL A C 1
ATOM 2460 O O . VAL A 1 327 ? -0.522 12.651 2.503 1.00 98.56 327 VAL A O 1
ATOM 2463 N N . GLU A 1 328 ? 0.030 14.342 1.152 1.00 98.56 328 GLU A N 1
ATOM 2464 C CA . GLU A 1 328 ? -1.230 15.079 1.361 1.00 98.56 328 GLU A CA 1
ATOM 2465 C C . GLU A 1 328 ? -2.473 14.270 0.925 1.00 98.56 328 GLU A C 1
ATOM 2467 O O . GLU A 1 328 ? -3.523 14.318 1.573 1.00 98.56 328 GLU A O 1
ATOM 2472 N N . ASN A 1 329 ? -2.358 13.471 -0.142 1.00 98.88 329 ASN A N 1
ATOM 2473 C CA . ASN A 1 329 ? -3.452 12.635 -0.635 1.00 98.88 329 ASN A CA 1
ATOM 2474 C C . ASN A 1 329 ? -3.765 11.412 0.236 1.00 98.88 329 ASN A C 1
ATOM 2476 O O . ASN A 1 329 ? -4.877 10.892 0.118 1.00 98.88 329 ASN A O 1
ATOM 2480 N N . LEU A 1 330 ? -2.876 10.999 1.152 1.00 98.56 330 LEU A N 1
ATOM 2481 C CA . LEU A 1 330 ? -3.222 10.012 2.187 1.00 98.56 330 LEU A CA 1
ATOM 2482 C C . LEU A 1 330 ? -4.360 10.533 3.062 1.00 98.56 330 LEU A C 1
ATOM 2484 O O . LEU A 1 330 ? -5.370 9.851 3.225 1.00 98.56 330 LEU A O 1
ATOM 2488 N N . TYR A 1 331 ? -4.231 11.769 3.547 1.00 98.38 331 TYR A N 1
ATOM 2489 C CA . TYR A 1 331 ? -5.288 12.433 4.297 1.00 98.38 331 TYR A CA 1
ATOM 2490 C C . TYR A 1 331 ? -6.502 12.729 3.409 1.00 98.38 331 TYR A C 1
ATOM 2492 O O . TYR A 1 331 ? -7.598 12.268 3.723 1.00 98.38 331 TYR A O 1
ATOM 2500 N N . ARG A 1 332 ? -6.331 13.433 2.276 1.00 98.69 332 ARG A N 1
ATOM 2501 C CA . ARG A 1 332 ? -7.470 13.881 1.443 1.00 98.69 332 ARG A CA 1
ATOM 2502 C C . ARG A 1 332 ? -8.375 12.728 0.999 1.00 98.69 332 ARG A C 1
ATOM 2504 O O . ARG A 1 332 ? -9.592 12.855 1.083 1.00 98.69 332 ARG A O 1
ATOM 2511 N N . ALA A 1 333 ? -7.807 11.608 0.546 1.00 98.81 333 ALA A N 1
ATOM 2512 C CA . ALA A 1 333 ? -8.584 10.442 0.120 1.00 98.81 333 ALA A CA 1
ATOM 2513 C C . ALA A 1 333 ? -8.988 9.531 1.289 1.00 98.81 333 ALA A C 1
ATOM 2515 O O . ALA A 1 333 ? -10.096 8.990 1.309 1.00 98.81 333 ALA A O 1
ATOM 2516 N N . GLY A 1 334 ? -8.099 9.364 2.269 1.00 98.75 334 GLY A N 1
ATOM 2517 C CA . GLY A 1 334 ? -8.311 8.482 3.408 1.00 98.75 334 GLY A CA 1
ATOM 2518 C C . GLY A 1 334 ? -9.356 9.002 4.392 1.00 98.75 334 GLY A C 1
ATOM 2519 O O . GLY A 1 334 ? -10.152 8.210 4.892 1.00 98.75 334 GLY A O 1
ATOM 2520 N N . VAL A 1 335 ? -9.441 10.316 4.623 1.00 98.56 335 VAL A N 1
ATOM 2521 C CA . VAL A 1 335 ? -10.439 10.902 5.532 1.00 98.56 335 VAL A CA 1
ATOM 2522 C C . VAL A 1 335 ? -11.871 10.660 5.047 1.00 98.56 335 VAL A C 1
ATOM 2524 O O . VAL A 1 335 ? -12.757 10.419 5.861 1.00 98.56 335 VAL A O 1
ATOM 2527 N N . GLU A 1 336 ? -12.102 10.603 3.732 1.00 98.88 336 GLU A N 1
ATOM 2528 C CA . GLU A 1 336 ? -13.409 10.248 3.163 1.00 98.88 336 GLU A CA 1
ATOM 2529 C C . GLU A 1 336 ? -13.777 8.774 3.394 1.00 98.88 336 GLU A C 1
ATOM 2531 O O . GLU A 1 336 ? -14.958 8.459 3.569 1.00 98.88 336 GLU A O 1
ATOM 2536 N N . ILE A 1 337 ? -12.782 7.876 3.456 1.00 98.88 337 ILE A N 1
ATOM 2537 C CA . ILE A 1 337 ? -12.968 6.477 3.873 1.00 98.88 337 ILE A CA 1
ATOM 2538 C C . ILE A 1 337 ? -13.303 6.420 5.371 1.00 98.88 337 ILE A C 1
ATOM 2540 O O . ILE A 1 337 ? -14.261 5.752 5.756 1.00 98.88 337 ILE A O 1
ATOM 2544 N N . VAL A 1 338 ? -12.554 7.142 6.216 1.00 98.88 338 VAL A N 1
ATOM 2545 C CA . VAL A 1 338 ? -12.790 7.197 7.671 1.00 98.88 338 VAL A CA 1
ATOM 2546 C C . VAL A 1 338 ? -14.201 7.717 7.971 1.00 98.88 338 VAL A C 1
ATOM 2548 O O . VAL A 1 338 ? -14.957 7.040 8.667 1.00 98.88 338 VAL A O 1
ATOM 2551 N N . LYS A 1 339 ? -14.590 8.860 7.389 1.00 98.56 339 LYS A N 1
ATOM 2552 C CA . LYS A 1 339 ? -15.936 9.443 7.516 1.00 98.56 339 LYS A CA 1
ATOM 2553 C C . LYS A 1 339 ? -17.016 8.457 7.090 1.00 98.56 339 LYS A C 1
ATOM 2555 O O . LYS A 1 339 ? -17.893 8.142 7.883 1.00 98.56 339 LYS A O 1
ATOM 2560 N N . GLY A 1 340 ? -16.916 7.883 5.888 1.00 98.62 340 GLY A N 1
ATOM 2561 C CA . GLY A 1 340 ? -17.940 6.962 5.394 1.00 98.62 340 GLY A CA 1
ATOM 2562 C C . GLY A 1 340 ? -18.088 5.674 6.218 1.00 98.62 340 GLY A C 1
ATOM 2563 O O . GLY A 1 340 ? -19.204 5.166 6.330 1.00 98.62 340 GLY A O 1
ATOM 2564 N N . ILE A 1 341 ? -17.016 5.180 6.856 1.00 98.88 341 ILE A N 1
ATOM 2565 C CA . ILE A 1 341 ? -17.092 4.059 7.812 1.00 98.88 341 ILE A CA 1
ATOM 2566 C C . ILE A 1 341 ? -17.819 4.464 9.105 1.00 98.88 341 ILE A C 1
ATOM 2568 O O . ILE A 1 341 ? -18.592 3.671 9.647 1.00 98.88 341 ILE A O 1
ATOM 2572 N N . LEU A 1 342 ? -17.582 5.680 9.606 1.00 98.69 342 LEU A N 1
ATOM 2573 C CA . LEU A 1 342 ? -18.190 6.195 10.838 1.00 98.69 342 LEU A CA 1
ATOM 2574 C C . LEU A 1 342 ? -19.662 6.590 10.644 1.00 98.69 342 LEU A C 1
ATOM 2576 O O . LEU A 1 342 ? -20.498 6.214 11.467 1.00 98.69 342 LEU A O 1
ATOM 2580 N N . ASP A 1 343 ? -19.983 7.277 9.547 1.00 98.38 343 ASP A N 1
ATOM 2581 C CA . ASP A 1 343 ? -21.341 7.695 9.180 1.00 98.38 343 ASP A CA 1
ATOM 2582 C C . ASP A 1 343 ? -22.228 6.478 8.871 1.00 98.38 343 ASP A C 1
ATOM 2584 O O . ASP A 1 343 ? -23.343 6.357 9.375 1.00 98.38 343 ASP A O 1
ATOM 2588 N N . GLY A 1 344 ? -21.710 5.524 8.087 1.00 98.44 344 GLY A N 1
ATOM 2589 C CA . GLY A 1 344 ? -22.401 4.280 7.733 1.00 98.44 344 GLY A CA 1
ATOM 2590 C C . GLY A 1 344 ? -22.331 3.185 8.804 1.00 98.44 344 GLY A C 1
ATOM 2591 O O . GLY A 1 344 ? -22.605 2.019 8.498 1.00 98.44 344 GLY A O 1
ATOM 2592 N N . TRP A 1 345 ? -21.898 3.504 10.031 1.00 98.69 345 TRP A N 1
ATOM 2593 C CA . TRP A 1 345 ? -21.513 2.497 11.024 1.00 98.69 345 TRP A CA 1
ATOM 2594 C C . TRP A 1 345 ? -22.657 1.549 11.396 1.00 98.69 345 TRP A C 1
ATOM 2596 O O . TRP A 1 345 ? -22.511 0.338 11.243 1.00 98.69 345 TRP A O 1
ATOM 2606 N N . GLU A 1 346 ? -23.799 2.082 11.835 1.00 98.38 346 GLU A N 1
ATOM 2607 C CA . GLU A 1 346 ? -24.946 1.271 12.280 1.00 98.38 346 GLU A CA 1
ATOM 2608 C C . GLU A 1 346 ? -25.656 0.545 11.118 1.00 98.38 346 GLU A C 1
ATOM 2610 O O . GLU A 1 346 ? -26.270 -0.499 11.325 1.00 98.38 346 GLU A O 1
ATOM 2615 N N . GLU A 1 347 ? -25.569 1.074 9.890 1.00 97.81 347 GLU A N 1
ATOM 2616 C CA . GLU A 1 347 ? -26.216 0.495 8.702 1.00 97.81 347 GLU A CA 1
ATOM 2617 C C . GLU A 1 347 ? -25.382 -0.623 8.055 1.00 97.81 347 GLU A C 1
ATOM 2619 O O . GLU A 1 347 ? -25.936 -1.619 7.592 1.00 97.81 347 GLU A O 1
ATOM 2624 N N . THR A 1 348 ? -24.053 -0.471 8.005 1.00 98.00 348 THR A N 1
ATOM 2625 C CA . THR A 1 348 ? -23.157 -1.366 7.250 1.00 98.00 348 THR A CA 1
ATOM 2626 C C . THR A 1 348 ? -21.950 -1.836 8.060 1.00 98.00 348 THR A C 1
ATOM 2628 O O . THR A 1 348 ? -21.707 -3.042 8.171 1.00 98.00 348 THR A O 1
ATOM 2631 N N . PHE A 1 349 ? -21.146 -0.919 8.603 1.00 98.69 349 PHE A N 1
ATOM 2632 C CA . PHE A 1 349 ? -19.776 -1.268 9.006 1.00 98.69 349 PHE A CA 1
ATOM 2633 C C . PHE A 1 349 ? -19.694 -2.011 10.353 1.00 98.69 349 PHE A C 1
ATOM 2635 O O . PHE A 1 349 ? -18.867 -2.914 10.503 1.00 98.69 349 PHE A O 1
ATOM 2642 N N . ALA A 1 350 ? -20.614 -1.764 11.290 1.00 98.50 350 ALA A N 1
ATOM 2643 C CA . ALA A 1 350 ? -20.718 -2.535 12.531 1.00 98.50 350 ALA A CA 1
ATOM 2644 C C . ALA A 1 350 ? -20.923 -4.037 12.249 1.00 98.50 350 ALA A C 1
ATOM 2646 O O . ALA A 1 350 ? -20.179 -4.880 12.755 1.00 98.50 350 ALA A O 1
ATOM 2647 N N . ALA A 1 351 ? -21.883 -4.369 11.377 1.00 98.19 351 ALA A N 1
ATOM 2648 C CA . ALA A 1 351 ? -22.174 -5.744 10.965 1.00 98.19 351 ALA A CA 1
ATOM 2649 C C . ALA A 1 351 ? -21.028 -6.382 10.157 1.00 98.19 351 ALA A C 1
ATOM 2651 O O . ALA A 1 351 ? -20.787 -7.585 10.273 1.00 98.19 351 ALA A O 1
ATOM 2652 N N . GLY A 1 352 ? -20.292 -5.573 9.392 1.00 98.12 352 GLY A N 1
ATOM 2653 C CA . GLY A 1 352 ? -19.175 -6.005 8.558 1.00 98.12 352 GLY A CA 1
ATOM 2654 C C . GLY A 1 352 ? -19.566 -6.176 7.089 1.00 98.12 352 GLY A C 1
ATOM 2655 O O . GLY A 1 352 ? -20.623 -6.709 6.750 1.00 98.12 352 GLY A O 1
ATOM 2656 N N . VAL A 1 353 ? -18.678 -5.754 6.186 1.00 98.69 353 VAL A N 1
ATOM 2657 C CA . VAL A 1 353 ? -18.878 -5.912 4.738 1.00 98.69 353 VAL A CA 1
ATOM 2658 C C . VAL A 1 353 ? -18.544 -7.350 4.352 1.00 98.69 353 VAL A C 1
ATOM 2660 O O . VAL A 1 353 ? -17.390 -7.763 4.431 1.00 98.69 353 VAL A O 1
ATOM 2663 N N . LYS A 1 354 ? -19.535 -8.127 3.911 1.00 98.12 354 LYS A N 1
ATOM 2664 C CA . LYS A 1 354 ? -19.324 -9.520 3.491 1.00 98.12 354 LYS A CA 1
ATOM 2665 C C . LYS A 1 354 ? -18.392 -9.596 2.260 1.00 98.12 354 LYS A C 1
ATOM 2667 O O . LYS A 1 354 ? -18.727 -8.986 1.244 1.00 98.12 354 LYS A O 1
ATOM 2672 N N . PRO A 1 355 ? -17.302 -10.390 2.292 1.00 97.75 355 PRO A N 1
ATOM 2673 C CA . PRO A 1 355 ? -16.446 -10.598 1.125 1.00 97.75 355 PRO A CA 1
ATOM 2674 C C . PRO A 1 355 ? -17.180 -11.193 -0.083 1.00 97.75 355 PRO A C 1
ATOM 2676 O O . PRO A 1 355 ? -18.032 -12.078 0.051 1.00 97.75 355 PRO A O 1
ATOM 2679 N N . SER A 1 356 ? -16.808 -10.715 -1.270 1.00 96.12 356 SER A N 1
ATOM 2680 C CA . SER A 1 356 ? -17.209 -11.253 -2.579 1.00 96.12 356 SER A CA 1
ATOM 2681 C C . SER A 1 356 ? -16.184 -12.236 -3.165 1.00 96.12 356 SER A C 1
ATOM 2683 O O . SER A 1 356 ? -16.482 -12.930 -4.135 1.00 96.12 356 SER A O 1
ATOM 2685 N N . ASN A 1 357 ? -14.996 -12.290 -2.565 1.00 96.25 357 ASN A N 1
ATOM 2686 C CA . ASN A 1 357 ? -13.794 -13.003 -2.983 1.00 96.25 357 ASN A CA 1
ATOM 2687 C C . ASN A 1 357 ? -13.263 -13.921 -1.862 1.00 96.25 357 ASN A C 1
ATOM 2689 O O . ASN A 1 357 ? -13.871 -14.033 -0.792 1.00 96.25 357 ASN A O 1
ATOM 2693 N N . TYR A 1 358 ? -12.130 -14.587 -2.102 1.00 95.81 358 TYR A N 1
ATOM 2694 C CA . TYR A 1 358 ? -11.326 -15.148 -1.015 1.00 95.81 358 TYR A CA 1
ATOM 2695 C C . TYR A 1 358 ? -10.696 -14.004 -0.191 1.00 95.81 358 TYR A C 1
ATOM 2697 O O . TYR A 1 358 ? -10.505 -12.906 -0.708 1.00 95.81 358 TYR A O 1
ATOM 2705 N N . ILE A 1 359 ? -10.397 -14.242 1.093 1.00 97.62 359 ILE A N 1
ATOM 2706 C CA . ILE A 1 359 ? -9.596 -13.323 1.916 1.00 97.62 359 ILE A CA 1
ATOM 2707 C C . ILE A 1 359 ? -8.633 -14.087 2.835 1.00 97.62 359 ILE A C 1
ATOM 2709 O O . ILE A 1 359 ? -8.998 -15.117 3.405 1.00 97.62 359 ILE A O 1
ATOM 2713 N N . GLY A 1 360 ? -7.424 -13.555 3.017 1.00 97.56 360 GLY A N 1
ATOM 2714 C CA . GLY A 1 360 ? -6.370 -14.131 3.860 1.00 97.56 360 GLY A CA 1
ATOM 2715 C C . GLY A 1 360 ? -5.110 -14.497 3.076 1.00 97.56 360 GLY A C 1
ATOM 2716 O O . GLY A 1 360 ? -4.794 -13.873 2.067 1.00 97.56 360 GLY A O 1
ATOM 2717 N N . ASP A 1 361 ? -4.383 -15.508 3.552 1.00 96.81 361 ASP A N 1
ATOM 2718 C CA . ASP A 1 361 ? -3.090 -15.950 3.010 1.00 96.81 361 ASP A CA 1
ATOM 2719 C C . ASP A 1 361 ? -3.199 -17.001 1.882 1.00 96.81 361 ASP A C 1
ATOM 2721 O O . ASP A 1 361 ? -4.250 -17.605 1.647 1.00 96.81 361 ASP A O 1
ATOM 2725 N N . ILE A 1 362 ? -2.075 -17.281 1.212 1.00 94.12 362 ILE A N 1
ATOM 2726 C CA . ILE A 1 362 ? -1.937 -18.336 0.188 1.00 94.12 362 ILE A CA 1
ATOM 2727 C C . ILE A 1 362 ? -2.138 -19.770 0.738 1.00 94.12 362 ILE A C 1
ATOM 2729 O O . ILE A 1 362 ? -2.324 -20.716 -0.032 1.00 94.12 362 ILE A O 1
ATOM 2733 N N . PHE A 1 363 ? -2.135 -19.967 2.062 1.00 93.94 363 PHE A N 1
ATOM 2734 C CA . PHE A 1 363 ? -2.382 -21.268 2.698 1.00 93.94 363 PHE A CA 1
ATOM 2735 C C . PHE A 1 363 ? -3.864 -21.575 2.971 1.00 93.94 363 PHE A C 1
ATOM 2737 O O . PHE A 1 363 ? -4.192 -22.741 3.247 1.00 93.94 363 PHE A O 1
ATOM 2744 N N . GLY A 1 364 ? -4.757 -20.583 2.894 1.00 94.81 364 GLY A N 1
ATOM 2745 C CA . GLY A 1 364 ? -6.152 -20.740 3.309 1.00 94.81 364 GLY A CA 1
ATOM 2746 C C . GLY A 1 364 ? -6.320 -20.793 4.832 1.00 94.81 364 GLY A C 1
ATOM 2747 O O . GLY A 1 364 ? -7.191 -21.515 5.323 1.00 94.81 364 GLY A O 1
ATOM 2748 N N . SER A 1 365 ? -5.462 -20.113 5.600 1.00 95.88 365 SER A N 1
ATOM 2749 C CA . SER A 1 365 ? -5.409 -20.206 7.069 1.00 95.88 365 SER A CA 1
ATOM 2750 C C . SER A 1 365 ? -6.655 -19.656 7.769 1.00 95.88 365 SER A C 1
ATOM 2752 O O . SER A 1 365 ? -6.991 -20.121 8.858 1.00 95.88 365 SER A O 1
ATOM 2754 N N . LEU A 1 366 ? -7.386 -18.738 7.125 1.00 96.12 366 LEU A N 1
ATOM 2755 C CA . LEU A 1 366 ? -8.691 -18.236 7.583 1.00 96.12 366 LEU A CA 1
ATOM 2756 C C . LEU A 1 366 ? -9.873 -19.141 7.169 1.00 96.12 366 LEU A C 1
ATOM 2758 O O . LEU A 1 366 ? -11.029 -18.840 7.465 1.00 96.12 366 LEU A O 1
ATOM 2762 N N . GLY A 1 367 ? -9.600 -20.273 6.513 1.00 92.00 367 GLY A N 1
ATOM 2763 C CA . GLY A 1 367 ? -10.605 -21.129 5.884 1.00 92.00 367 GLY A CA 1
ATOM 2764 C C . GLY A 1 367 ? -10.871 -20.741 4.427 1.00 92.00 367 GLY A C 1
ATOM 2765 O O . GLY A 1 367 ? -10.205 -19.883 3.863 1.00 92.00 367 GLY A O 1
ATOM 2766 N N . GLY A 1 368 ? -11.827 -21.412 3.780 1.00 89.12 368 GLY A N 1
ATOM 2767 C CA . GLY A 1 368 ? -12.049 -21.260 2.338 1.00 89.12 368 GLY A CA 1
ATOM 2768 C C . GLY A 1 368 ? -10.950 -21.922 1.495 1.00 89.12 368 GLY A C 1
ATOM 2769 O O . GLY A 1 368 ? -10.357 -22.925 1.902 1.00 89.12 368 GLY A O 1
ATOM 2770 N N . LYS A 1 369 ? -10.721 -21.399 0.286 1.00 88.69 369 LYS A N 1
ATOM 2771 C CA . LYS A 1 369 ? -9.644 -21.817 -0.621 1.00 88.69 369 LYS A CA 1
ATOM 2772 C C . LYS A 1 369 ? -9.318 -20.659 -1.582 1.00 88.69 369 LYS A C 1
ATOM 2774 O O . LYS A 1 369 ? -10.236 -20.260 -2.298 1.00 88.69 369 LYS A O 1
ATOM 2779 N N . PRO A 1 370 ? -8.059 -20.195 -1.664 1.00 89.94 370 PRO A N 1
ATOM 2780 C CA . PRO A 1 370 ? -7.606 -19.288 -2.718 1.00 89.94 370 PRO A CA 1
ATOM 2781 C C . PRO A 1 370 ? -7.927 -19.798 -4.137 1.00 89.94 370 PRO A C 1
ATOM 2783 O O . PRO A 1 370 ? -7.908 -21.013 -4.405 1.00 89.94 370 PRO A O 1
ATOM 2786 N N . ASP A 1 371 ? -8.242 -18.876 -5.045 1.00 83.88 371 ASP A N 1
ATOM 2787 C CA . ASP A 1 371 ? -8.371 -19.093 -6.495 1.00 83.88 371 ASP A CA 1
ATOM 2788 C C . ASP A 1 371 ? -7.080 -18.741 -7.264 1.00 83.88 371 ASP A C 1
ATOM 2790 O O . ASP A 1 371 ? -6.812 -19.320 -8.322 1.00 83.88 371 ASP A O 1
ATOM 2794 N N . TYR A 1 372 ? -6.231 -17.906 -6.665 1.00 84.06 372 TYR A N 1
ATOM 2795 C CA . TYR A 1 372 ? -4.777 -17.941 -6.809 1.00 84.06 372 TYR A CA 1
ATOM 2796 C C . TYR A 1 372 ? -4.161 -19.147 -6.064 1.00 84.06 372 TYR A C 1
ATOM 2798 O O . TYR A 1 372 ? -4.857 -19.929 -5.412 1.00 84.06 372 TYR A O 1
ATOM 2806 N N . GLY A 1 373 ? -2.843 -19.342 -6.182 1.00 68.19 373 GLY A N 1
ATOM 2807 C CA . GLY A 1 373 ? -2.159 -20.527 -5.649 1.00 68.19 373 GLY A CA 1
ATOM 2808 C C . GLY A 1 373 ? -2.228 -21.740 -6.585 1.00 68.19 373 GLY A C 1
ATOM 2809 O O . GLY A 1 373 ? -3.288 -22.111 -7.094 1.00 68.19 373 GLY A O 1
ATOM 2810 N N . THR A 1 374 ? -1.107 -22.445 -6.780 1.00 56.34 374 THR A N 1
ATOM 2811 C CA . THR A 1 374 ? -1.184 -23.773 -7.413 1.00 56.34 374 THR A CA 1
ATOM 2812 C C . THR A 1 374 ? -1.923 -24.752 -6.508 1.00 56.34 374 THR A C 1
ATOM 2814 O O . THR A 1 374 ? -1.661 -24.849 -5.310 1.00 56.34 374 THR A O 1
ATOM 2817 N N . VAL A 1 375 ? -2.802 -25.571 -7.094 1.00 45.56 375 VAL A N 1
ATOM 2818 C CA . VAL A 1 375 ? -3.529 -26.636 -6.378 1.00 45.56 375 VAL A CA 1
ATOM 2819 C C . VAL A 1 375 ? -2.616 -27.852 -6.124 1.00 45.56 375 VAL A C 1
ATOM 2821 O O . VAL A 1 375 ? -2.956 -29.001 -6.417 1.00 45.56 375 VAL A O 1
ATOM 2824 N N . GLN A 1 376 ? -1.420 -27.617 -5.574 1.00 44.16 376 GLN A N 1
ATOM 2825 C CA . GLN A 1 376 ? -0.588 -28.687 -5.043 1.00 44.16 376 GLN A CA 1
ATOM 2826 C C . GLN A 1 376 ? -1.245 -29.246 -3.779 1.00 44.16 376 GLN A C 1
ATOM 2828 O O . GLN A 1 376 ? -1.439 -28.558 -2.778 1.00 44.16 376 GLN A O 1
ATOM 2833 N N . LYS A 1 377 ? -1.589 -30.537 -3.823 1.00 37.97 377 LYS A N 1
ATOM 2834 C CA . LYS A 1 377 ? -2.093 -31.286 -2.664 1.00 37.97 377 LYS A CA 1
ATOM 2835 C C . LYS A 1 377 ? -1.141 -31.079 -1.483 1.00 37.97 377 LYS A C 1
ATOM 2837 O O . LYS A 1 377 ? 0.039 -31.395 -1.629 1.00 37.97 377 LYS A O 1
ATOM 2842 N N . ARG A 1 378 ? -1.657 -30.624 -0.327 1.00 39.97 378 ARG A N 1
ATOM 2843 C CA . ARG A 1 378 ? -0.907 -30.467 0.939 1.00 39.97 378 ARG A CA 1
ATOM 2844 C C . ARG A 1 378 ? 0.069 -31.633 1.130 1.00 39.97 378 ARG A C 1
ATOM 2846 O O . ARG A 1 378 ? -0.348 -32.742 1.468 1.00 39.97 378 ARG A O 1
ATOM 2853 N N . SER A 1 379 ? 1.361 -31.387 0.907 1.00 34.91 379 SER A N 1
ATOM 2854 C CA . SER A 1 379 ? 2.385 -32.425 1.019 1.00 34.91 379 SER A CA 1
ATOM 2855 C C . SER A 1 379 ? 2.686 -32.679 2.492 1.00 34.91 379 SER A C 1
ATOM 2857 O O . SER A 1 379 ? 3.607 -32.111 3.075 1.00 34.91 379 SER A O 1
ATOM 2859 N N . THR A 1 380 ? 1.910 -33.568 3.110 1.00 35.03 380 THR A N 1
ATOM 2860 C CA . THR A 1 380 ? 2.042 -33.991 4.516 1.00 35.03 380 THR A CA 1
ATOM 2861 C C . THR A 1 380 ? 3.291 -34.853 4.787 1.00 35.03 380 THR A C 1
ATOM 2863 O O . THR A 1 380 ? 3.346 -35.621 5.746 1.00 35.03 380 THR A O 1
ATOM 2866 N N . ARG A 1 381 ? 4.329 -34.718 3.951 1.00 34.47 381 ARG A N 1
ATOM 2867 C CA . ARG A 1 381 ? 5.673 -35.280 4.124 1.00 34.47 381 ARG A CA 1
ATOM 2868 C C . ARG A 1 381 ? 6.706 -34.174 3.908 1.00 34.47 381 ARG A C 1
ATOM 2870 O O . ARG A 1 381 ? 7.023 -33.818 2.776 1.00 34.47 381 ARG A O 1
ATOM 2877 N N . GLY A 1 382 ? 7.226 -33.636 5.010 1.00 37.12 382 GLY A N 1
ATOM 2878 C CA . GLY A 1 382 ? 8.170 -32.517 4.989 1.00 37.12 382 GLY A CA 1
ATOM 2879 C C . GLY A 1 382 ? 9.491 -32.836 4.276 1.00 37.12 382 GLY A C 1
ATOM 2880 O O . GLY A 1 382 ? 10.046 -33.929 4.411 1.00 37.12 382 GLY A O 1
ATOM 2881 N N . ARG A 1 383 ? 10.048 -31.843 3.568 1.00 39.41 383 ARG A N 1
ATOM 2882 C CA . ARG A 1 383 ? 11.297 -31.962 2.781 1.00 39.41 383 ARG A CA 1
ATOM 2883 C C . ARG A 1 383 ? 12.575 -32.120 3.628 1.00 39.41 383 ARG A C 1
ATOM 2885 O O . ARG A 1 383 ? 13.657 -32.290 3.066 1.00 39.41 383 ARG A O 1
ATOM 2892 N N . PHE A 1 384 ? 12.460 -32.178 4.961 1.00 39.84 384 PHE A N 1
ATOM 2893 C CA . PHE A 1 384 ? 13.551 -32.474 5.906 1.00 39.84 384 PHE A CA 1
ATOM 2894 C C . PHE A 1 384 ? 14.370 -33.729 5.547 1.00 39.84 384 PHE A C 1
ATOM 2896 O O . PHE A 1 384 ? 15.567 -33.777 5.831 1.00 39.84 384 PHE A O 1
ATOM 2903 N N . ALA A 1 385 ? 13.779 -34.705 4.846 1.00 36.12 385 ALA A N 1
ATOM 2904 C CA . ALA A 1 385 ? 14.487 -35.889 4.353 1.00 36.12 385 ALA A CA 1
ATOM 2905 C C . ALA A 1 385 ? 15.729 -35.564 3.490 1.00 36.12 385 ALA A C 1
ATOM 2907 O O . ALA A 1 385 ? 16.738 -36.263 3.595 1.00 36.12 385 ALA A O 1
ATOM 2908 N N . LYS A 1 386 ? 15.710 -34.489 2.680 1.00 34.09 386 LYS A N 1
ATOM 2909 C CA . LYS A 1 386 ? 16.865 -34.120 1.835 1.00 34.09 386 LYS A CA 1
ATOM 2910 C C . LYS A 1 386 ? 18.063 -33.595 2.640 1.00 34.09 386 LYS A C 1
ATOM 2912 O O . LYS A 1 386 ? 19.196 -33.843 2.235 1.00 34.09 386 LYS A O 1
ATOM 2917 N N . ARG A 1 387 ? 17.853 -32.940 3.794 1.00 39.50 387 ARG A N 1
ATOM 2918 C CA . ARG A 1 387 ? 18.956 -32.424 4.636 1.00 39.50 387 ARG A CA 1
ATOM 2919 C C . ARG A 1 387 ? 19.735 -33.524 5.371 1.00 39.50 387 ARG A C 1
ATOM 2921 O O . ARG A 1 387 ? 20.907 -33.319 5.664 1.00 39.50 387 ARG A O 1
ATOM 2928 N N . HIS A 1 388 ? 19.144 -34.698 5.610 1.00 34.69 388 HIS A N 1
ATOM 2929 C CA . HIS A 1 388 ? 19.849 -35.809 6.269 1.00 34.69 388 HIS A CA 1
ATOM 2930 C C . HIS A 1 388 ? 20.636 -36.722 5.318 1.00 34.69 388 HIS A C 1
ATOM 2932 O O . HIS A 1 388 ? 21.630 -37.311 5.741 1.00 34.69 388 HIS A O 1
ATOM 2938 N N . LEU A 1 389 ? 20.256 -36.827 4.038 1.00 34.00 389 LEU A N 1
ATOM 2939 C CA . LEU A 1 389 ? 20.918 -37.756 3.111 1.00 34.00 389 LEU A CA 1
ATOM 2940 C C . LEU A 1 389 ? 22.350 -37.325 2.735 1.00 34.00 389 LEU A C 1
ATOM 2942 O O . LEU A 1 389 ? 23.216 -38.173 2.538 1.00 34.00 389 LEU A O 1
ATOM 2946 N N . ALA A 1 390 ? 22.627 -36.017 2.709 1.00 34.38 390 ALA A N 1
ATOM 2947 C CA . ALA A 1 390 ? 23.964 -35.476 2.440 1.00 34.38 390 ALA A CA 1
ATOM 2948 C C . ALA A 1 390 ? 24.967 -35.685 3.599 1.00 34.38 390 ALA A C 1
ATOM 2950 O O . ALA A 1 390 ? 26.176 -35.630 3.388 1.00 34.38 390 ALA A O 1
ATOM 2951 N N . ALA A 1 391 ? 24.486 -35.950 4.819 1.00 37.91 391 ALA A N 1
ATOM 2952 C CA . ALA A 1 391 ? 25.313 -36.028 6.026 1.00 37.91 391 ALA A CA 1
ATOM 2953 C C . ALA A 1 391 ? 25.868 -37.438 6.333 1.00 37.91 391 ALA A C 1
ATOM 2955 O O . ALA A 1 391 ? 26.573 -37.611 7.324 1.00 37.91 391 ALA A O 1
ATOM 2956 N N . SER A 1 392 ? 25.557 -38.457 5.518 1.00 32.91 392 SER A N 1
ATOM 2957 C CA . SER A 1 392 ? 25.752 -39.877 5.880 1.00 32.91 392 SER A CA 1
ATOM 2958 C C . SER A 1 392 ? 26.783 -40.649 5.030 1.00 32.91 392 SER A C 1
ATOM 2960 O O . SER A 1 392 ? 26.829 -41.873 5.077 1.00 32.91 392 SER A O 1
ATOM 2962 N N . LEU A 1 393 ? 27.647 -39.962 4.265 1.00 36.38 393 LEU A N 1
ATOM 2963 C CA . LEU A 1 393 ? 28.655 -40.603 3.391 1.00 36.38 393 LEU A CA 1
ATOM 2964 C C . LEU A 1 393 ? 30.130 -40.321 3.746 1.00 36.38 393 LEU A C 1
ATOM 2966 O O . LEU A 1 393 ? 31.025 -40.596 2.949 1.00 36.38 393 LEU A O 1
ATOM 2970 N N . LYS A 1 394 ? 30.417 -39.843 4.966 1.00 37.78 394 LYS A N 1
ATOM 2971 C CA . LYS A 1 394 ? 31.784 -39.815 5.527 1.00 37.78 394 LYS A CA 1
ATOM 2972 C C . LYS A 1 394 ? 31.823 -40.244 6.998 1.00 37.78 394 LYS A C 1
ATOM 2974 O O . LYS A 1 394 ? 32.192 -39.456 7.864 1.00 37.78 394 LYS A O 1
ATOM 2979 N N . GLN A 1 395 ? 31.511 -41.513 7.280 1.00 30.41 395 GLN A N 1
ATOM 2980 C CA . GLN A 1 395 ? 31.845 -42.120 8.573 1.00 30.41 395 GLN A CA 1
ATOM 2981 C C . GLN A 1 395 ? 32.758 -43.344 8.413 1.00 30.41 395 GLN A C 1
ATOM 2983 O O . GLN A 1 395 ? 32.389 -44.386 7.885 1.00 30.41 395 GLN A O 1
ATOM 2988 N N . ILE A 1 396 ? 33.993 -43.131 8.864 1.00 33.28 396 ILE A N 1
ATOM 2989 C CA . ILE A 1 396 ? 35.177 -43.995 8.822 1.00 33.28 396 ILE A CA 1
ATOM 2990 C C . ILE A 1 396 ? 34.888 -45.445 9.251 1.00 33.28 396 ILE A C 1
ATOM 2992 O O . ILE A 1 396 ? 34.331 -45.678 10.324 1.00 33.28 396 ILE A O 1
ATOM 2996 N N . GLN A 1 397 ? 35.387 -46.417 8.476 1.00 28.23 397 GLN A N 1
ATOM 2997 C CA . GLN A 1 397 ? 35.490 -47.817 8.905 1.00 28.23 397 GLN A CA 1
ATOM 2998 C C . GLN A 1 397 ? 36.327 -47.934 10.191 1.00 28.23 397 GLN A C 1
ATOM 3000 O O . GLN A 1 397 ? 37.491 -47.534 10.221 1.00 28.23 397 GLN A O 1
ATOM 3005 N N . ARG A 1 398 ? 35.773 -48.560 11.234 1.00 31.34 398 ARG A N 1
ATOM 3006 C CA . ARG A 1 398 ? 36.542 -49.149 12.344 1.00 31.34 398 ARG A CA 1
ATOM 3007 C C . ARG A 1 398 ? 36.006 -50.547 12.646 1.00 31.34 398 ARG A C 1
ATOM 3009 O O . ARG A 1 398 ? 34.828 -50.821 12.433 1.00 31.34 398 ARG A O 1
ATOM 3016 N N . ASN A 1 399 ? 36.897 -51.435 13.077 1.00 29.20 399 ASN A N 1
ATOM 3017 C CA . ASN A 1 399 ? 36.647 -52.875 13.078 1.00 29.20 399 ASN A CA 1
ATOM 3018 C C . ASN A 1 399 ? 35.707 -53.364 14.190 1.00 29.20 399 ASN A C 1
ATOM 3020 O O . ASN A 1 399 ? 35.584 -52.772 15.259 1.00 29.20 399 ASN A O 1
ATOM 3024 N N . ILE A 1 400 ? 35.077 -54.503 13.902 1.00 29.23 400 ILE A N 1
ATOM 3025 C CA . ILE A 1 400 ? 34.110 -55.212 14.743 1.00 29.23 400 ILE A CA 1
ATOM 3026 C C . ILE A 1 400 ? 34.817 -55.968 15.875 1.00 29.23 400 ILE A C 1
ATOM 3028 O O . ILE A 1 400 ? 35.686 -56.793 15.601 1.00 29.23 400 ILE A O 1
ATOM 3032 N N . ILE A 1 401 ? 34.326 -55.826 17.111 1.00 30.78 401 ILE A N 1
ATOM 3033 C CA . ILE A 1 401 ? 34.350 -56.892 18.132 1.00 30.78 401 ILE A CA 1
ATOM 3034 C C . ILE A 1 401 ? 32.925 -57.032 18.714 1.00 30.78 401 ILE A C 1
ATOM 3036 O O . ILE A 1 401 ? 32.127 -56.098 18.666 1.00 30.78 401 ILE A O 1
ATOM 3040 N N . ARG A 1 402 ? 32.558 -58.245 19.145 1.00 26.38 402 ARG A N 1
ATOM 3041 C CA . ARG A 1 402 ? 31.181 -58.679 19.476 1.00 26.38 402 ARG A CA 1
ATOM 3042 C C . ARG A 1 402 ? 30.851 -58.538 20.972 1.00 26.38 402 ARG A C 1
ATOM 3044 O O . ARG A 1 402 ? 31.774 -58.490 21.767 1.00 26.38 402 ARG A O 1
ATOM 3051 N N . HIS A 1 403 ? 29.555 -58.595 21.324 1.00 28.03 403 HIS A N 1
ATOM 3052 C CA . HIS A 1 403 ? 28.899 -59.438 22.367 1.00 28.03 403 HIS A CA 1
ATOM 3053 C C . HIS A 1 403 ? 27.574 -58.781 22.868 1.00 28.03 403 HIS A C 1
ATOM 3055 O O . HIS A 1 403 ? 27.496 -57.561 22.868 1.00 28.03 403 HIS A O 1
ATOM 3061 N N . ARG A 1 404 ? 26.516 -59.463 23.365 1.00 27.09 404 ARG A N 1
ATOM 3062 C CA . ARG A 1 404 ? 25.856 -60.758 23.023 1.00 27.09 404 ARG A CA 1
ATOM 3063 C C . ARG A 1 404 ? 24.502 -60.874 23.798 1.00 27.09 404 ARG A C 1
ATOM 3065 O O . ARG A 1 404 ? 24.557 -60.854 25.017 1.00 27.09 404 ARG A O 1
ATOM 3072 N N . LEU A 1 405 ? 23.365 -61.143 23.117 1.00 27.62 405 LEU A N 1
ATOM 3073 C CA . LEU A 1 405 ? 21.994 -61.443 23.660 1.00 27.62 405 LEU A CA 1
ATOM 3074 C C . LEU A 1 405 ? 21.282 -60.262 24.404 1.00 27.62 405 LEU A C 1
ATOM 3076 O O . LEU A 1 405 ? 21.975 -59.434 24.974 1.00 27.62 405 LEU A O 1
ATOM 3080 N N . VAL A 1 406 ? 19.955 -59.987 24.377 1.00 32.41 406 VAL A N 1
ATOM 3081 C CA . VAL A 1 406 ? 18.660 -60.708 24.126 1.00 32.41 406 VAL A CA 1
ATOM 3082 C C 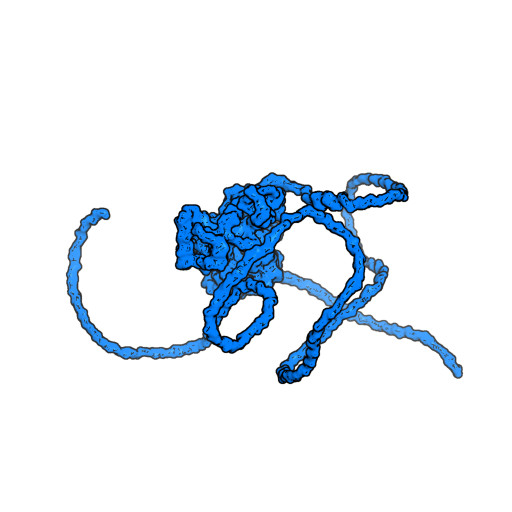. VAL A 1 406 ? 18.089 -61.400 25.386 1.00 32.41 406 VAL A C 1
ATOM 3084 O O . VAL A 1 406 ? 18.745 -62.309 25.888 1.00 32.41 406 VAL A O 1
ATOM 3087 N N . PRO A 1 407 ? 16.916 -60.968 25.926 1.00 33.06 407 PRO A N 1
ATOM 3088 C CA . PRO A 1 407 ? 15.545 -61.288 25.432 1.00 33.06 407 PRO A CA 1
ATOM 3089 C C . PRO A 1 407 ? 14.686 -60.035 25.105 1.00 33.06 407 PRO A C 1
ATOM 3091 O O . PRO A 1 407 ? 14.928 -58.965 25.647 1.00 33.06 407 PRO A O 1
ATOM 3094 N N . ARG A 1 408 ? 13.780 -60.013 24.107 1.00 27.66 408 ARG A N 1
ATOM 3095 C CA . ARG A 1 408 ? 12.433 -60.648 23.980 1.00 27.66 408 ARG A CA 1
ATOM 3096 C C . ARG A 1 408 ? 11.455 -60.278 25.119 1.00 27.66 408 ARG A C 1
ATOM 3098 O O . ARG A 1 408 ? 11.662 -60.693 26.245 1.00 27.66 408 ARG A O 1
ATOM 3105 N N . HIS A 1 409 ? 10.470 -59.391 24.910 1.00 28.47 409 HIS A N 1
ATOM 3106 C CA . HIS A 1 409 ? 9.168 -59.581 24.216 1.00 28.47 409 HIS A CA 1
ATOM 3107 C C . HIS A 1 409 ? 8.191 -60.565 24.891 1.00 28.47 409 HIS A C 1
ATOM 3109 O O . HIS A 1 409 ? 8.462 -61.761 24.907 1.00 28.47 409 HIS A O 1
ATOM 3115 N N . THR A 1 410 ? 6.982 -60.087 25.231 1.00 26.92 410 THR A N 1
ATOM 3116 C CA . THR A 1 410 ? 5.695 -60.490 24.601 1.00 26.92 410 THR A CA 1
ATOM 3117 C C . THR A 1 410 ? 4.618 -59.412 24.864 1.00 26.92 410 THR A C 1
ATOM 3119 O O . THR A 1 410 ? 4.769 -58.594 25.768 1.00 26.92 410 THR A O 1
ATOM 3122 N N . ARG A 1 411 ? 3.595 -59.349 23.997 1.00 26.69 411 ARG A N 1
ATOM 3123 C CA . ARG A 1 411 ? 2.422 -58.438 24.035 1.00 26.69 411 ARG A CA 1
ATOM 3124 C C . ARG A 1 411 ? 1.400 -58.914 25.115 1.00 26.69 411 ARG A C 1
ATOM 3126 O O . ARG A 1 411 ? 1.701 -59.865 25.820 1.00 26.69 411 ARG A O 1
ATOM 3133 N N . VAL A 1 412 ? 0.216 -58.328 25.348 1.00 25.09 412 VAL A N 1
ATOM 3134 C CA . VAL A 1 412 ? -0.994 -58.294 24.484 1.00 25.09 412 VAL A CA 1
ATOM 3135 C C . VAL A 1 412 ? -2.057 -57.323 25.073 1.00 25.09 412 VAL A C 1
ATOM 3137 O O . VAL A 1 412 ? -2.001 -56.973 26.244 1.00 25.09 412 VAL A O 1
ATOM 3140 N N . GLN A 1 413 ? -2.968 -56.887 24.193 1.00 23.48 413 GLN A N 1
ATOM 3141 C CA . GLN A 1 413 ? -4.258 -56.159 24.294 1.00 23.48 413 GLN A CA 1
ATOM 3142 C C . GLN A 1 413 ? -5.098 -56.185 25.607 1.00 23.48 413 GLN A C 1
ATOM 3144 O O . GLN A 1 413 ? -4.901 -57.065 26.431 1.00 23.48 413 GLN A O 1
ATOM 3149 N N . ILE A 1 414 ? -6.204 -55.421 25.782 1.00 26.94 414 ILE A N 1
ATOM 3150 C CA . ILE A 1 414 ? -6.672 -54.051 25.395 1.00 26.94 414 ILE A CA 1
ATOM 3151 C C . ILE A 1 414 ? -8.142 -53.890 25.909 1.00 26.94 414 ILE A C 1
ATOM 3153 O O . ILE A 1 414 ? -8.893 -54.839 25.744 1.00 26.94 414 ILE A O 1
ATOM 3157 N N . ILE A 1 415 ? -8.566 -52.715 26.434 1.00 28.17 415 ILE A N 1
ATOM 3158 C CA . ILE A 1 415 ? -9.984 -52.210 26.532 1.00 28.17 415 ILE A CA 1
ATOM 3159 C C . ILE A 1 415 ? -11.032 -53.020 27.376 1.00 28.17 415 ILE A C 1
ATOM 3161 O O . ILE A 1 415 ? -11.126 -54.231 27.229 1.00 28.17 415 ILE A O 1
ATOM 3165 N N . PRO A 1 416 ? -11.980 -52.397 28.132 1.00 49.72 416 PRO A N 1
ATOM 3166 C CA . PRO A 1 416 ? -11.984 -51.126 28.886 1.00 49.72 416 PRO A CA 1
ATOM 3167 C C . PRO A 1 416 ? -12.644 -51.267 30.302 1.00 49.72 416 PRO A C 1
ATOM 3169 O O . PRO A 1 416 ? -12.977 -52.367 30.731 1.00 49.72 416 PRO A O 1
ATOM 3172 N N . ARG A 1 417 ? -12.934 -50.147 30.998 1.00 25.59 417 ARG A N 1
ATOM 3173 C CA . ARG A 1 417 ? -14.294 -49.711 31.457 1.00 25.59 417 ARG A CA 1
ATOM 3174 C C . ARG A 1 417 ? -14.206 -48.692 32.611 1.00 25.59 417 ARG A C 1
ATOM 3176 O O . ARG A 1 417 ? -13.354 -48.798 33.482 1.00 25.59 417 ARG A O 1
ATOM 3183 N N . VAL A 1 418 ? -15.110 -47.709 32.614 1.00 33.59 418 VAL A N 1
ATOM 3184 C CA . VAL A 1 418 ? -15.207 -46.632 33.620 1.00 33.59 418 VAL A CA 1
ATOM 3185 C C . VAL A 1 418 ? -16.204 -46.989 34.728 1.00 33.59 418 VAL A C 1
ATOM 3187 O O . VAL A 1 418 ? -17.323 -47.393 34.413 1.00 33.59 418 VAL A O 1
ATOM 3190 N N . ILE A 1 419 ? -15.844 -46.732 35.993 1.00 29.33 419 ILE A N 1
ATOM 3191 C CA . ILE A 1 419 ? -16.778 -46.397 37.088 1.00 29.33 419 ILE A CA 1
ATOM 3192 C C . ILE A 1 419 ? -16.181 -45.228 37.897 1.00 29.33 419 ILE A C 1
ATOM 3194 O O . ILE A 1 419 ? -14.975 -45.172 38.125 1.00 29.33 419 ILE A O 1
ATOM 3198 N N . LEU A 1 420 ? -17.036 -44.286 38.301 1.00 28.41 420 LEU A N 1
ATOM 3199 C CA . LEU A 1 420 ? -16.717 -43.071 39.061 1.00 28.41 420 LEU A CA 1
ATOM 3200 C C . LEU A 1 420 ? -17.038 -43.269 40.555 1.00 28.41 420 LEU A C 1
ATOM 3202 O O . LEU A 1 420 ? -18.119 -43.763 40.864 1.00 28.41 420 LEU A O 1
ATOM 3206 N N . LEU A 1 421 ? -16.185 -42.803 41.478 1.00 26.86 421 LEU A N 1
ATOM 3207 C CA . LEU A 1 421 ? -16.559 -42.590 42.890 1.00 26.86 421 LEU A CA 1
ATOM 3208 C C . LEU A 1 421 ? -15.734 -41.466 43.558 1.00 26.86 421 LEU A C 1
ATOM 3210 O O . LEU A 1 421 ? -14.818 -40.911 42.953 1.00 26.86 421 LEU A O 1
ATOM 3214 N N . ARG A 1 422 ? -16.146 -41.034 44.760 1.00 29.84 422 ARG A N 1
ATOM 3215 C CA . ARG A 1 422 ? -15.921 -39.670 45.287 1.00 29.84 422 ARG A CA 1
ATOM 3216 C C . ARG A 1 422 ? -14.847 -39.533 46.388 1.00 29.84 422 ARG A C 1
ATOM 3218 O O . ARG A 1 422 ? -14.855 -40.278 47.354 1.00 29.84 422 ARG A O 1
ATOM 3225 N N . GLN A 1 423 ? -14.124 -38.407 46.302 1.00 29.33 423 GLN A N 1
ATOM 3226 C CA . GLN A 1 423 ? -13.733 -37.473 47.386 1.00 29.33 423 GLN A CA 1
ATOM 3227 C C . GLN A 1 423 ? -12.663 -37.811 48.463 1.00 29.33 423 GLN A C 1
ATOM 3229 O O . GLN A 1 423 ? -12.807 -38.702 49.284 1.00 29.33 423 GLN A O 1
ATOM 3234 N N . LEU A 1 424 ? -11.720 -36.854 48.576 1.00 27.70 424 LEU A N 1
ATOM 3235 C CA . LEU A 1 424 ? -11.208 -36.201 49.805 1.00 27.70 424 LEU A CA 1
ATOM 3236 C C . LEU A 1 424 ? -10.436 -37.012 50.878 1.00 27.70 424 LEU A C 1
ATOM 3238 O O . LEU A 1 424 ? -11.037 -37.533 51.812 1.00 27.70 424 LEU A O 1
ATOM 3242 N N . ARG A 1 425 ? -9.107 -36.788 50.963 1.00 27.78 425 ARG A N 1
ATOM 3243 C CA . ARG A 1 425 ? -8.500 -35.812 51.917 1.00 27.78 425 ARG A CA 1
ATOM 3244 C C . ARG A 1 425 ? -7.001 -35.545 51.637 1.00 27.78 425 ARG A C 1
ATOM 3246 O O . ARG A 1 425 ? -6.482 -35.956 50.606 1.00 27.78 425 ARG A O 1
ATOM 3253 N N . ARG A 1 426 ? -6.364 -34.707 52.472 1.00 27.31 426 ARG A N 1
ATOM 3254 C CA . ARG A 1 426 ? -5.107 -33.963 52.220 1.00 27.31 426 ARG A CA 1
ATOM 3255 C C . ARG A 1 426 ? -3.828 -34.618 52.795 1.00 27.31 426 ARG A C 1
ATOM 3257 O O . ARG A 1 426 ? -3.831 -35.000 53.953 1.00 27.31 426 ARG A O 1
ATOM 3264 N N . VAL A 1 427 ? -2.738 -34.515 52.017 1.00 28.91 427 VAL A N 1
ATOM 3265 C CA . VAL A 1 427 ? -1.370 -34.043 52.386 1.00 28.91 427 VAL A CA 1
ATOM 3266 C C . VAL A 1 427 ? -0.580 -34.737 53.515 1.00 28.91 427 VAL A C 1
ATOM 3268 O O . VAL A 1 427 ? -0.932 -34.611 54.681 1.00 28.91 427 VAL A O 1
ATOM 3271 N N . LEU A 1 428 ? 0.637 -35.205 53.181 1.00 25.38 428 LEU A N 1
ATOM 3272 C CA . LEU A 1 428 ? 1.893 -34.792 53.852 1.00 25.38 428 LEU A CA 1
ATOM 3273 C C . LEU A 1 428 ? 3.145 -35.087 52.990 1.00 25.38 428 LEU A C 1
ATOM 3275 O O . LEU A 1 428 ? 3.072 -35.854 52.034 1.00 25.38 428 LEU A O 1
ATOM 3279 N N . ARG A 1 429 ? 4.271 -34.414 53.286 1.00 32.88 429 ARG A N 1
ATOM 3280 C CA . ARG A 1 429 ? 5.565 -34.501 52.570 1.00 32.88 429 ARG A CA 1
ATOM 3281 C C . ARG A 1 429 ? 6.639 -35.174 53.432 1.00 32.88 429 ARG A C 1
ATOM 3283 O O . ARG A 1 429 ? 6.716 -34.863 54.614 1.00 32.88 429 ARG A O 1
ATOM 3290 N N . VAL A 1 430 ? 7.556 -35.892 52.782 1.00 29.05 430 VAL A N 1
ATOM 3291 C CA . VAL A 1 430 ? 8.974 -36.114 53.159 1.00 29.05 430 VAL A CA 1
ATOM 3292 C C . VAL A 1 430 ? 9.718 -36.202 51.802 1.00 29.05 430 VAL A C 1
ATOM 3294 O O . VAL A 1 430 ? 9.295 -37.007 50.980 1.00 29.05 430 VAL A O 1
ATOM 3297 N N . ALA A 1 431 ? 10.624 -35.325 51.333 1.00 27.77 431 ALA A N 1
ATOM 3298 C CA . ALA A 1 431 ? 11.748 -34.556 51.910 1.00 27.77 431 ALA A CA 1
ATOM 3299 C C . ALA A 1 431 ? 12.979 -35.453 52.190 1.00 27.77 431 ALA A C 1
ATOM 3301 O O . ALA A 1 431 ? 12.889 -36.372 52.987 1.00 27.77 431 ALA A O 1
ATOM 3302 N N . HIS A 1 432 ? 14.102 -35.349 51.466 1.00 32.91 432 HIS A N 1
ATOM 3303 C CA . HIS A 1 432 ? 15.283 -34.479 51.705 1.00 32.91 432 HIS A CA 1
ATOM 3304 C C . HIS A 1 432 ? 16.450 -35.041 50.830 1.00 32.91 432 HIS A C 1
ATOM 3306 O O . HIS A 1 432 ? 16.323 -36.177 50.379 1.00 32.91 432 HIS A O 1
ATOM 3312 N N . HIS A 1 433 ? 17.613 -34.428 50.538 1.00 35.56 433 HIS A N 1
ATOM 3313 C CA . HIS A 1 433 ? 18.222 -33.080 50.679 1.00 35.56 433 HIS A CA 1
ATOM 3314 C C . HIS A 1 433 ? 19.390 -33.006 49.635 1.00 35.56 433 HIS A C 1
ATOM 3316 O O . HIS A 1 433 ? 20.021 -34.033 49.416 1.00 35.56 433 HIS A O 1
ATOM 3322 N N . PHE A 1 434 ? 19.574 -31.946 48.821 1.00 32.66 434 PHE A N 1
ATOM 3323 C CA . PHE A 1 434 ? 20.428 -30.723 48.990 1.00 32.66 434 PHE A CA 1
ATOM 3324 C C . PHE A 1 434 ? 21.941 -30.989 48.699 1.00 32.66 434 PHE A C 1
ATOM 3326 O O . PHE A 1 434 ? 22.254 -32.124 48.365 1.00 32.66 434 PHE A O 1
ATOM 3333 N N . VAL A 1 435 ? 22.936 -30.073 48.663 1.00 32.41 435 VAL A N 1
ATOM 3334 C CA . VAL A 1 435 ? 23.287 -28.743 49.265 1.00 32.41 435 VAL A CA 1
ATOM 3335 C C . VAL A 1 435 ? 24.368 -28.084 48.340 1.00 32.41 435 VAL A C 1
ATOM 3337 O O . VAL A 1 435 ? 25.103 -28.862 47.742 1.00 32.41 435 VAL A O 1
ATOM 3340 N N . GLU A 1 436 ? 24.645 -26.778 48.117 1.00 28.47 436 GLU A N 1
ATOM 3341 C CA . GLU A 1 436 ? 24.139 -25.393 48.402 1.00 28.47 436 GLU A CA 1
ATOM 3342 C C . GLU A 1 436 ? 23.909 -24.672 47.007 1.00 28.47 436 GLU A C 1
ATOM 3344 O O . GLU A 1 436 ? 23.806 -25.393 46.019 1.00 28.47 436 GLU A O 1
ATOM 3349 N N . ILE A 1 437 ? 23.690 -23.364 46.708 1.00 32.22 437 ILE A N 1
ATOM 3350 C CA . ILE A 1 437 ? 23.843 -22.002 47.319 1.00 32.22 437 ILE A CA 1
ATOM 3351 C C . ILE A 1 437 ? 25.321 -21.463 47.209 1.00 32.22 437 ILE A C 1
ATOM 3353 O O . ILE A 1 437 ? 26.234 -22.274 47.134 1.00 32.22 437 ILE A O 1
ATOM 3357 N N . GLN A 1 438 ? 25.690 -20.194 46.895 1.00 27.14 438 GLN A N 1
ATOM 3358 C CA . GLN A 1 438 ? 25.483 -18.844 47.497 1.00 27.14 438 GLN A CA 1
ATOM 3359 C C . GLN A 1 438 ? 25.455 -17.669 46.466 1.00 27.14 438 GLN A C 1
ATOM 3361 O O . GLN A 1 438 ? 25.861 -17.823 45.319 1.00 27.14 438 GLN A O 1
ATOM 3366 N N . HIS A 1 439 ? 24.990 -16.478 46.890 1.00 29.42 439 HIS A N 1
ATOM 3367 C CA . HIS A 1 439 ? 24.782 -15.244 46.084 1.00 29.42 439 HIS A CA 1
ATOM 3368 C C . HIS A 1 439 ? 25.634 -14.040 46.557 1.00 29.42 439 HIS A C 1
ATOM 3370 O O . HIS A 1 439 ? 25.951 -13.961 47.744 1.00 29.42 439 HIS A O 1
ATOM 3376 N N . ARG A 1 440 ? 25.786 -12.985 45.720 1.00 25.23 440 ARG A N 1
ATOM 3377 C CA . ARG A 1 440 ? 25.538 -11.590 46.182 1.00 25.23 440 ARG A CA 1
ATOM 3378 C C . ARG A 1 440 ? 25.323 -10.529 45.086 1.00 25.23 440 ARG A C 1
ATOM 3380 O O . ARG A 1 440 ? 26.004 -10.529 44.073 1.00 25.23 440 ARG A O 1
ATOM 3387 N N . ILE A 1 441 ? 24.457 -9.556 45.394 1.00 29.69 441 ILE A N 1
ATOM 3388 C CA . ILE A 1 441 ? 24.331 -8.223 44.763 1.00 29.69 441 ILE A CA 1
ATOM 3389 C C . ILE A 1 441 ? 24.392 -7.163 45.887 1.00 29.69 441 ILE A C 1
ATOM 3391 O O . ILE A 1 441 ? 24.070 -7.472 47.039 1.00 29.69 441 ILE A O 1
ATOM 3395 N N . LYS A 1 442 ? 24.800 -5.921 45.580 1.00 26.25 442 LYS A N 1
ATOM 3396 C CA . LYS A 1 442 ? 24.635 -4.737 46.448 1.00 26.25 442 LYS A CA 1
ATOM 3397 C C . LYS A 1 442 ? 24.357 -3.468 45.627 1.00 26.25 442 LYS A C 1
ATOM 3399 O O . LYS A 1 442 ? 25.070 -3.208 44.667 1.00 26.25 442 LYS A O 1
ATOM 3404 N N . HIS A 1 443 ? 23.429 -2.644 46.113 1.00 29.09 443 HIS A N 1
ATOM 3405 C CA . HIS A 1 443 ? 23.318 -1.203 45.832 1.00 29.09 443 HIS A CA 1
ATOM 3406 C C . HIS A 1 443 ? 23.511 -0.407 47.139 1.00 29.09 443 HIS A C 1
ATOM 3408 O O . HIS A 1 443 ? 23.344 -0.968 48.228 1.00 29.09 443 HIS A O 1
ATOM 3414 N N . PRO A 1 444 ? 23.833 0.891 47.040 1.00 38.09 444 PRO A N 1
ATOM 3415 C CA . PRO A 1 444 ? 23.265 1.920 47.919 1.00 38.09 444 PRO A CA 1
ATOM 3416 C C . PRO A 1 444 ? 22.684 3.117 47.124 1.00 38.09 444 PRO A C 1
ATOM 3418 O O . PRO A 1 444 ? 22.714 3.121 45.896 1.00 38.09 444 PRO A O 1
ATOM 3421 N N . ALA A 1 445 ? 22.107 4.099 47.829 1.00 29.11 445 ALA A N 1
ATOM 3422 C CA . ALA A 1 445 ? 21.287 5.191 47.275 1.00 29.11 445 ALA A CA 1
ATOM 3423 C C . ALA A 1 445 ? 22.030 6.541 47.078 1.00 29.11 445 ALA A C 1
ATOM 3425 O O . ALA A 1 445 ? 23.186 6.683 47.471 1.00 29.11 445 ALA A O 1
ATOM 3426 N N . ALA A 1 446 ? 21.337 7.522 46.479 1.00 30.28 446 ALA A N 1
ATOM 3427 C CA . ALA A 1 446 ? 21.776 8.914 46.248 1.00 30.28 446 ALA A CA 1
ATOM 3428 C C . ALA A 1 446 ? 21.502 9.840 47.474 1.00 30.28 446 ALA A C 1
ATOM 3430 O O . ALA A 1 446 ? 20.857 9.366 48.417 1.00 30.28 446 ALA A O 1
ATOM 3431 N N . PRO A 1 447 ? 21.996 11.107 47.525 1.00 34.47 447 PRO A N 1
ATOM 3432 C CA . PRO A 1 447 ? 21.513 12.212 46.663 1.00 34.47 447 PRO A CA 1
ATOM 3433 C C . PRO A 1 447 ? 22.588 13.197 46.100 1.00 34.47 447 PRO A C 1
ATOM 3435 O O . PRO A 1 447 ? 23.774 13.089 46.399 1.00 34.47 447 PRO A O 1
ATOM 3438 N N . ASP A 1 448 ? 22.123 14.153 45.277 1.00 34.69 448 ASP A N 1
ATOM 3439 C CA . ASP A 1 448 ? 22.789 15.357 44.692 1.00 34.69 448 ASP A CA 1
ATOM 3440 C C . ASP A 1 448 ? 23.176 16.405 45.803 1.00 34.69 448 ASP A C 1
ATOM 3442 O O . ASP A 1 448 ? 22.611 16.256 46.894 1.00 34.69 448 ASP A O 1
ATOM 3446 N N . PRO A 1 449 ? 24.047 17.459 45.637 1.00 41.00 449 PRO A N 1
ATOM 3447 C CA . PRO A 1 449 ? 24.283 18.239 44.403 1.00 41.00 449 PRO A CA 1
ATOM 3448 C C . PRO A 1 449 ? 25.677 18.846 44.055 1.00 41.00 449 PRO A C 1
ATOM 3450 O O . PRO A 1 449 ? 26.543 19.053 44.898 1.00 41.00 449 PRO A O 1
ATOM 3453 N N . ARG A 1 450 ? 25.800 19.229 42.765 1.00 29.47 450 ARG A N 1
ATOM 3454 C CA . ARG A 1 450 ? 26.566 20.346 42.120 1.00 29.47 450 ARG A CA 1
ATOM 3455 C C . ARG A 1 450 ? 27.884 20.881 42.742 1.00 29.47 450 ARG A C 1
ATOM 3457 O O . ARG A 1 450 ? 27.835 21.487 43.802 1.00 29.47 450 ARG A O 1
ATOM 3464 N N . ILE A 1 451 ? 28.972 20.937 41.944 1.00 29.61 451 ILE A N 1
ATOM 3465 C CA . ILE A 1 451 ? 29.934 22.078 41.792 1.00 29.61 451 ILE A CA 1
ATOM 3466 C C . ILE A 1 451 ? 30.814 21.880 40.523 1.00 29.61 451 ILE A C 1
ATOM 3468 O O . ILE A 1 451 ? 31.125 20.749 40.160 1.00 29.61 451 ILE A O 1
ATOM 3472 N N . HIS A 1 452 ? 31.233 22.966 39.849 1.00 31.61 452 HIS A N 1
ATOM 3473 C CA . HIS A 1 452 ? 32.194 22.959 38.721 1.00 31.61 452 HIS A CA 1
ATOM 3474 C C . HIS A 1 452 ? 33.656 23.171 39.172 1.00 31.61 452 HIS A C 1
ATOM 3476 O O . HIS A 1 452 ? 33.891 24.045 40.004 1.00 31.61 452 HIS A O 1
ATOM 3482 N N . ALA A 1 453 ? 34.638 22.530 38.511 1.00 27.67 453 ALA A N 1
ATOM 3483 C CA . ALA A 1 453 ? 35.998 23.080 38.324 1.00 27.67 453 ALA A CA 1
ATOM 3484 C C . ALA A 1 453 ? 36.826 22.357 37.228 1.00 27.67 453 ALA A C 1
ATOM 3486 O O . ALA A 1 453 ? 36.908 21.133 37.199 1.00 27.67 453 ALA A O 1
ATOM 3487 N N . LEU A 1 454 ? 37.523 23.133 36.387 1.00 29.89 454 LEU A N 1
ATOM 3488 C CA . LEU A 1 454 ? 38.731 22.751 35.624 1.00 29.89 454 LEU A CA 1
ATOM 3489 C C . LEU A 1 454 ? 39.930 23.463 36.287 1.00 29.89 454 LEU A C 1
ATOM 3491 O O . LEU A 1 454 ? 39.728 24.590 36.747 1.00 29.89 454 LEU A O 1
ATOM 3495 N N . PRO A 1 455 ? 41.160 22.891 36.332 1.00 35.06 455 PRO A N 1
ATOM 3496 C CA . PRO A 1 455 ? 42.142 23.260 35.291 1.00 35.06 455 PRO A CA 1
ATOM 3497 C C . PRO A 1 455 ? 43.299 22.262 34.972 1.00 35.06 455 PRO A C 1
ATOM 3499 O O . PRO A 1 455 ? 44.059 21.846 35.834 1.00 35.06 455 PRO A O 1
ATOM 3502 N N . ARG A 1 456 ? 43.502 22.018 33.666 1.00 29.73 456 ARG A N 1
ATOM 3503 C CA . ARG A 1 456 ? 44.759 22.165 32.874 1.00 29.73 456 ARG A CA 1
ATOM 3504 C C . ARG A 1 456 ? 46.170 21.744 33.401 1.00 29.7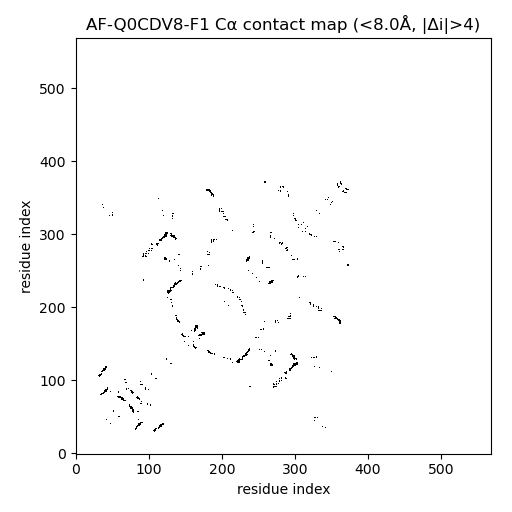3 456 ARG A C 1
ATOM 3506 O O . ARG A 1 456 ? 46.701 22.362 34.312 1.00 29.73 456 ARG A O 1
ATOM 3513 N N . LEU A 1 457 ? 46.865 20.976 32.525 1.00 28.42 457 LEU A N 1
ATOM 3514 C CA . LEU A 1 457 ? 48.338 20.905 32.260 1.00 28.42 457 LEU A CA 1
ATOM 3515 C C . LEU A 1 457 ? 49.209 20.105 33.272 1.00 28.42 457 LEU A C 1
ATOM 3517 O O . LEU A 1 457 ? 48.835 19.984 34.427 1.00 28.42 457 LEU A O 1
ATOM 3521 N N . PHE A 1 458 ? 50.369 19.503 32.934 1.00 27.12 458 PHE A N 1
ATOM 3522 C CA . PHE A 1 458 ? 51.177 19.395 31.684 1.00 27.12 458 PHE A CA 1
ATOM 3523 C C . PHE A 1 458 ? 51.908 17.993 31.638 1.00 27.12 458 PHE A C 1
ATOM 3525 O O . PHE A 1 458 ? 51.553 17.153 32.462 1.00 27.12 458 PHE A O 1
ATOM 3532 N N . PRO A 1 459 ? 52.838 17.627 30.707 1.00 41.16 459 PRO A N 1
ATOM 3533 C CA . PRO A 1 459 ? 52.986 16.233 30.246 1.00 41.16 459 PRO A CA 1
ATOM 3534 C C . PRO A 1 459 ? 54.406 15.630 30.394 1.00 41.16 459 PRO A C 1
ATOM 3536 O O . PRO A 1 459 ? 55.345 16.283 30.843 1.00 41.16 459 PRO A O 1
ATOM 3539 N N . LEU A 1 460 ? 54.601 14.402 29.892 1.00 28.59 460 LEU A N 1
ATOM 3540 C CA . LEU A 1 460 ? 55.927 13.827 29.625 1.00 28.59 460 LEU A CA 1
ATOM 3541 C C . LEU A 1 460 ? 56.028 13.267 28.197 1.00 28.59 460 LEU A C 1
ATOM 3543 O O . LEU A 1 460 ? 55.034 12.897 27.576 1.00 28.59 460 LEU A O 1
ATOM 3547 N N . ARG A 1 461 ? 57.247 13.271 27.648 1.00 25.62 461 ARG A N 1
ATOM 3548 C CA . ARG A 1 461 ? 57.541 13.063 26.223 1.00 25.62 461 ARG A CA 1
ATOM 3549 C C . ARG A 1 461 ? 58.831 12.256 26.103 1.00 25.62 461 ARG A C 1
ATOM 3551 O O . ARG A 1 461 ? 59.814 12.617 26.743 1.00 25.62 461 ARG A O 1
ATOM 3558 N N . MET A 1 462 ? 58.889 11.259 25.222 1.00 22.19 462 MET A N 1
ATOM 3559 C CA . MET A 1 462 ? 60.177 10.741 24.747 1.00 22.19 462 MET A CA 1
ATOM 3560 C C . MET A 1 462 ? 60.125 10.352 23.268 1.00 22.19 462 MET A C 1
ATOM 3562 O O . MET A 1 462 ? 59.066 10.059 22.718 1.00 22.19 462 MET A O 1
ATOM 3566 N N . ARG A 1 463 ? 61.286 10.419 22.613 1.00 24.53 463 ARG A N 1
ATOM 3567 C CA . ARG A 1 463 ? 61.523 10.061 21.209 1.00 24.53 463 ARG A CA 1
ATOM 3568 C C . ARG A 1 463 ? 62.677 9.067 21.158 1.00 24.53 463 ARG A C 1
ATOM 3570 O O . ARG A 1 463 ? 63.653 9.249 21.878 1.00 24.53 463 ARG A O 1
ATOM 3577 N N . VAL A 1 464 ? 62.627 8.151 20.199 1.00 23.14 464 VAL A N 1
ATOM 3578 C CA . VAL A 1 464 ? 63.812 7.488 19.635 1.00 23.14 464 VAL A CA 1
ATOM 3579 C C . VAL A 1 464 ? 63.733 7.636 18.110 1.00 23.14 464 VAL A C 1
ATOM 3581 O O . VAL A 1 464 ? 62.638 7.736 17.555 1.00 23.14 464 VAL A O 1
ATOM 3584 N N . ARG A 1 465 ? 64.882 7.735 17.435 1.00 22.73 465 ARG A N 1
ATOM 3585 C CA . ARG A 1 465 ? 64.997 7.798 15.967 1.00 22.73 465 ARG A CA 1
ATOM 3586 C C . ARG A 1 465 ? 65.694 6.536 15.452 1.00 22.73 465 ARG A C 1
ATOM 3588 O O . ARG A 1 465 ? 66.401 5.879 16.208 1.00 22.73 465 ARG A O 1
ATOM 3595 N N . LEU A 1 466 ? 65.471 6.216 14.178 1.00 28.31 466 LEU A N 1
ATOM 3596 C CA . LEU A 1 466 ? 66.135 5.111 13.488 1.00 28.31 466 LEU A CA 1
ATOM 3597 C C . LEU A 1 466 ? 67.642 5.361 13.359 1.00 28.31 466 LEU A C 1
ATOM 3599 O O . LEU A 1 466 ? 68.066 6.511 13.256 1.00 28.31 466 LEU A O 1
ATOM 3603 N N . ASP A 1 467 ? 68.385 4.273 13.179 1.00 23.67 467 ASP A N 1
ATOM 3604 C CA . ASP A 1 467 ? 69.517 4.255 12.254 1.00 23.67 467 ASP A CA 1
ATOM 3605 C C . ASP A 1 467 ? 69.551 2.911 11.499 1.00 23.67 467 ASP A C 1
ATOM 3607 O O . ASP A 1 467 ? 68.925 1.942 11.938 1.00 23.67 467 ASP A O 1
ATOM 3611 N N . ALA A 1 468 ? 70.220 2.844 10.344 1.00 29.61 468 ALA A N 1
ATOM 3612 C CA . ALA A 1 468 ? 70.176 1.666 9.464 1.00 29.61 468 ALA A CA 1
ATOM 3613 C C . ALA A 1 468 ? 71.497 1.409 8.723 1.00 29.61 468 ALA A C 1
ATOM 3615 O O . ALA A 1 468 ? 72.083 2.334 8.161 1.00 29.61 468 ALA A O 1
ATOM 3616 N N . ARG A 1 469 ? 71.938 0.138 8.635 1.00 23.95 469 ARG A N 1
ATOM 3617 C CA . ARG A 1 469 ? 72.960 -0.312 7.662 1.00 23.95 469 ARG A CA 1
ATOM 3618 C C . ARG A 1 469 ? 73.007 -1.831 7.460 1.00 23.95 469 ARG A C 1
ATOM 3620 O O . ARG A 1 469 ? 72.439 -2.604 8.223 1.00 23.95 469 ARG A O 1
ATOM 3627 N N . VAL A 1 470 ? 73.673 -2.233 6.376 1.00 27.25 470 VAL A N 1
ATOM 3628 C CA . VAL A 1 470 ? 73.606 -3.567 5.753 1.00 27.25 470 VAL A CA 1
ATOM 3629 C C . VAL A 1 470 ? 74.819 -4.441 6.086 1.00 27.25 470 VAL A C 1
ATOM 3631 O O . VAL A 1 470 ? 75.956 -3.985 5.975 1.00 27.25 470 VAL A O 1
ATOM 3634 N N . ARG A 1 471 ? 74.584 -5.735 6.350 1.00 24.20 471 ARG A N 1
ATOM 3635 C CA . ARG A 1 471 ? 75.484 -6.865 6.025 1.00 24.20 471 ARG A CA 1
ATOM 3636 C C . ARG A 1 471 ? 74.691 -8.179 6.045 1.00 24.20 471 ARG A C 1
ATOM 3638 O O . ARG A 1 471 ? 73.689 -8.274 6.740 1.00 24.20 471 ARG A O 1
ATOM 3645 N N . GLY A 1 472 ? 75.140 -9.199 5.312 1.00 24.91 472 GLY A N 1
ATOM 3646 C CA . GLY A 1 472 ? 74.499 -10.521 5.314 1.00 24.91 472 GLY A CA 1
ATOM 3647 C C . GLY A 1 472 ? 75.378 -11.625 4.725 1.00 24.91 472 GLY A C 1
ATOM 3648 O O . GLY A 1 472 ? 76.390 -11.328 4.087 1.00 24.91 472 GLY A O 1
ATOM 3649 N N . ARG A 1 473 ? 74.993 -12.893 4.945 1.00 25.27 473 ARG A N 1
ATOM 3650 C CA . ARG A 1 473 ? 75.482 -14.106 4.252 1.00 25.27 473 ARG A CA 1
ATOM 3651 C C . ARG A 1 473 ? 74.601 -15.330 4.592 1.00 25.27 473 ARG A C 1
ATOM 3653 O O . ARG A 1 473 ? 74.080 -15.405 5.694 1.00 25.27 473 ARG A O 1
ATOM 3660 N N . ARG A 1 474 ? 74.482 -16.238 3.606 1.00 22.72 474 ARG A N 1
ATOM 3661 C CA . ARG A 1 474 ? 74.335 -17.727 3.620 1.00 22.72 474 ARG A CA 1
ATOM 3662 C C . ARG A 1 474 ? 74.235 -18.439 4.995 1.00 22.72 474 ARG A C 1
ATOM 3664 O O . ARG A 1 474 ? 74.968 -18.058 5.896 1.00 22.72 474 ARG A O 1
ATOM 3671 N N . THR A 1 475 ? 73.497 -19.543 5.205 1.00 25.53 475 THR A N 1
ATOM 3672 C CA . THR A 1 475 ? 72.812 -20.563 4.340 1.00 25.53 475 THR A CA 1
ATOM 3673 C C . THR A 1 475 ? 71.724 -21.290 5.203 1.00 25.53 475 THR A C 1
ATOM 3675 O O . THR A 1 475 ? 71.590 -20.915 6.358 1.00 25.53 475 THR A O 1
ATOM 3678 N N . GLU A 1 476 ? 70.891 -22.280 4.816 1.00 26.80 476 GLU A N 1
ATOM 3679 C CA . GLU A 1 476 ? 70.939 -23.337 3.778 1.00 26.80 476 GLU A CA 1
ATOM 3680 C C . GLU A 1 476 ? 69.529 -23.879 3.350 1.00 26.80 476 GLU A C 1
ATOM 3682 O O . GLU A 1 476 ? 68.501 -23.332 3.728 1.00 26.80 476 GLU A O 1
ATOM 3687 N N . ARG A 1 477 ? 69.522 -24.945 2.525 1.00 24.98 477 ARG A N 1
ATOM 3688 C CA . ARG A 1 477 ? 68.424 -25.712 1.863 1.00 24.98 477 ARG A CA 1
ATOM 3689 C C . ARG A 1 477 ? 67.317 -26.229 2.824 1.00 24.98 477 ARG A C 1
ATOM 3691 O O . ARG A 1 477 ? 67.560 -26.311 4.019 1.00 24.98 477 ARG A O 1
ATOM 3698 N N . ARG A 1 478 ? 66.130 -26.712 2.400 1.00 28.23 478 ARG A N 1
ATOM 3699 C CA . ARG A 1 478 ? 65.591 -27.261 1.114 1.00 28.23 478 ARG A CA 1
ATOM 3700 C C . ARG A 1 478 ? 64.132 -26.745 0.907 1.00 28.23 478 ARG A C 1
ATOM 3702 O O . ARG A 1 478 ? 63.499 -26.443 1.907 1.00 28.23 478 ARG A O 1
ATOM 3709 N N . ASP A 1 479 ? 63.525 -26.528 -0.274 1.00 29.98 479 ASP A N 1
ATOM 3710 C CA . ASP A 1 479 ? 63.424 -27.300 -1.544 1.00 29.98 479 ASP A CA 1
ATOM 3711 C C . ASP A 1 479 ? 62.624 -28.623 -1.320 1.00 29.98 479 ASP A C 1
ATOM 3713 O O . ASP A 1 479 ? 63.113 -29.507 -0.628 1.00 29.98 479 ASP A O 1
ATOM 3717 N N . ARG A 1 480 ? 61.364 -28.848 -1.752 1.00 31.23 480 ARG A N 1
ATOM 3718 C CA . ARG A 1 480 ? 60.712 -28.817 -3.095 1.00 31.23 480 ARG A CA 1
ATOM 3719 C C . ARG A 1 480 ? 59.179 -29.013 -2.947 1.00 31.23 480 ARG A C 1
ATOM 3721 O O . ARG A 1 480 ? 58.767 -29.490 -1.898 1.00 31.23 480 ARG A O 1
ATOM 3728 N N . ARG A 1 481 ? 58.282 -28.835 -3.936 1.00 28.80 481 ARG A N 1
ATOM 3729 C CA . ARG A 1 481 ? 58.257 -28.168 -5.270 1.00 28.80 481 ARG A CA 1
ATOM 3730 C C . ARG A 1 481 ? 56.811 -28.268 -5.815 1.00 28.80 481 ARG A C 1
ATOM 3732 O O . ARG A 1 481 ? 56.233 -29.346 -5.733 1.00 28.80 481 ARG A O 1
ATOM 3739 N N . ALA A 1 482 ? 56.298 -27.232 -6.484 1.00 26.88 482 ALA A N 1
ATOM 3740 C CA . ALA A 1 482 ? 55.234 -27.364 -7.497 1.00 26.88 482 ALA A CA 1
ATOM 3741 C C . ALA A 1 482 ? 55.854 -27.324 -8.912 1.00 26.88 482 ALA A C 1
ATOM 3743 O O . ALA A 1 482 ? 56.922 -26.735 -9.095 1.00 26.88 482 ALA A O 1
ATOM 3744 N N . VAL A 1 483 ? 55.253 -27.990 -9.904 1.00 34.00 483 VAL A N 1
ATOM 3745 C CA . VAL A 1 483 ? 55.852 -28.148 -11.246 1.00 34.00 483 VAL A CA 1
ATOM 3746 C C . VAL A 1 483 ? 55.280 -27.126 -12.233 1.00 34.00 483 VAL A C 1
ATOM 3748 O O . VAL A 1 483 ? 54.100 -27.171 -12.553 1.00 34.00 483 VAL A O 1
ATOM 3751 N N . HIS A 1 484 ? 56.142 -26.244 -12.745 1.00 29.66 484 HIS A N 1
ATOM 3752 C CA . HIS A 1 484 ? 55.889 -25.427 -13.939 1.00 29.66 484 HIS A CA 1
ATOM 3753 C C . HIS A 1 484 ? 56.254 -26.186 -15.218 1.00 29.66 484 HIS A C 1
ATOM 3755 O O . HIS A 1 484 ? 57.259 -26.904 -15.209 1.00 29.66 484 HIS A O 1
ATOM 3761 N N . ARG A 1 485 ? 55.553 -25.877 -16.321 1.00 31.67 485 ARG A N 1
ATOM 3762 C CA . ARG A 1 485 ? 56.105 -25.317 -17.581 1.00 31.67 485 ARG A CA 1
ATOM 3763 C C . ARG A 1 485 ? 54.976 -25.068 -18.609 1.00 31.67 485 ARG A C 1
ATOM 3765 O O . ARG A 1 485 ? 53.883 -25.579 -18.400 1.00 31.67 485 ARG A O 1
ATOM 3772 N N . ASP A 1 486 ? 55.122 -24.249 -19.655 1.00 33.62 486 ASP A N 1
ATOM 3773 C CA . ASP A 1 486 ? 56.315 -23.576 -20.219 1.00 33.62 486 ASP A CA 1
ATOM 3774 C C . ASP A 1 486 ? 56.110 -22.063 -20.473 1.00 33.62 486 ASP A C 1
ATOM 3776 O O . ASP A 1 486 ? 55.032 -21.528 -20.218 1.00 33.62 486 ASP A O 1
ATOM 3780 N N . ALA A 1 487 ? 57.158 -21.362 -20.932 1.00 28.31 487 ALA A N 1
ATOM 3781 C CA . ALA A 1 487 ? 57.133 -19.931 -21.270 1.00 28.31 487 ALA A CA 1
ATOM 3782 C C . ALA A 1 487 ? 58.193 -19.549 -22.328 1.00 28.31 487 ALA A C 1
ATOM 3784 O O . ALA A 1 487 ? 59.226 -20.208 -22.432 1.00 28.31 487 ALA A O 1
ATOM 3785 N N . GLY A 1 488 ? 57.974 -18.435 -23.040 1.00 27.69 488 GLY A N 1
ATOM 3786 C CA . GLY A 1 488 ? 58.971 -17.758 -23.884 1.00 27.69 488 GLY A CA 1
ATOM 3787 C C . GLY A 1 488 ? 58.353 -16.601 -24.697 1.00 27.69 488 GLY A C 1
ATOM 3788 O O . GLY A 1 488 ? 57.236 -16.753 -25.176 1.00 27.69 488 GLY A O 1
ATOM 3789 N N . GLY A 1 489 ? 58.974 -15.428 -24.884 1.00 30.06 489 GLY A N 1
ATOM 3790 C CA . GLY A 1 489 ? 60.144 -14.862 -24.190 1.00 30.06 489 GLY A CA 1
ATOM 3791 C C . GLY A 1 489 ? 61.252 -14.326 -25.109 1.00 30.06 489 GLY A C 1
ATOM 3792 O O . GLY A 1 489 ? 62.164 -15.079 -25.423 1.00 30.06 489 GLY A O 1
ATOM 3793 N N . VAL A 1 490 ? 61.178 -13.038 -25.474 1.00 27.91 490 VAL A N 1
ATOM 3794 C CA . VAL A 1 490 ? 62.236 -12.136 -26.007 1.00 27.91 490 VAL A CA 1
ATOM 3795 C C . VAL A 1 490 ? 61.669 -10.698 -26.028 1.00 27.91 490 VAL A C 1
ATOM 3797 O O . VAL A 1 490 ? 60.463 -10.523 -25.869 1.00 27.91 490 VAL A O 1
ATOM 3800 N N . ASP A 1 491 ? 62.458 -9.669 -26.339 1.00 30.08 491 ASP A N 1
ATOM 3801 C CA . ASP A 1 491 ? 63.221 -8.841 -25.384 1.00 30.08 491 ASP A CA 1
ATOM 3802 C C . ASP A 1 491 ? 63.202 -7.377 -25.914 1.00 30.08 491 ASP A C 1
ATOM 3804 O O . ASP A 1 491 ? 62.569 -7.122 -26.941 1.00 30.08 491 ASP A O 1
ATOM 3808 N N . ALA A 1 492 ? 63.828 -6.405 -25.243 1.00 30.19 492 ALA A N 1
ATOM 3809 C CA . ALA A 1 492 ? 63.684 -4.967 -25.544 1.00 30.19 492 ALA A CA 1
ATOM 3810 C C . ALA A 1 492 ? 65.001 -4.240 -25.892 1.00 30.19 492 ALA A C 1
ATOM 3812 O O . ALA A 1 492 ? 66.048 -4.656 -25.393 1.00 30.19 492 ALA A O 1
ATOM 3813 N N . ARG A 1 493 ? 64.914 -3.100 -26.624 1.00 30.88 493 ARG A N 1
ATOM 3814 C CA . ARG A 1 493 ? 65.532 -1.765 -26.334 1.00 30.88 493 ARG A CA 1
ATOM 3815 C C . ARG A 1 493 ? 65.628 -0.815 -27.560 1.00 30.88 493 ARG A C 1
ATOM 3817 O O . ARG A 1 493 ? 65.237 -1.194 -28.657 1.00 30.88 493 ARG A O 1
ATOM 3824 N N . ASP A 1 494 ? 66.155 0.388 -27.282 1.00 29.12 494 ASP A N 1
ATOM 3825 C CA . ASP A 1 494 ? 66.699 1.452 -28.156 1.00 29.12 494 ASP A CA 1
ATOM 3826 C C . ASP A 1 494 ? 65.704 2.454 -28.818 1.00 29.12 494 ASP A C 1
ATOM 3828 O O . ASP A 1 494 ? 64.681 2.045 -29.358 1.00 29.12 494 ASP A O 1
ATOM 3832 N N . ASP A 1 495 ? 65.951 3.783 -28.863 1.00 32.44 495 ASP A N 1
ATOM 3833 C CA . ASP A 1 495 ? 66.674 4.633 -27.885 1.00 32.44 495 ASP A CA 1
ATOM 3834 C C . ASP A 1 495 ? 66.365 6.165 -27.988 1.00 32.44 495 ASP A C 1
ATOM 3836 O O . ASP A 1 495 ? 66.073 6.676 -29.065 1.00 32.44 495 ASP A O 1
ATOM 3840 N N . LEU A 1 496 ? 66.497 6.859 -26.843 1.00 27.39 496 LEU A N 1
ATOM 3841 C CA . LEU A 1 496 ? 66.961 8.246 -26.547 1.00 27.39 496 LEU A CA 1
ATOM 3842 C C . LEU A 1 496 ? 66.566 9.575 -27.290 1.00 27.39 496 LEU A C 1
ATOM 3844 O O . LEU A 1 496 ? 66.603 9.690 -28.510 1.00 27.39 496 LEU A O 1
ATOM 3848 N N . LEU A 1 497 ? 66.470 10.647 -26.454 1.00 30.23 497 LEU A N 1
ATOM 3849 C CA . LEU A 1 497 ? 66.486 12.129 -26.708 1.00 30.23 497 LEU A CA 1
ATOM 3850 C C . LEU A 1 497 ? 65.151 12.783 -27.207 1.00 30.23 497 LEU A C 1
ATOM 3852 O O . LEU A 1 497 ? 64.304 12.076 -27.733 1.00 30.23 497 LEU A O 1
ATOM 3856 N N . VAL A 1 498 ? 64.838 14.094 -27.037 1.00 27.98 498 VAL A N 1
ATOM 3857 C CA . VAL A 1 498 ? 65.565 15.276 -26.478 1.00 27.98 498 VAL A CA 1
ATOM 3858 C C . VAL A 1 498 ? 64.629 16.361 -25.843 1.00 27.98 498 VAL A C 1
ATOM 3860 O O . VAL A 1 498 ? 63.488 16.475 -26.272 1.00 27.98 498 VAL A O 1
ATOM 3863 N N . ARG A 1 499 ? 65.166 17.129 -24.865 1.00 28.45 499 ARG A N 1
ATOM 3864 C CA . ARG A 1 499 ? 64.951 18.528 -24.333 1.00 28.45 499 ARG A CA 1
ATOM 3865 C C . ARG A 1 499 ? 63.668 19.361 -24.611 1.00 28.45 499 ARG A C 1
ATOM 3867 O O . ARG A 1 499 ? 63.099 19.257 -25.688 1.00 28.45 499 ARG A O 1
ATOM 3874 N N . ASP A 1 500 ? 63.124 20.186 -23.691 1.00 28.55 500 ASP A N 1
ATOM 3875 C CA . ASP A 1 500 ? 63.647 21.274 -22.788 1.00 28.55 500 ASP A CA 1
ATOM 3876 C C . ASP A 1 500 ? 64.027 22.581 -23.550 1.00 28.55 500 ASP A C 1
ATOM 3878 O O . ASP A 1 500 ? 64.563 22.482 -24.651 1.00 28.55 500 ASP A O 1
ATOM 3882 N N . ASP A 1 501 ? 63.787 23.833 -23.105 1.00 37.88 501 ASP A N 1
ATOM 3883 C CA . ASP A 1 501 ? 63.494 24.446 -21.781 1.00 37.88 501 ASP A CA 1
ATOM 3884 C C . ASP A 1 501 ? 62.594 25.722 -21.904 1.00 37.88 501 ASP A C 1
ATOM 3886 O O . ASP A 1 501 ? 62.690 26.405 -22.919 1.00 37.88 501 ASP A O 1
ATOM 3890 N N . GLU A 1 502 ? 61.848 26.134 -20.853 1.00 28.69 502 GLU A N 1
ATOM 3891 C CA . GLU A 1 502 ? 61.847 27.531 -20.318 1.00 28.69 502 GLU A CA 1
ATOM 3892 C C . GLU A 1 502 ? 61.220 27.626 -18.893 1.00 28.69 502 GLU A C 1
ATOM 3894 O O . GLU A 1 502 ? 60.497 26.723 -18.470 1.00 28.69 502 GLU A O 1
ATOM 3899 N N . ALA A 1 503 ? 61.554 28.662 -18.099 1.00 30.75 503 ALA A N 1
ATOM 3900 C CA . ALA A 1 503 ? 61.303 28.741 -16.638 1.00 30.75 503 ALA A CA 1
ATOM 3901 C C . ALA A 1 503 ? 61.324 30.220 -16.117 1.00 30.75 503 ALA A C 1
ATOM 3903 O O . ALA A 1 503 ? 61.601 31.112 -16.911 1.00 30.75 503 ALA A O 1
ATOM 3904 N N . VAL A 1 504 ? 61.081 30.616 -14.846 1.00 29.44 504 VAL A N 1
ATOM 3905 C CA . VAL A 1 504 ? 60.943 29.925 -13.534 1.00 29.44 504 VAL A CA 1
ATOM 3906 C C . VAL A 1 504 ? 60.201 30.830 -12.494 1.00 29.44 504 VAL A C 1
ATOM 3908 O O . VAL A 1 504 ? 59.861 31.961 -12.827 1.00 29.44 504 VAL A O 1
ATOM 3911 N N . ALA A 1 505 ? 60.063 30.370 -11.233 1.00 27.42 505 ALA A N 1
ATOM 3912 C CA . ALA A 1 505 ? 59.699 31.091 -9.979 1.00 27.42 505 ALA A CA 1
ATOM 3913 C C . ALA A 1 505 ? 58.202 31.386 -9.695 1.00 27.42 505 ALA A C 1
ATOM 3915 O O . ALA A 1 505 ? 57.442 31.707 -10.600 1.00 27.42 505 ALA A O 1
ATOM 3916 N N . ASP A 1 506 ? 57.693 31.339 -8.449 1.00 26.89 506 ASP A N 1
ATOM 3917 C CA . ASP A 1 506 ? 58.178 30.778 -7.158 1.00 26.89 506 ASP A CA 1
ATOM 3918 C C . ASP A 1 506 ? 56.912 30.428 -6.303 1.00 26.89 506 ASP A C 1
ATOM 3920 O O . ASP A 1 506 ? 55.895 31.104 -6.434 1.00 26.89 506 ASP A O 1
ATOM 3924 N N . VAL A 1 507 ? 56.766 29.301 -5.575 1.00 29.38 507 VAL A N 1
ATOM 3925 C CA . VAL A 1 507 ? 57.435 28.870 -4.314 1.00 29.38 507 VAL A CA 1
ATOM 3926 C C . VAL A 1 507 ? 57.104 29.794 -3.121 1.00 29.38 507 VAL A C 1
ATOM 3928 O O . VAL A 1 507 ? 57.294 30.995 -3.223 1.00 29.38 507 VAL A O 1
ATOM 3931 N N . LEU A 1 508 ? 56.648 29.369 -1.926 1.00 28.67 508 LEU A N 1
ATOM 3932 C CA . LEU A 1 508 ? 56.159 28.104 -1.306 1.00 28.67 508 LEU A CA 1
ATOM 3933 C C . LEU A 1 508 ? 55.298 28.524 -0.050 1.00 28.67 508 LEU A C 1
ATOM 3935 O O . LEU A 1 508 ? 55.127 29.718 0.162 1.00 28.67 508 LEU A O 1
ATOM 3939 N N . LEU A 1 509 ? 54.708 27.729 0.871 1.00 31.34 509 LEU A N 1
ATOM 3940 C CA . LEU A 1 509 ? 54.800 26.318 1.303 1.00 31.34 509 LEU A CA 1
ATOM 3941 C C . LEU A 1 509 ? 53.552 25.933 2.168 1.00 31.34 509 LEU A C 1
ATOM 3943 O O . LEU A 1 509 ? 53.052 26.780 2.903 1.00 31.34 509 LEU A O 1
ATOM 3947 N N . ARG A 1 510 ? 53.234 24.624 2.255 1.00 27.23 510 ARG A N 1
ATOM 3948 C CA . ARG A 1 510 ? 52.407 23.865 3.253 1.00 27.23 510 ARG A CA 1
ATOM 3949 C C . ARG A 1 510 ? 50.922 23.632 2.912 1.00 27.23 510 ARG A C 1
ATOM 3951 O O . ARG A 1 510 ? 50.223 24.556 2.541 1.00 27.23 510 ARG A O 1
ATOM 3958 N N . GLY A 1 511 ? 50.376 22.427 3.122 1.00 25.06 511 GLY A N 1
ATOM 3959 C CA . GLY A 1 511 ? 50.998 21.164 3.569 1.00 25.06 511 GLY A CA 1
ATOM 3960 C C . GLY A 1 511 ? 49.955 20.116 4.000 1.00 25.06 511 GLY A C 1
ATOM 3961 O O . GLY A 1 511 ? 48.862 20.496 4.397 1.00 25.06 511 GLY A O 1
ATOM 3962 N N . GLY A 1 512 ? 50.293 18.819 3.913 1.00 24.58 512 GLY A N 1
ATOM 3963 C CA . GLY A 1 512 ? 49.393 17.675 4.185 1.00 24.58 512 GLY A CA 1
ATOM 3964 C C . GLY A 1 512 ? 48.615 17.733 5.516 1.00 24.58 512 GLY A C 1
ATOM 3965 O O . GLY A 1 512 ? 49.020 18.403 6.459 1.00 24.58 512 GLY A O 1
ATOM 3966 N N . GLY A 1 513 ? 47.486 17.037 5.665 1.00 23.95 513 GLY A N 1
ATOM 3967 C CA . GLY A 1 513 ? 47.234 15.676 5.178 1.00 23.95 513 GLY A CA 1
ATOM 3968 C C . GLY A 1 513 ? 47.851 14.655 6.151 1.00 23.95 513 GLY A C 1
ATOM 3969 O O . GLY A 1 513 ? 49.027 14.759 6.480 1.00 23.95 513 GLY A O 1
ATOM 3970 N N . GLY A 1 514 ? 47.139 13.649 6.656 1.00 25.66 514 GLY A N 1
ATOM 3971 C CA . GLY A 1 514 ? 45.725 13.297 6.488 1.00 25.66 514 GLY A CA 1
ATOM 3972 C C . GLY A 1 514 ? 45.480 11.883 7.032 1.00 25.66 514 GLY A C 1
ATOM 3973 O O . GLY A 1 514 ? 46.439 11.145 7.275 1.00 25.66 514 GLY A O 1
ATOM 3974 N N . ARG A 1 515 ? 44.219 11.482 7.225 1.00 26.45 515 ARG A N 1
ATOM 3975 C CA . ARG A 1 515 ? 43.860 10.078 7.474 1.00 26.45 515 ARG A CA 1
ATOM 3976 C C . ARG A 1 515 ? 42.401 9.834 7.095 1.00 26.45 515 ARG A C 1
ATOM 3978 O O . ARG A 1 515 ? 41.549 10.625 7.475 1.00 26.45 515 ARG A O 1
ATOM 3985 N N . ARG A 1 516 ? 42.154 8.769 6.332 1.00 32.28 516 ARG A N 1
ATOM 3986 C CA . ARG A 1 516 ? 40.820 8.219 6.077 1.00 32.28 516 ARG A CA 1
ATOM 3987 C C . ARG A 1 516 ? 40.625 7.026 7.005 1.00 32.28 516 ARG A C 1
ATOM 3989 O O . ARG A 1 516 ? 41.534 6.204 7.085 1.00 32.28 516 ARG A O 1
ATOM 3996 N N . ASP A 1 517 ? 39.447 6.931 7.593 1.00 27.80 517 ASP A N 1
ATOM 3997 C CA . ASP A 1 517 ? 38.768 5.676 7.915 1.00 27.80 517 ASP A CA 1
ATOM 3998 C C . ASP A 1 517 ? 37.339 5.802 7.337 1.00 27.80 517 ASP A C 1
ATOM 4000 O O . ASP A 1 517 ? 37.006 6.854 6.791 1.00 27.80 517 ASP A O 1
ATOM 4004 N N . ALA A 1 518 ? 36.559 4.721 7.291 1.00 31.28 518 ALA A N 1
ATOM 4005 C CA . ALA A 1 518 ? 35.435 4.618 6.351 1.00 31.28 518 ALA A CA 1
ATOM 4006 C C . ALA A 1 518 ? 34.196 5.457 6.723 1.00 31.28 518 ALA A C 1
ATOM 4008 O O . ALA A 1 518 ? 33.610 5.252 7.785 1.00 31.28 518 ALA A O 1
ATOM 4009 N N . ASP A 1 519 ? 33.746 6.299 5.788 1.00 25.36 519 ASP A N 1
ATOM 4010 C CA . ASP A 1 519 ? 32.423 6.925 5.824 1.00 25.36 519 ASP A CA 1
ATOM 4011 C C . ASP A 1 519 ? 31.347 5.917 5.388 1.00 25.36 519 ASP A C 1
ATOM 4013 O O . ASP A 1 519 ? 31.375 5.397 4.268 1.00 25.36 519 ASP A O 1
ATOM 4017 N N . VAL A 1 520 ? 30.376 5.667 6.268 1.00 30.42 520 VAL A N 1
ATOM 4018 C CA . VAL A 1 520 ? 29.043 5.196 5.873 1.00 30.42 520 VAL A CA 1
ATOM 4019 C C . VAL A 1 520 ? 28.228 6.452 5.589 1.00 30.42 520 VAL A C 1
ATOM 4021 O O . VAL A 1 520 ? 28.135 7.324 6.449 1.00 30.42 520 VAL A O 1
ATOM 4024 N N . VAL A 1 521 ? 27.683 6.571 4.379 1.00 28.92 521 VAL A N 1
ATOM 4025 C CA . VAL A 1 521 ? 26.898 7.747 3.989 1.00 28.92 521 VAL A CA 1
ATOM 4026 C C . VAL A 1 521 ? 25.467 7.578 4.492 1.00 28.92 521 VAL A C 1
ATOM 4028 O O . VAL A 1 521 ? 24.635 6.990 3.807 1.00 28.92 521 VAL A O 1
ATOM 4031 N N . ASP A 1 522 ? 25.201 8.101 5.688 1.00 29.83 522 ASP A N 1
ATOM 4032 C CA . ASP A 1 522 ? 23.844 8.449 6.108 1.00 29.83 522 ASP A CA 1
ATOM 4033 C C . ASP A 1 522 ? 23.382 9.660 5.289 1.00 29.83 522 ASP A C 1
ATOM 4035 O O . ASP A 1 522 ? 24.034 10.706 5.285 1.00 29.83 522 ASP A O 1
ATOM 4039 N N . ALA A 1 523 ? 22.275 9.513 4.566 1.00 30.89 523 ALA A N 1
ATOM 4040 C CA . ALA A 1 523 ? 21.769 10.524 3.644 1.00 30.89 523 ALA A CA 1
ATOM 4041 C C . ALA A 1 523 ? 20.312 10.876 3.958 1.00 30.89 523 ALA A C 1
ATOM 4043 O O . ALA A 1 523 ? 19.440 10.548 3.163 1.00 30.89 523 ALA A O 1
ATOM 4044 N N . LEU A 1 524 ? 20.055 11.533 5.102 1.00 42.69 524 LEU A N 1
ATOM 4045 C CA . LEU A 1 524 ? 18.774 12.209 5.394 1.00 42.69 524 LEU A CA 1
ATOM 4046 C C . LEU A 1 524 ? 18.821 13.163 6.624 1.00 42.69 524 LEU A C 1
ATOM 4048 O O . LEU A 1 524 ? 17.984 13.074 7.515 1.00 42.69 524 LEU A O 1
ATOM 4052 N N . VAL A 1 525 ? 19.775 14.110 6.695 1.00 29.33 525 VAL A N 1
ATOM 4053 C CA . VAL A 1 525 ? 19.688 15.261 7.635 1.00 29.33 525 VAL A CA 1
ATOM 4054 C C . VAL A 1 525 ? 20.308 16.539 7.047 1.00 29.33 525 VAL A C 1
ATOM 4056 O O . VAL A 1 525 ? 21.527 16.637 6.957 1.00 29.33 525 VAL A O 1
ATOM 4059 N N . GLU A 1 526 ? 19.486 17.555 6.775 1.00 33.22 526 GLU A N 1
ATOM 4060 C CA . GLU A 1 526 ? 19.773 18.959 7.125 1.00 33.22 526 GLU A CA 1
ATOM 4061 C C . GLU A 1 526 ? 18.443 19.648 7.456 1.00 33.22 526 GLU A C 1
ATOM 4063 O O . GLU A 1 526 ? 17.556 19.741 6.610 1.00 33.22 526 GLU A O 1
ATOM 4068 N N . ASP A 1 527 ? 18.300 20.101 8.703 1.00 33.59 527 ASP A N 1
ATOM 4069 C CA . ASP A 1 527 ? 17.052 20.646 9.239 1.00 33.59 527 ASP A CA 1
ATOM 4070 C C . ASP A 1 527 ? 17.165 22.164 9.466 1.00 33.59 527 ASP A C 1
ATOM 4072 O O . ASP A 1 527 ? 18.173 22.662 9.977 1.00 33.59 527 ASP A O 1
ATOM 4076 N N . GLY A 1 528 ? 16.131 22.912 9.074 1.00 27.19 528 GLY A N 1
ATOM 4077 C CA . GLY A 1 528 ? 16.153 24.375 8.928 1.00 27.19 528 GLY A CA 1
ATOM 4078 C C . GLY A 1 528 ? 15.127 25.100 9.799 1.00 27.19 528 GLY A C 1
ATOM 4079 O O . GLY A 1 528 ? 14.359 25.920 9.298 1.00 27.19 528 GLY A O 1
ATOM 4080 N N . VAL A 1 529 ? 15.070 24.777 11.093 1.00 29.52 529 VAL A N 1
ATOM 4081 C CA . VAL A 1 529 ? 13.993 25.214 12.001 1.00 29.52 529 VAL A CA 1
ATOM 4082 C C . VAL A 1 529 ? 13.957 26.734 12.231 1.00 29.52 529 VAL A C 1
ATOM 4084 O O . VAL A 1 529 ? 14.930 27.341 12.680 1.00 29.52 529 VAL A O 1
ATOM 4087 N N . LEU A 1 530 ? 12.765 27.327 12.085 1.00 24.92 530 LEU A N 1
ATOM 4088 C CA . LEU A 1 530 ? 12.384 28.587 12.735 1.00 24.92 530 LEU A CA 1
ATOM 4089 C C . LEU A 1 530 ? 11.111 28.387 13.569 1.00 24.92 530 LEU A C 1
ATOM 4091 O O . LEU A 1 530 ? 10.039 28.102 13.042 1.00 24.92 530 LEU A O 1
ATOM 4095 N N . HIS A 1 531 ? 11.230 28.552 14.889 1.00 27.58 531 HIS A N 1
ATOM 4096 C CA . HIS A 1 531 ? 10.106 28.430 15.819 1.00 27.58 531 HIS A CA 1
ATOM 4097 C C . HIS A 1 531 ? 9.099 29.584 15.691 1.00 27.58 531 HIS A C 1
ATOM 4099 O O . HIS A 1 531 ? 9.482 30.754 15.701 1.00 27.58 531 HIS A O 1
ATOM 4105 N N . VAL A 1 532 ? 7.806 29.255 15.767 1.00 25.55 532 VAL A N 1
ATOM 4106 C CA . VAL A 1 532 ? 6.747 30.189 16.182 1.00 25.55 532 VAL A CA 1
ATOM 4107 C C . VAL A 1 532 ? 6.171 29.698 17.510 1.00 25.55 532 VAL A C 1
ATOM 4109 O O . VAL A 1 532 ? 5.492 28.676 17.568 1.00 25.55 532 VAL A O 1
ATOM 4112 N N . GLY A 1 533 ? 6.482 30.406 18.597 1.00 26.19 533 GLY A N 1
ATOM 4113 C CA . GLY A 1 533 ? 6.067 30.046 19.953 1.00 26.19 533 GLY A CA 1
ATOM 4114 C C . GLY A 1 533 ? 4.851 30.835 20.439 1.00 26.19 533 GLY A C 1
ATOM 4115 O O . GLY A 1 533 ? 4.954 32.038 20.648 1.00 26.19 533 GLY A O 1
ATOM 4116 N N . LEU A 1 534 ? 3.737 30.123 20.642 1.00 28.70 534 LEU A N 1
ATOM 4117 C CA . LEU A 1 534 ? 2.643 30.369 21.602 1.00 28.70 534 LEU A CA 1
ATOM 4118 C C . LEU A 1 534 ? 2.479 31.798 22.170 1.00 28.70 534 LEU A C 1
ATOM 4120 O O . LEU A 1 534 ? 3.218 32.226 23.055 1.00 28.70 534 LEU A O 1
ATOM 4124 N N . GLY A 1 535 ? 1.398 32.480 21.780 1.00 24.91 535 GLY A N 1
ATOM 4125 C CA . GLY A 1 535 ? 0.905 33.663 22.497 1.00 24.91 535 GLY A CA 1
ATOM 4126 C C . GLY A 1 535 ? 0.045 33.303 23.717 1.00 24.91 535 GLY A C 1
ATOM 4127 O O . GLY A 1 535 ? -0.636 32.277 23.720 1.00 24.91 535 GLY A O 1
ATOM 4128 N N . GLN A 1 536 ? 0.008 34.178 24.730 1.00 28.00 536 GLN A N 1
ATOM 4129 C CA . GLN A 1 536 ? -0.956 34.096 25.834 1.00 28.00 536 GLN A CA 1
ATOM 4130 C C . GLN A 1 536 ? -1.595 35.453 26.192 1.00 28.00 536 GLN A C 1
ATOM 4132 O O . GLN A 1 536 ? -0.915 36.415 26.525 1.00 28.00 536 GLN A O 1
ATOM 4137 N N . HIS A 1 537 ? -2.931 35.428 26.205 1.00 26.08 537 HIS A N 1
ATOM 4138 C CA . HIS A 1 537 ? -3.863 36.159 27.077 1.00 26.08 537 HIS A CA 1
ATOM 4139 C C . HIS A 1 537 ? -4.080 37.699 27.006 1.00 26.08 537 HIS A C 1
ATOM 4141 O O . HIS A 1 537 ? -3.325 38.498 27.542 1.00 26.08 537 HIS A O 1
ATOM 4147 N N . VAL A 1 538 ? -5.317 38.029 26.581 1.00 25.61 538 VAL A N 1
ATOM 4148 C CA . VAL A 1 538 ? -6.309 38.890 27.289 1.00 25.61 538 VAL A CA 1
ATOM 4149 C C . VAL A 1 538 ? -6.257 40.431 27.112 1.00 25.61 538 VAL A C 1
ATOM 4151 O O . VAL A 1 538 ? -5.803 41.169 27.975 1.00 25.61 538 VAL A O 1
ATOM 4154 N N . ALA A 1 539 ? -6.942 40.871 26.043 1.00 22.86 539 ALA A N 1
ATOM 4155 C CA . ALA A 1 539 ? -8.174 41.701 26.055 1.00 22.86 539 ALA A CA 1
ATOM 4156 C C . ALA A 1 539 ? -8.179 43.233 26.347 1.00 22.86 539 ALA A C 1
ATOM 4158 O O . ALA A 1 539 ? -7.252 43.819 26.886 1.00 22.86 539 ALA A O 1
ATOM 4159 N N . VAL A 1 540 ? -9.355 43.817 26.030 1.00 25.03 540 VAL A N 1
ATOM 4160 C CA . VAL A 1 540 ? -9.891 45.176 26.312 1.00 25.03 540 VAL A CA 1
ATOM 4161 C C . VAL A 1 540 ? -9.504 46.321 25.349 1.00 25.03 540 VAL A C 1
ATOM 4163 O O . VAL A 1 540 ? -8.643 47.146 25.623 1.00 25.03 540 VAL A O 1
ATOM 4166 N N . ASP A 1 541 ? -10.214 46.352 24.213 1.00 25.38 541 ASP A N 1
ATOM 4167 C CA . ASP A 1 541 ? -11.157 47.419 23.794 1.00 25.38 541 ASP A CA 1
ATOM 4168 C C . ASP A 1 541 ? -10.853 48.912 24.099 1.00 25.38 541 ASP A C 1
ATOM 4170 O O . ASP A 1 541 ? -10.817 49.301 25.264 1.00 25.38 541 ASP A O 1
ATOM 4174 N N . ALA A 1 542 ? -10.792 49.758 23.047 1.00 25.00 542 ALA A N 1
ATOM 4175 C CA . ALA A 1 542 ? -11.543 51.033 22.967 1.00 25.00 542 ALA A CA 1
ATOM 4176 C C . ALA A 1 542 ? -11.385 51.810 21.624 1.00 25.00 542 ALA A C 1
ATOM 4178 O O . ALA A 1 542 ? -10.332 52.357 21.318 1.00 25.00 542 ALA A O 1
ATOM 4179 N N . ALA A 1 543 ? -12.506 51.962 20.907 1.00 25.34 543 ALA A N 1
ATOM 4180 C CA . ALA A 1 543 ? -13.053 53.209 20.325 1.00 25.34 543 ALA A CA 1
ATOM 4181 C C . ALA A 1 543 ? -12.299 54.163 19.332 1.00 25.34 543 ALA A C 1
ATOM 4183 O O . ALA A 1 543 ? -11.255 54.741 19.607 1.00 25.34 543 ALA A O 1
ATOM 4184 N N . GLN A 1 544 ? -13.089 54.559 18.311 1.00 27.67 544 GLN A N 1
ATOM 4185 C CA . GLN A 1 544 ? -13.242 55.900 17.681 1.00 27.67 544 GLN A CA 1
ATOM 4186 C C . GLN A 1 544 ? -12.502 56.323 16.384 1.00 27.67 544 GLN A C 1
ATOM 4188 O O . GLN A 1 544 ? -11.461 55.812 15.994 1.00 27.67 544 GLN A O 1
ATOM 4193 N N . ARG A 1 545 ? -13.172 57.247 15.659 1.00 29.80 545 ARG A N 1
ATOM 4194 C CA . ARG A 1 545 ? -12.950 57.691 14.263 1.00 29.80 545 ARG A CA 1
ATOM 4195 C C . ARG A 1 545 ? -12.731 59.212 14.175 1.00 29.80 545 ARG A C 1
ATOM 4197 O O . ARG A 1 545 ? -13.465 59.938 14.840 1.00 29.80 545 ARG A O 1
ATOM 4204 N N . VAL A 1 546 ? -11.947 59.672 13.193 1.00 27.44 546 VAL A N 1
ATOM 4205 C CA . VAL A 1 546 ? -12.108 60.943 12.427 1.00 27.44 546 VAL A CA 1
ATOM 4206 C C . VAL A 1 546 ? -11.552 60.639 11.010 1.00 27.44 546 VAL A C 1
ATOM 4208 O O . VAL A 1 546 ? -10.518 59.987 10.936 1.00 27.44 546 VAL A O 1
ATOM 4211 N N . ARG A 1 547 ? -12.274 60.752 9.874 1.00 27.98 547 ARG A N 1
ATOM 4212 C CA . ARG A 1 547 ? -12.613 61.943 9.035 1.00 27.98 547 ARG A CA 1
ATOM 4213 C C . ARG A 1 547 ? -11.387 62.795 8.623 1.00 27.98 547 ARG A C 1
ATOM 4215 O O . ARG A 1 547 ? -10.452 62.894 9.401 1.00 27.98 547 ARG A O 1
ATOM 4222 N N . ALA A 1 548 ? -11.300 63.398 7.428 1.00 25.86 548 ALA A N 1
ATOM 4223 C CA . ALA A 1 548 ? -12.316 63.906 6.478 1.00 25.86 548 ALA A CA 1
ATOM 4224 C C . ALA A 1 548 ? -11.821 63.741 4.991 1.00 25.86 548 ALA A C 1
ATOM 4226 O O . ALA A 1 548 ? -10.615 63.625 4.813 1.00 25.86 548 ALA A O 1
ATOM 4227 N N . GLU A 1 549 ? -12.638 63.477 3.945 1.00 29.02 549 GLU A N 1
ATOM 4228 C CA . GLU A 1 549 ? -13.476 64.395 3.095 1.00 29.02 549 GLU A CA 1
ATOM 4229 C C . GLU A 1 549 ? -12.663 65.259 2.071 1.00 29.02 549 GLU A C 1
ATOM 4231 O O . GLU A 1 549 ? -11.521 65.585 2.391 1.00 29.02 549 GLU A O 1
ATOM 4236 N N . PRO A 1 550 ? -13.219 65.789 0.941 1.00 47.09 550 PRO A N 1
ATOM 4237 C CA . PRO A 1 550 ? -14.275 65.299 0.013 1.00 47.09 550 PRO A CA 1
ATOM 4238 C C . PRO A 1 550 ? -14.042 65.683 -1.503 1.00 47.09 550 PRO A C 1
ATOM 4240 O O . PRO A 1 550 ? -12.929 66.035 -1.879 1.00 47.09 550 PRO A O 1
ATOM 4243 N N . VAL A 1 551 ? -15.123 65.719 -2.326 1.00 30.78 551 VAL A N 1
ATOM 4244 C CA . VAL A 1 551 ? -15.261 66.214 -3.744 1.00 30.78 551 VAL A CA 1
ATOM 4245 C C . VAL A 1 551 ? -14.674 65.277 -4.825 1.00 30.78 551 VAL A C 1
ATOM 4247 O O . VAL A 1 551 ? -13.626 64.688 -4.596 1.00 30.78 551 VAL A O 1
ATOM 4250 N N . GLY A 1 552 ? -15.243 65.053 -6.026 1.00 30.11 552 GLY A N 1
ATOM 4251 C CA . GLY A 1 552 ? -16.471 65.469 -6.764 1.00 30.11 552 GLY A CA 1
ATOM 4252 C C . GLY A 1 552 ? -16.301 65.047 -8.256 1.00 30.11 552 GLY A C 1
ATOM 4253 O O . GLY A 1 552 ? -15.199 64.630 -8.604 1.00 30.11 552 GLY A O 1
ATOM 4254 N N . GLU A 1 553 ? -17.254 65.055 -9.201 1.00 31.70 553 GLU A N 1
ATOM 4255 C CA . GLU A 1 553 ? -18.669 65.482 -9.309 1.00 31.70 553 GLU A CA 1
ATOM 4256 C C . GLU A 1 553 ? -19.392 64.610 -10.390 1.00 31.70 553 GLU A C 1
ATOM 4258 O O . GLU A 1 553 ? -18.710 63.958 -11.175 1.00 31.70 553 GLU A O 1
ATOM 4263 N N . ASP A 1 554 ? -20.738 64.653 -10.445 1.00 32.03 554 ASP A N 1
ATOM 4264 C CA . ASP A 1 554 ? -21.642 64.530 -11.627 1.00 32.03 554 ASP A CA 1
ATOM 4265 C C . ASP A 1 554 ? -21.620 63.334 -12.635 1.00 32.03 554 ASP A C 1
ATOM 4267 O O . ASP A 1 554 ? -20.631 62.632 -12.799 1.00 32.03 554 ASP A O 1
ATOM 4271 N N . ALA A 1 555 ? -22.669 63.055 -13.443 1.00 29.78 555 ALA A N 1
ATOM 4272 C CA . ALA A 1 555 ? -24.145 63.211 -13.339 1.00 29.78 555 ALA A CA 1
ATOM 4273 C C . ALA A 1 555 ? -24.857 62.574 -14.583 1.00 29.78 555 ALA A C 1
ATOM 4275 O O . ALA A 1 555 ? -24.190 62.253 -15.560 1.00 29.78 555 ALA A O 1
ATOM 4276 N N . VAL A 1 556 ? -26.211 62.514 -14.584 1.00 31.58 556 VAL A N 1
ATOM 4277 C CA . VAL A 1 556 ? -27.138 62.283 -15.746 1.00 31.58 556 VAL A CA 1
ATOM 4278 C C . VAL A 1 556 ? -27.080 60.847 -16.362 1.00 31.58 556 VAL A C 1
ATOM 4280 O O . VAL A 1 556 ? -26.021 60.388 -16.757 1.00 31.58 556 VAL A O 1
ATOM 4283 N N . ALA A 1 557 ? -28.104 59.968 -16.365 1.00 29.27 557 ALA A N 1
ATOM 4284 C CA . ALA A 1 557 ? -29.508 60.007 -16.853 1.00 29.27 557 ALA A CA 1
ATOM 4285 C C . ALA A 1 557 ? -29.635 60.075 -18.405 1.00 29.27 557 ALA A C 1
ATOM 4287 O O . ALA A 1 557 ? -28.782 60.659 -19.055 1.00 29.27 557 ALA A O 1
ATOM 4288 N N . ALA A 1 558 ? -30.629 59.521 -19.118 1.00 31.08 558 ALA A N 1
ATOM 4289 C CA . ALA A 1 558 ? -31.672 58.505 -18.871 1.00 31.08 558 ALA A CA 1
ATOM 4290 C C . ALA A 1 558 ? -31.835 57.687 -20.192 1.00 31.08 558 ALA A C 1
ATOM 4292 O O . ALA A 1 558 ? -31.426 58.167 -21.242 1.00 31.08 558 ALA A O 1
ATOM 4293 N N . GLY A 1 559 ? -32.308 56.436 -20.226 1.00 30.77 559 GLY A N 1
ATOM 4294 C CA . GLY A 1 559 ? -33.732 56.061 -20.167 1.00 30.77 559 GLY A CA 1
ATOM 4295 C C . GLY A 1 559 ? -34.232 55.540 -21.538 1.00 30.77 559 GLY A C 1
ATOM 4296 O O . GLY A 1 559 ? -33.867 56.095 -22.567 1.00 30.77 559 GLY A O 1
ATOM 4297 N N . GLY A 1 560 ? -35.048 54.477 -21.573 1.00 29.05 560 GLY A N 1
ATOM 4298 C CA . GLY A 1 560 ? -35.578 53.874 -22.813 1.00 29.05 560 GLY A CA 1
ATOM 4299 C C . GLY A 1 560 ? -36.217 52.496 -22.573 1.00 29.05 560 GLY A C 1
ATOM 4300 O O . GLY A 1 560 ? -35.785 51.779 -21.675 1.00 29.05 560 GLY A O 1
ATOM 4301 N N . LEU A 1 561 ? -37.263 52.141 -23.328 1.00 33.25 561 LEU A N 1
ATOM 4302 C CA . LEU A 1 561 ? -38.140 50.978 -23.092 1.00 33.25 561 LEU A CA 1
ATOM 4303 C C . LEU A 1 561 ? -38.384 50.174 -24.383 1.00 33.25 561 LEU A C 1
ATOM 4305 O O . LEU A 1 561 ? -38.704 50.808 -25.382 1.00 33.25 561 LEU A O 1
ATOM 4309 N N . VAL A 1 562 ? -38.417 48.828 -24.268 1.00 35.09 562 VAL A N 1
ATOM 4310 C CA . VAL A 1 562 ? -39.281 47.889 -25.050 1.00 35.09 562 VAL A CA 1
ATOM 4311 C C . VAL A 1 562 ? -38.926 47.765 -26.567 1.00 35.09 562 VAL A C 1
ATOM 4313 O O . VAL A 1 562 ? -38.384 48.693 -27.149 1.00 35.09 562 VAL A O 1
ATOM 4316 N N . GLU A 1 563 ? -39.070 46.644 -27.299 1.00 34.22 563 GLU A N 1
ATOM 4317 C CA . GLU A 1 563 ? -39.795 45.359 -27.138 1.00 34.22 563 GLU A CA 1
ATOM 4318 C C . GLU A 1 563 ? -38.984 44.138 -27.674 1.00 34.22 563 GLU A C 1
ATOM 4320 O O . GLU A 1 563 ? -37.827 44.275 -28.067 1.00 34.22 563 GLU A O 1
ATOM 4325 N N . GLU A 1 564 ? -39.581 42.937 -27.697 1.00 41.28 564 GLU A N 1
ATOM 4326 C CA . GLU A 1 564 ? -38.986 41.671 -28.182 1.00 41.28 564 GLU A CA 1
ATOM 4327 C C . GLU A 1 564 ? -39.007 41.499 -29.720 1.00 41.28 564 GLU A C 1
ATOM 4329 O O . GLU A 1 564 ? -39.969 41.927 -30.360 1.00 41.28 564 GLU A O 1
ATOM 4334 N N . ARG A 1 565 ? -38.062 40.718 -30.295 1.00 34.78 565 ARG A N 1
ATOM 4335 C CA . ARG A 1 565 ? -38.377 39.383 -30.883 1.00 34.78 565 ARG A CA 1
ATOM 4336 C C . ARG A 1 565 ? -37.211 38.590 -31.509 1.00 34.78 565 ARG A C 1
ATOM 4338 O O . ARG A 1 565 ? -36.304 39.162 -32.095 1.00 34.78 565 ARG A O 1
ATOM 4345 N N . ASP A 1 566 ? -37.364 37.262 -31.422 1.00 40.00 566 ASP A N 1
ATOM 4346 C CA . ASP A 1 566 ? -37.034 36.161 -32.357 1.00 40.00 566 ASP A CA 1
ATOM 4347 C C . ASP A 1 566 ? -35.755 36.179 -33.232 1.00 40.00 566 ASP A C 1
ATOM 4349 O O . ASP A 1 566 ? -35.525 37.074 -34.040 1.00 40.00 566 ASP A O 1
ATOM 4353 N N . GLY A 1 567 ? -35.017 35.056 -33.214 1.00 34.31 567 GLY A N 1
ATOM 4354 C CA . GLY A 1 567 ? -33.994 34.725 -34.222 1.00 34.31 567 GLY A CA 1
ATOM 4355 C C . GLY A 1 567 ? -32.966 33.689 -33.751 1.00 34.31 567 GLY A C 1
ATOM 4356 O O . GLY A 1 567 ? -31.915 34.063 -33.244 1.00 34.31 567 GLY A O 1
ATOM 4357 N N . GLY A 1 568 ? -33.263 32.392 -33.894 1.00 43.78 568 GLY A N 1
ATOM 4358 C CA . GLY A 1 568 ? -32.363 31.302 -33.477 1.00 43.78 568 GLY A CA 1
ATOM 4359 C C . GLY A 1 568 ? -31.382 30.823 -34.558 1.00 43.78 568 GLY A C 1
ATOM 4360 O O . GLY A 1 568 ? -31.594 31.068 -35.747 1.00 43.78 568 GLY A O 1
ATOM 4361 N N . GLY A 1 569 ? -30.351 30.089 -34.126 1.00 39.38 569 GLY A N 1
ATOM 4362 C CA . GLY A 1 569 ? -29.353 29.399 -34.954 1.00 39.38 569 GLY A CA 1
ATOM 4363 C C . GLY A 1 569 ? -28.537 28.422 -34.118 1.00 39.38 569 GLY A C 1
ATOM 4364 O O . GLY A 1 569 ? -27.917 28.903 -33.147 1.00 39.38 569 GLY A O 1
#

Sequence (569 aa):
MQLPSLASALLYASACLLPSVAGDSTKHASQHKIAPKVFIVSMFEPEAAVWWGIPDFDLLAHNITVPGASPLFPDVHCTADHHICQLVTGEGEINAATTVASVVFSSLFDLTHTYFLIAGIAGINPEAGTLAGVALSRFAVQVALQYEIDLRELPANFSTSYFPQGATAPFQYPGDIYGTEVFEVNAALRGLAATMARKAELADSTLAKEYRQKYASEARYSAATAAPAVVECDVATSDVYYSGNLLSGAFDKIVDVWTNGTGRYCTTAQEDNATLEALVRATMHGKTDFARVIVMRTGSDFDRPPPGVPALQHLVYNDQGGYTPAVENLYRAGVEIVKGILDGWEETFAAGVKPSNYIGDIFGSLGGKPDYGTVQKRSTRGRFAKRHLAASLKQIQRNIIRHRLVPRHTRVQIIPRVILLRQLRRVLRVAHHFVEIQHRIKHPAAPDPRIHALPRLFPLRMRVRLDARVRGRRTERRDRRAVHRDAGGVDARDDLLVRDDEAVADVLLRGGGGRRDADVVDALVEDGVLHVGLGQHVAVDAAQRVRAEPVGEDAVAAGGLVEERDGGG

Nearest PDB structures (foldseek):
  5b7q-assembly1_B  TM=7.159E-01  e=1.816E-09  Aeromonas hydrophila subsp. hydrophila ATCC 7966
  5b7p-assembly1_B  TM=7.171E-01  e=2.757E-09  Aeromonas hydrophila subsp. hydrophila ATCC 7966
  5cyg-assembly1_A  TM=6.401E-01  e=1.957E-06  Schistosoma mansoni